Protein AF-A0A0F3RKH1-F1 (afdb_monomer_lite)

Organism: NCBI:txid1441384

Sequence (393 aa):
MYQQNEEEDDNIRLIQEVVELIEHYQYSQARTLMLTRYHGEFTESVVQRAVPSMQKEKIDSLFEGFMSFCENVENCRNCSAYETFFDGYLITSEIQYCSRIALELFEQGKLFDPKTARVFLGGMDVVPLVTSIAAHHNILPHTDIMPLMDILIDYAINTNLKYQHRNNSTDEFEAAKMALCTQFLSIIGITANVGMDHGVEKRIVCILENSGNSKALLNFNKSEMNTLMFNLIHQDCTKSARLLFDRGLDINYTQPGCVATLLDVAIERNNICVAKLLLQHGVEMVDRHQSLFPEMKALCNTYQFFKNTGYFKDHKLIPDQVLEDSLEISSFITQDKSLRDSCWTALKSSVDSNALISQMAYEFRCDPSLLSYFIELTQSQLELLGNTGNTYD

Structure (mmCIF, N/CA/C/O backbone):
data_AF-A0A0F3RKH1-F1
#
_entry.id   AF-A0A0F3RKH1-F1
#
loop_
_atom_site.group_PDB
_atom_site.id
_atom_site.type_symbol
_atom_site.label_atom_id
_atom_site.label_alt_id
_atom_site.label_comp_id
_atom_site.label_asym_id
_atom_site.label_entity_id
_atom_site.label_seq_id
_atom_site.pdbx_PDB_ins_code
_atom_site.Cartn_x
_atom_site.Cartn_y
_atom_site.Cartn_z
_atom_site.occupancy
_atom_site.B_iso_or_equiv
_atom_site.auth_seq_id
_atom_site.auth_comp_id
_atom_site.auth_asym_id
_atom_site.auth_atom_id
_atom_site.pdbx_PDB_model_num
ATOM 1 N N . MET A 1 1 ? -36.887 17.169 46.991 1.00 55.19 1 MET A N 1
ATOM 2 C CA . MET A 1 1 ? -37.728 17.159 45.775 1.00 55.19 1 MET A CA 1
ATOM 3 C C . MET A 1 1 ? -37.009 17.778 44.580 1.00 55.19 1 MET A C 1
ATOM 5 O O . MET A 1 1 ? -36.698 17.020 43.686 1.00 55.19 1 MET A O 1
ATOM 9 N N . TYR A 1 2 ? -36.635 19.068 44.574 1.00 53.06 2 TYR A N 1
ATOM 10 C CA . TYR A 1 2 ? -35.869 19.646 43.445 1.00 53.06 2 TYR A CA 1
ATOM 11 C C . TYR A 1 2 ? -34.489 18.992 43.217 1.00 53.06 2 TYR A C 1
ATOM 13 O O . TYR A 1 2 ? -34.220 18.547 42.113 1.00 53.06 2 TYR A O 1
ATOM 21 N N . GLN A 1 3 ? -33.673 18.823 44.266 1.00 56.66 3 GLN A N 1
ATOM 22 C CA . GLN A 1 3 ? -32.354 18.166 44.158 1.00 56.66 3 GLN A CA 1
ATOM 23 C C . GLN A 1 3 ? -32.424 16.675 43.784 1.00 56.66 3 GLN A C 1
ATOM 25 O O . GLN A 1 3 ? -31.542 16.176 43.106 1.00 56.66 3 GLN A O 1
ATOM 30 N N . GLN A 1 4 ? -33.485 15.971 44.196 1.00 60.75 4 GLN A N 1
ATOM 31 C CA . GLN A 1 4 ? -33.685 14.557 43.843 1.00 60.75 4 GLN A CA 1
ATOM 32 C C . GLN A 1 4 ? -34.095 14.383 42.378 1.00 60.75 4 GLN A C 1
ATOM 34 O O . GLN A 1 4 ? -33.691 13.411 41.756 1.00 60.75 4 GLN A O 1
ATOM 39 N N . ASN A 1 5 ? -34.866 15.325 41.825 1.00 61.88 5 ASN A N 1
ATOM 40 C CA . ASN A 1 5 ? -35.253 15.285 40.416 1.00 61.88 5 ASN A CA 1
ATOM 41 C C . ASN A 1 5 ? -34.075 15.641 39.491 1.00 61.88 5 ASN A C 1
ATOM 43 O O . ASN A 1 5 ? -33.947 15.035 38.437 1.00 61.88 5 ASN A O 1
ATOM 47 N N . GLU A 1 6 ? -33.201 16.577 39.884 1.00 66.38 6 GLU A N 1
ATOM 48 C CA . GLU A 1 6 ? -31.979 16.893 39.120 1.00 66.38 6 GLU A CA 1
ATOM 49 C C . GLU A 1 6 ? -30.991 15.716 39.103 1.00 66.38 6 GLU A C 1
ATOM 51 O O . GLU A 1 6 ? -30.463 15.368 38.052 1.00 66.38 6 GLU A O 1
ATOM 56 N N . GLU A 1 7 ? -30.788 15.056 40.246 1.00 69.94 7 GLU A N 1
ATOM 57 C CA . GLU A 1 7 ? -29.910 13.884 40.354 1.00 69.94 7 GLU A CA 1
ATOM 58 C C . GLU A 1 7 ? -30.460 12.668 39.581 1.00 69.94 7 GLU A C 1
ATOM 60 O O . GLU A 1 7 ? -29.701 11.886 39.006 1.00 69.94 7 GLU A O 1
ATOM 65 N N . GLU A 1 8 ? -31.785 12.505 39.521 1.00 73.31 8 GLU A N 1
ATOM 66 C CA . GLU A 1 8 ? -32.428 11.465 38.712 1.00 73.31 8 GLU A CA 1
ATOM 67 C C . GLU A 1 8 ? -32.307 11.747 37.201 1.00 73.31 8 GLU A C 1
ATOM 69 O O . GLU A 1 8 ? -31.964 10.837 36.441 1.00 73.31 8 GLU A O 1
ATOM 74 N N . ASP A 1 9 ? -32.495 12.998 36.768 1.00 77.62 9 ASP A N 1
ATOM 75 C CA . ASP A 1 9 ? -32.333 13.409 35.365 1.00 77.62 9 ASP A CA 1
ATOM 76 C C . ASP A 1 9 ? -30.876 13.282 34.882 1.00 77.62 9 ASP A C 1
ATOM 78 O O . ASP A 1 9 ? -30.628 12.831 33.757 1.00 77.62 9 ASP A O 1
ATOM 82 N N . ASP A 1 10 ? -29.899 13.621 35.728 1.00 81.81 10 ASP A N 1
ATOM 83 C CA . ASP A 1 10 ? -28.475 13.466 35.409 1.00 81.81 10 ASP A CA 1
ATOM 84 C C . ASP A 1 10 ? -28.067 11.987 35.297 1.00 81.81 10 ASP A C 1
ATOM 86 O O . ASP A 1 10 ? -27.331 11.613 34.377 1.00 81.81 10 ASP A O 1
ATOM 90 N N . ASN A 1 11 ? -28.601 11.118 36.161 1.00 83.88 11 ASN A N 1
ATOM 91 C CA . ASN A 1 11 ? -28.394 9.671 36.058 1.00 83.88 11 ASN A CA 1
ATOM 92 C C . ASN A 1 11 ? -29.007 9.088 34.776 1.00 83.88 11 ASN A C 1
ATOM 94 O O . ASN A 1 11 ? -28.399 8.222 34.143 1.00 83.88 11 ASN A O 1
ATOM 98 N N . ILE A 1 12 ? -30.184 9.566 34.360 1.00 86.19 12 ILE A N 1
ATOM 99 C CA . ILE A 1 12 ? -30.814 9.141 33.103 1.00 86.19 12 ILE A CA 1
ATOM 100 C C . ILE A 1 12 ? -29.941 9.523 31.903 1.00 86.19 12 ILE A C 1
ATOM 102 O O . ILE A 1 12 ? -29.705 8.681 31.034 1.00 86.19 12 ILE A O 1
ATOM 106 N N . ARG A 1 13 ? -29.416 10.753 31.867 1.00 88.62 13 ARG A N 1
ATOM 107 C CA . ARG A 1 13 ? -28.511 11.204 30.795 1.00 88.62 13 ARG A CA 1
ATOM 108 C C . ARG A 1 13 ? -27.224 10.390 30.741 1.00 88.62 13 ARG A C 1
ATOM 110 O O . ARG A 1 13 ? -26.796 10.012 29.655 1.00 88.62 13 ARG A O 1
ATOM 117 N N . LEU A 1 14 ? -26.637 10.076 31.895 1.00 90.69 14 LEU A N 1
ATOM 118 C CA . LEU A 1 14 ? -25.437 9.242 31.955 1.00 90.69 14 LEU A CA 1
ATOM 119 C C . LEU A 1 14 ? -25.702 7.834 31.403 1.00 90.69 14 LEU A C 1
ATOM 121 O O . LEU A 1 14 ? -24.878 7.287 30.679 1.00 90.69 14 LEU A O 1
ATOM 125 N N . ILE A 1 15 ? -26.867 7.253 31.697 1.00 90.50 15 ILE A N 1
ATOM 126 C CA . ILE A 1 15 ? -27.240 5.936 31.168 1.00 90.50 15 ILE A CA 1
ATOM 127 C C . ILE A 1 15 ? -27.487 5.995 29.659 1.00 90.50 15 ILE A C 1
ATOM 129 O O . ILE A 1 15 ? -27.098 5.066 28.958 1.00 90.50 15 ILE A O 1
ATOM 133 N N . GLN A 1 16 ? -28.074 7.078 29.142 1.00 91.88 16 GLN A N 1
ATOM 134 C CA . GLN A 1 16 ? -28.191 7.289 27.693 1.00 91.88 16 GLN A CA 1
ATOM 135 C C . GLN A 1 16 ? -26.813 7.315 27.021 1.00 91.88 16 GLN A C 1
ATOM 137 O O . GLN A 1 16 ? -26.619 6.628 26.021 1.00 91.88 16 GLN A O 1
ATOM 142 N N . GLU A 1 17 ? -25.850 8.032 27.606 1.00 93.62 17 GLU A N 1
ATOM 143 C CA . GLU A 1 17 ? -24.464 8.088 27.123 1.00 93.62 17 GLU A CA 1
ATOM 144 C C . GLU A 1 17 ? -23.787 6.705 27.170 1.00 93.62 17 GLU A C 1
ATOM 146 O O . GLU A 1 17 ? -23.166 6.278 26.198 1.00 93.62 17 GLU A O 1
ATOM 151 N N . VAL A 1 18 ? -23.958 5.956 28.264 1.00 93.62 18 VAL A N 1
ATOM 152 C CA . VAL A 1 18 ? -23.436 4.584 28.396 1.00 93.62 18 VAL A CA 1
ATOM 153 C C . VAL A 1 18 ? -24.038 3.653 27.342 1.00 93.62 18 VAL A C 1
ATOM 155 O O . VAL A 1 18 ? -23.307 2.878 26.727 1.00 93.62 18 VAL A O 1
ATOM 158 N N . VAL A 1 19 ? -25.349 3.730 27.100 1.00 93.00 19 VAL A N 1
ATOM 159 C CA . VAL A 1 19 ? -26.016 2.913 26.077 1.00 93.00 19 VAL A CA 1
ATOM 160 C C . VAL A 1 19 ? -25.523 3.279 24.675 1.00 93.00 19 VAL A C 1
ATOM 162 O O . VAL A 1 19 ? -25.210 2.366 23.914 1.00 93.00 19 VAL A O 1
ATOM 165 N N . GLU A 1 20 ? -25.373 4.568 24.347 1.00 93.38 20 GLU A N 1
ATOM 166 C CA . GLU A 1 20 ? -24.799 5.011 23.062 1.00 93.38 20 GLU A CA 1
ATOM 167 C C . GLU A 1 20 ? -23.386 4.437 22.868 1.00 93.38 20 GLU A C 1
ATOM 169 O O . GLU A 1 20 ? -23.074 3.854 21.828 1.00 93.38 20 GLU A O 1
ATOM 174 N N . LEU A 1 21 ? -22.531 4.527 23.889 1.00 95.88 21 LEU A N 1
ATOM 175 C CA . LEU A 1 21 ? -21.180 3.968 23.832 1.00 95.88 21 LEU A CA 1
ATOM 176 C C . LEU A 1 21 ? -21.198 2.457 23.584 1.00 95.88 21 LEU A C 1
ATOM 178 O O . LEU A 1 21 ? -20.438 1.965 22.749 1.00 95.88 21 LEU A O 1
ATOM 182 N N . ILE A 1 22 ? -22.078 1.717 24.261 1.00 95.06 22 ILE A N 1
ATOM 183 C CA . ILE A 1 22 ? -22.223 0.266 24.083 1.00 95.06 22 ILE A CA 1
ATOM 184 C C . ILE A 1 22 ? -22.726 -0.072 22.671 1.00 95.06 22 ILE A C 1
ATOM 186 O O . ILE A 1 22 ? -22.186 -0.988 22.047 1.00 95.06 22 ILE A O 1
ATOM 190 N N . GLU A 1 23 ? -23.689 0.680 22.128 1.00 92.94 23 GLU A N 1
ATOM 191 C CA . GLU A 1 23 ? -24.168 0.514 20.744 1.00 92.94 23 GLU A CA 1
ATOM 192 C C . GLU A 1 23 ? -23.048 0.671 19.709 1.00 92.94 23 GLU A C 1
ATOM 194 O O . GLU A 1 23 ? -23.053 0.003 18.671 1.00 92.94 23 GLU A O 1
ATOM 199 N N . HIS A 1 24 ? -22.060 1.510 20.014 1.00 94.19 24 HIS A N 1
ATOM 200 C CA . HIS A 1 24 ? -20.890 1.755 19.176 1.00 94.19 24 HIS A CA 1
ATOM 201 C C . HIS A 1 24 ? -19.636 0.969 19.607 1.00 94.19 24 HIS A C 1
ATOM 203 O O . HIS A 1 24 ? -18.530 1.281 19.156 1.00 94.19 24 HIS A O 1
ATOM 209 N N . TYR A 1 25 ? -19.791 -0.065 20.442 1.00 95.56 25 TYR A N 1
ATOM 210 C CA . TYR A 1 25 ? -18.717 -0.943 20.932 1.00 95.56 25 TYR A CA 1
ATOM 211 C C . TYR A 1 25 ? -17.607 -0.231 21.728 1.00 95.56 25 TYR A C 1
ATOM 213 O O . TYR A 1 25 ? -16.496 -0.742 21.844 1.00 95.56 25 TYR A O 1
ATOM 221 N N . GLN A 1 26 ? -17.891 0.937 22.304 1.00 96.94 26 GLN A N 1
ATOM 222 C CA . GLN A 1 26 ? -16.971 1.729 23.128 1.00 96.94 26 GLN A CA 1
ATOM 223 C C . GLN A 1 26 ? -17.021 1.296 24.604 1.00 96.94 26 GLN A C 1
ATOM 225 O O . GLN A 1 26 ? -17.250 2.097 25.513 1.00 96.94 26 GLN A O 1
ATOM 230 N N . TYR A 1 27 ? -16.841 -0.003 24.853 1.00 96.19 27 TYR A N 1
ATOM 231 C CA . TYR A 1 27 ? -17.029 -0.618 26.171 1.00 96.19 27 TYR A CA 1
ATOM 232 C C . TYR A 1 27 ? -16.063 -0.107 27.249 1.00 96.19 27 TYR A C 1
ATOM 234 O O . TYR A 1 27 ? -16.479 0.062 28.393 1.00 96.19 27 TYR A O 1
ATOM 242 N N . SER A 1 28 ? -14.806 0.195 26.913 1.00 95.69 28 SER A N 1
ATOM 243 C CA . SER A 1 28 ? -13.831 0.763 27.856 1.00 95.69 28 SER A CA 1
ATOM 244 C C . SER A 1 28 ? -14.287 2.130 28.376 1.00 95.69 28 SER A C 1
ATOM 246 O O . SER A 1 28 ? -14.284 2.386 29.585 1.00 95.69 28 SER A O 1
ATOM 248 N N . GLN A 1 29 ? -14.787 2.981 27.473 1.00 95.12 29 GLN A N 1
ATOM 249 C CA . GLN A 1 29 ? -15.335 4.296 27.817 1.00 95.12 29 GLN A CA 1
ATOM 250 C C . GLN A 1 29 ? -16.614 4.156 28.651 1.00 95.12 29 GLN A C 1
ATOM 252 O O . GLN A 1 29 ? -16.726 4.779 29.706 1.00 95.12 29 GLN A O 1
ATOM 257 N N . ALA A 1 30 ? -17.537 3.277 28.239 1.00 95.31 30 ALA A N 1
ATOM 258 C CA . ALA A 1 30 ? -18.768 2.996 28.979 1.00 95.31 30 ALA A CA 1
ATOM 259 C C . ALA A 1 30 ? -18.479 2.503 30.409 1.00 95.31 30 ALA A C 1
ATOM 261 O O . ALA A 1 30 ? -19.043 3.013 31.378 1.00 95.31 30 ALA A O 1
ATOM 262 N N . ARG A 1 31 ? -17.540 1.560 30.561 1.00 94.31 31 ARG A N 1
ATOM 263 C CA . ARG A 1 31 ? -17.099 1.038 31.862 1.00 94.31 31 ARG A CA 1
ATOM 264 C C . ARG A 1 31 ? -16.473 2.135 32.721 1.00 94.31 31 ARG A C 1
ATOM 266 O O . ARG A 1 31 ? -16.762 2.215 33.912 1.00 94.31 31 ARG A O 1
ATOM 273 N N . THR A 1 32 ? -15.642 2.989 32.130 1.00 93.69 32 THR A N 1
ATOM 274 C CA . THR A 1 32 ? -15.006 4.104 32.843 1.00 93.69 32 THR A CA 1
ATOM 275 C C . THR A 1 32 ? -16.042 5.102 33.354 1.00 93.69 32 THR A C 1
ATOM 277 O O . THR A 1 32 ? -15.990 5.479 34.525 1.00 93.69 32 THR A O 1
ATOM 280 N N . LEU A 1 33 ? -17.025 5.482 32.531 1.00 92.94 33 LEU A N 1
ATOM 281 C CA . LEU A 1 33 ? -18.126 6.353 32.957 1.00 92.94 33 LEU A CA 1
ATOM 282 C C . LEU A 1 33 ? -18.934 5.732 34.100 1.00 92.94 33 LEU A C 1
ATOM 284 O O . LEU A 1 33 ? -19.185 6.399 35.103 1.00 92.94 33 LEU A O 1
ATOM 288 N N . MET A 1 34 ? -19.269 4.445 33.985 1.00 90.69 34 MET A N 1
ATOM 289 C CA . MET A 1 34 ? -19.989 3.709 35.025 1.00 90.69 34 MET A CA 1
ATOM 290 C C . MET A 1 34 ? -19.231 3.695 36.358 1.00 90.69 34 MET A C 1
ATOM 292 O O . MET A 1 34 ? -19.823 3.955 37.398 1.00 90.69 34 MET A O 1
ATOM 296 N N . LEU A 1 35 ? -17.919 3.447 36.346 1.00 90.19 35 LEU A N 1
ATOM 297 C CA . LEU A 1 35 ? -17.116 3.375 37.573 1.00 90.19 35 LEU A CA 1
ATOM 298 C C . LEU A 1 35 ? -16.844 4.738 38.220 1.00 90.19 35 LEU A C 1
ATOM 300 O O . LEU A 1 35 ? -16.619 4.805 39.427 1.00 90.19 35 LEU A O 1
ATOM 304 N N . THR A 1 36 ? -16.806 5.811 37.429 1.00 88.88 36 THR A N 1
ATOM 305 C CA . THR A 1 36 ? -16.360 7.131 37.905 1.00 88.88 36 THR A CA 1
ATOM 306 C C . THR A 1 36 ? -17.500 8.098 38.191 1.00 88.88 36 THR A C 1
ATOM 308 O O . THR A 1 36 ? -17.328 8.993 39.017 1.00 88.88 36 THR A O 1
ATOM 311 N N . ARG A 1 37 ? -18.646 7.950 37.515 1.00 85.31 37 ARG A N 1
ATOM 312 C CA . ARG A 1 37 ? -19.741 8.932 37.558 1.00 85.31 37 ARG A CA 1
ATOM 313 C C . ARG A 1 37 ? -21.088 8.349 37.960 1.00 85.31 37 ARG A C 1
ATOM 315 O O . ARG A 1 37 ? -21.950 9.115 38.379 1.00 85.31 37 ARG A O 1
ATOM 322 N N . TYR A 1 38 ? -21.289 7.038 37.834 1.00 81.81 38 TYR A N 1
ATOM 323 C CA . TYR A 1 38 ? -22.552 6.413 38.209 1.00 81.81 38 TYR A CA 1
ATOM 324 C C . TYR A 1 38 ? -22.486 5.868 39.638 1.00 81.81 38 TYR A C 1
ATOM 326 O O . TYR A 1 38 ? -21.631 5.051 39.971 1.00 81.81 38 TYR A O 1
ATOM 334 N N . HIS A 1 39 ? -23.404 6.322 40.490 1.00 73.88 39 HIS A N 1
ATOM 335 C CA . HIS A 1 39 ? -23.472 5.926 41.904 1.00 73.88 39 HIS A CA 1
ATOM 336 C C . HIS A 1 39 ? -24.743 5.128 42.251 1.00 73.88 39 HIS A C 1
ATOM 338 O O . HIS A 1 39 ? -24.965 4.809 43.418 1.00 73.88 39 HIS A O 1
ATOM 344 N N . GLY A 1 40 ? -25.577 4.812 41.253 1.00 74.06 40 GLY A N 1
ATOM 345 C CA . GLY A 1 40 ? -26.831 4.073 41.416 1.00 74.06 40 GLY A CA 1
ATOM 346 C C . GLY A 1 40 ? -26.726 2.576 41.107 1.00 74.06 40 GLY A C 1
ATOM 347 O O . GLY A 1 40 ? -25.682 2.067 40.704 1.00 74.06 40 GLY A O 1
ATOM 348 N N . GLU A 1 41 ? -27.843 1.862 41.264 1.00 72.62 41 GLU A N 1
ATOM 349 C CA . GLU A 1 41 ? -27.976 0.486 40.777 1.00 72.62 41 GLU A CA 1
ATOM 350 C C . GLU A 1 41 ? -28.384 0.474 39.303 1.00 72.62 41 GLU A C 1
ATO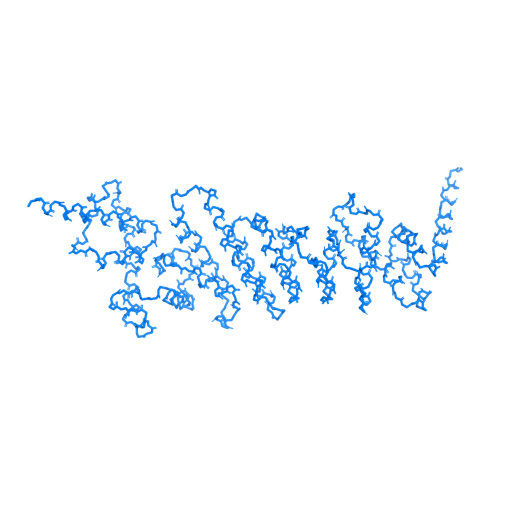M 352 O O . GLU A 1 41 ? -29.458 0.951 38.921 1.00 72.62 41 GLU A O 1
ATOM 357 N N . PHE A 1 42 ? -27.540 -0.133 38.474 1.00 73.56 42 PHE A N 1
ATOM 358 C CA . PHE A 1 42 ? -27.799 -0.277 37.050 1.00 73.56 42 PHE A CA 1
ATOM 359 C C . PHE A 1 42 ? -28.814 -1.401 36.817 1.00 73.56 42 PHE A C 1
ATOM 361 O O . PHE A 1 42 ? -28.453 -2.573 36.712 1.00 73.56 42 PHE A O 1
ATOM 368 N N . THR A 1 43 ? -30.102 -1.053 36.790 1.00 77.62 43 THR A N 1
ATOM 369 C CA . THR A 1 43 ? -31.197 -2.016 36.592 1.00 77.62 43 THR A CA 1
ATOM 370 C C . THR A 1 43 ? -31.856 -1.856 35.227 1.00 77.62 43 THR A C 1
ATOM 372 O O . THR A 1 43 ? -31.926 -0.755 34.678 1.00 77.62 43 THR A O 1
ATOM 375 N N . GLU A 1 44 ? -32.435 -2.946 34.719 1.00 75.88 44 GLU A N 1
ATOM 376 C CA . GLU A 1 44 ? -33.205 -2.969 33.466 1.00 75.88 44 GLU A CA 1
ATOM 377 C C . GLU A 1 44 ? -34.275 -1.861 33.424 1.00 75.88 44 GLU A C 1
ATOM 379 O O . GLU A 1 44 ? -34.449 -1.176 32.419 1.00 75.88 44 GLU A O 1
ATOM 384 N N . SER A 1 45 ? -34.939 -1.613 34.560 1.00 80.06 45 SER A N 1
ATOM 385 C CA . SER A 1 45 ? -35.972 -0.579 34.680 1.00 80.06 45 SER A CA 1
ATOM 386 C C . SER A 1 45 ? -35.444 0.840 34.448 1.00 80.06 45 SER A C 1
ATOM 388 O O . SER A 1 45 ? -36.158 1.689 33.916 1.00 80.06 45 SER A O 1
ATOM 390 N N . VAL A 1 46 ? -34.198 1.118 34.837 1.00 82.88 46 VAL A N 1
ATOM 391 C CA . VAL A 1 46 ? -33.579 2.434 34.653 1.00 82.88 46 VAL A CA 1
ATOM 392 C C . VAL A 1 46 ? -33.125 2.588 33.201 1.00 82.88 46 VAL A C 1
ATOM 394 O O . VAL A 1 46 ? -33.373 3.631 32.601 1.00 82.88 46 VAL A O 1
ATOM 397 N N . VAL A 1 47 ? -32.569 1.531 32.599 1.00 83.94 47 VAL A N 1
ATOM 398 C CA . VAL A 1 47 ? -32.198 1.517 31.173 1.00 83.94 47 VAL A CA 1
ATOM 399 C C . VAL A 1 47 ? -33.427 1.729 30.287 1.00 83.94 47 VAL A C 1
ATOM 401 O O . VAL A 1 47 ? -33.403 2.593 29.415 1.00 83.94 47 VAL A O 1
ATOM 404 N N . GLN A 1 48 ? -34.544 1.044 30.555 1.00 84.62 48 GLN A N 1
ATOM 405 C CA . GLN A 1 48 ? -35.775 1.218 29.775 1.00 84.62 48 GLN A CA 1
ATOM 406 C C . GLN A 1 48 ? -36.365 2.631 29.907 1.00 84.62 48 GLN A C 1
ATOM 408 O O . GLN A 1 48 ? -36.963 3.141 28.961 1.00 84.62 48 GLN A O 1
ATOM 413 N N . ARG A 1 49 ? -36.193 3.290 31.062 1.00 85.50 49 ARG A N 1
ATOM 414 C CA . ARG A 1 49 ? -36.571 4.704 31.231 1.00 85.50 49 ARG A CA 1
ATOM 415 C C . ARG A 1 49 ? -35.658 5.641 30.443 1.00 85.50 49 ARG A C 1
ATOM 417 O O . ARG A 1 49 ? -36.145 6.627 29.899 1.00 85.50 49 ARG A O 1
ATOM 424 N N . ALA A 1 50 ? -34.366 5.330 30.370 1.00 86.31 50 ALA A N 1
ATOM 425 C CA . ALA A 1 50 ? -33.378 6.122 29.649 1.00 86.31 50 ALA A CA 1
ATOM 426 C C . ALA A 1 50 ? -33.518 6.005 28.121 1.00 86.31 50 ALA A C 1
ATOM 428 O O . ALA A 1 50 ? -33.421 7.011 27.418 1.00 86.31 50 ALA A O 1
ATOM 429 N N . VAL A 1 51 ? -33.806 4.807 27.604 1.00 88.06 51 VAL A N 1
ATOM 430 C CA . VAL A 1 51 ? -33.971 4.520 26.167 1.00 88.06 51 VAL A CA 1
ATOM 431 C C . VAL A 1 51 ? -35.310 3.822 25.873 1.00 88.06 51 VAL A C 1
ATOM 433 O O . VAL A 1 51 ? -35.343 2.666 25.449 1.00 88.06 51 VAL A O 1
ATOM 436 N N . PRO A 1 52 ? -36.453 4.517 26.041 1.00 85.38 52 PRO A N 1
ATOM 437 C CA . PRO A 1 52 ? -37.783 3.906 25.956 1.00 85.38 52 PRO A CA 1
ATOM 438 C C . PRO A 1 52 ? -38.158 3.409 24.554 1.00 85.38 52 PRO A C 1
ATOM 440 O O . PRO A 1 52 ? -39.059 2.585 24.417 1.00 85.38 52 PRO A O 1
ATOM 443 N N . SER A 1 53 ? -37.486 3.903 23.511 1.00 88.12 53 SER A N 1
ATOM 444 C CA . SER A 1 53 ? -37.683 3.487 22.119 1.00 88.12 53 SER A CA 1
ATOM 445 C C . SER A 1 53 ? -36.987 2.169 21.765 1.00 88.12 53 SER A C 1
ATOM 447 O O . SER A 1 53 ? -37.257 1.610 20.700 1.00 88.12 53 SER A O 1
ATOM 449 N N . MET A 1 54 ? -36.088 1.671 22.620 1.00 87.25 54 MET A N 1
ATOM 450 C CA . MET A 1 54 ? -35.325 0.456 22.362 1.00 87.25 54 MET A CA 1
ATOM 451 C C . MET A 1 54 ? -36.080 -0.785 22.854 1.00 87.25 54 MET A C 1
ATOM 453 O O . MET A 1 54 ? -36.629 -0.801 23.956 1.00 87.25 54 MET A O 1
ATOM 457 N N . GLN A 1 55 ? -36.113 -1.830 22.021 1.00 88.00 55 GLN A N 1
ATOM 458 C CA . GLN A 1 55 ? -36.696 -3.124 22.386 1.00 88.00 55 GLN A CA 1
ATOM 459 C C . GLN A 1 55 ? -35.808 -3.847 23.401 1.00 88.00 55 GLN A C 1
ATOM 461 O O . GLN A 1 55 ? -34.580 -3.790 23.297 1.00 88.00 55 GLN A O 1
ATOM 466 N N . LYS A 1 56 ? -36.430 -4.572 24.334 1.00 85.19 56 LYS A N 1
ATOM 467 C CA . LYS A 1 56 ? -35.732 -5.304 25.395 1.00 85.19 56 LYS A CA 1
ATOM 468 C C . LYS A 1 56 ? -34.707 -6.292 24.840 1.00 85.19 56 LYS A C 1
ATOM 470 O O . LYS A 1 56 ? -33.571 -6.305 25.290 1.00 85.19 56 LYS A O 1
ATOM 475 N N . GLU A 1 57 ? -35.062 -7.048 23.806 1.00 87.06 57 GLU A N 1
ATOM 476 C CA . GLU A 1 57 ? -34.172 -8.041 23.195 1.00 87.06 57 GLU A CA 1
ATOM 477 C C . GLU A 1 57 ? -32.899 -7.397 22.624 1.00 87.06 57 GLU A C 1
ATOM 479 O O . GLU A 1 57 ? -31.817 -7.986 22.657 1.00 87.06 57 GLU A O 1
ATOM 484 N N . LYS A 1 58 ? -33.016 -6.159 22.121 1.00 87.25 58 LYS A N 1
ATOM 485 C CA . LYS A 1 58 ? -31.871 -5.379 21.645 1.00 87.25 58 LYS A CA 1
ATOM 486 C C . LYS A 1 58 ? -31.002 -4.909 22.815 1.00 87.25 58 LYS A C 1
ATOM 488 O O . LYS A 1 58 ? -29.783 -4.983 22.706 1.00 87.25 58 LYS A O 1
ATOM 493 N N . ILE A 1 59 ? -31.613 -4.462 23.914 1.00 85.69 59 ILE A N 1
ATOM 494 C CA . ILE A 1 59 ? -30.900 -4.091 25.146 1.00 85.69 59 ILE A CA 1
ATOM 495 C C . ILE A 1 59 ? -30.115 -5.303 25.664 1.00 85.69 59 ILE A C 1
ATOM 497 O O . ILE A 1 59 ? -28.898 -5.217 25.802 1.00 85.69 59 ILE A O 1
ATOM 501 N N . ASP A 1 60 ? -30.768 -6.449 25.854 1.00 87.56 60 ASP A N 1
ATOM 502 C CA . ASP A 1 60 ? -30.133 -7.664 26.379 1.00 87.56 60 ASP A CA 1
ATOM 503 C C . ASP A 1 60 ? -28.915 -8.079 25.532 1.00 87.56 60 ASP A C 1
ATOM 505 O O . ASP A 1 60 ? -27.830 -8.324 26.064 1.00 87.56 60 ASP A O 1
ATOM 509 N N . SER A 1 61 ? -29.054 -8.061 24.201 1.00 87.56 61 SER A N 1
ATOM 510 C CA . SER A 1 61 ? -27.954 -8.381 23.282 1.00 87.56 61 SER A CA 1
ATOM 511 C C . SER A 1 61 ? -26.797 -7.375 23.333 1.00 87.56 61 SER A C 1
ATOM 513 O O . SER A 1 61 ? -25.643 -7.775 23.172 1.00 87.56 61 SER A O 1
ATOM 515 N N . LEU A 1 62 ? -27.077 -6.082 23.528 1.00 86.50 62 LEU A N 1
ATOM 516 C CA . LEU A 1 62 ? -26.044 -5.050 23.663 1.00 86.50 62 LEU A CA 1
ATOM 517 C C . LEU A 1 62 ? -25.240 -5.237 24.953 1.00 86.50 62 LEU A C 1
ATOM 519 O O . LEU A 1 62 ? -24.009 -5.144 24.944 1.00 86.50 62 LEU A O 1
ATOM 523 N N . PHE A 1 63 ? -25.934 -5.533 26.053 1.00 89.00 63 PHE A N 1
ATOM 524 C CA . PHE A 1 63 ? -25.306 -5.704 27.358 1.00 89.00 63 PHE A CA 1
ATOM 525 C C . PHE A 1 63 ? -24.521 -7.007 27.476 1.00 89.00 63 PHE A C 1
ATOM 527 O O . PHE A 1 63 ? -23.512 -7.011 28.173 1.00 89.00 63 PHE A O 1
ATOM 534 N N . GLU A 1 64 ? -24.892 -8.077 26.770 1.00 92.00 64 GLU A N 1
ATOM 535 C CA . GLU A 1 64 ? -24.129 -9.334 26.777 1.00 92.00 64 GLU A CA 1
ATOM 536 C C . GLU A 1 64 ? -22.646 -9.111 26.416 1.00 92.00 64 GLU A C 1
ATOM 538 O O . GLU A 1 64 ? -21.747 -9.514 27.160 1.00 92.00 64 GLU A O 1
ATOM 543 N N . GLY A 1 65 ? -22.379 -8.396 25.316 1.00 91.44 65 GLY A N 1
ATOM 544 C CA . GLY A 1 65 ? -21.013 -8.086 24.879 1.00 91.44 65 GLY A CA 1
ATOM 545 C C . GLY A 1 65 ? -20.263 -7.178 25.857 1.00 91.44 65 GLY A C 1
ATOM 546 O O . GLY A 1 65 ? -19.101 -7.433 26.176 1.00 91.44 65 GLY A O 1
ATOM 547 N N . PHE A 1 66 ? -20.941 -6.154 26.382 1.00 94.69 66 PHE A N 1
ATOM 548 C CA . PHE A 1 66 ? -20.372 -5.236 27.371 1.00 94.69 66 PHE A CA 1
ATOM 549 C C . PHE A 1 66 ? -20.033 -5.932 28.698 1.00 94.69 66 PHE A C 1
ATOM 551 O O . PHE A 1 66 ? -18.972 -5.689 29.276 1.00 94.69 66 PHE A O 1
ATOM 558 N N . MET A 1 67 ? -20.901 -6.824 29.175 1.00 94.31 67 MET A N 1
ATOM 559 C CA . MET A 1 67 ? -20.673 -7.582 30.403 1.00 94.31 67 MET A CA 1
ATOM 560 C C . MET A 1 67 ? -19.524 -8.573 30.236 1.00 94.31 67 MET A C 1
ATOM 562 O O . MET A 1 67 ? -18.670 -8.651 31.118 1.00 94.31 67 MET A O 1
ATOM 566 N N . SER A 1 68 ? -19.438 -9.247 29.085 1.00 94.62 68 SER A N 1
ATOM 567 C CA . SER A 1 68 ? -18.294 -10.106 28.766 1.00 94.62 68 SER A CA 1
ATOM 568 C C . SER A 1 68 ? -16.981 -9.314 28.740 1.00 94.62 68 SER A C 1
ATOM 570 O O . SER A 1 68 ? -15.994 -9.745 29.335 1.00 94.62 68 SER A O 1
ATOM 572 N N . PHE A 1 69 ? -16.968 -8.117 28.141 1.00 95.62 69 PHE A N 1
ATOM 573 C CA . PHE A 1 69 ? -15.816 -7.211 28.219 1.00 95.62 69 PHE A CA 1
ATOM 574 C C . PHE A 1 69 ? -15.446 -6.880 29.672 1.00 95.62 69 PHE A C 1
ATOM 576 O O . PHE A 1 69 ? -14.287 -7.017 30.060 1.00 95.62 69 PHE A O 1
ATOM 583 N N . CYS A 1 70 ? -16.421 -6.482 30.497 1.00 94.88 70 CYS A N 1
ATOM 584 C CA . CYS A 1 70 ? -16.178 -6.124 31.895 1.00 94.88 70 CYS A CA 1
ATOM 585 C C . CYS A 1 70 ? -15.604 -7.291 32.709 1.00 94.88 70 CYS A C 1
ATOM 587 O O . CYS A 1 70 ? -14.668 -7.087 33.483 1.00 94.88 70 CYS A O 1
ATOM 589 N N . GLU A 1 71 ? -16.128 -8.502 32.510 1.00 95.19 71 GLU A N 1
ATOM 590 C CA . GLU A 1 71 ? -15.624 -9.724 33.140 1.00 95.19 71 GLU A CA 1
ATOM 591 C C . GLU A 1 71 ? -14.184 -10.024 32.703 1.00 95.19 71 GLU A C 1
ATOM 593 O O . GLU A 1 71 ? -13.322 -10.287 33.541 1.00 95.19 71 GLU A O 1
ATOM 598 N N . ASN A 1 72 ? -13.884 -9.908 31.406 1.00 94.00 72 ASN A N 1
ATOM 599 C CA . ASN A 1 72 ? -12.532 -10.104 30.881 1.00 94.00 72 ASN A CA 1
ATOM 600 C C . ASN A 1 72 ? -11.531 -9.098 31.463 1.00 94.00 72 ASN A C 1
ATOM 602 O O . ASN A 1 72 ? -10.427 -9.486 31.852 1.00 94.00 72 ASN A O 1
ATOM 606 N N . VAL A 1 73 ? -11.916 -7.824 31.567 1.00 95.12 73 VAL A N 1
ATOM 607 C CA . VAL A 1 73 ? -11.082 -6.783 32.184 1.00 95.12 73 VAL A CA 1
ATOM 608 C C . VAL A 1 73 ? -10.832 -7.089 33.661 1.00 95.12 73 VAL A C 1
ATOM 610 O O . VAL A 1 73 ? -9.695 -6.972 34.112 1.00 95.12 73 VAL A O 1
ATOM 613 N N . GLU A 1 74 ? -11.845 -7.533 34.410 1.00 94.38 74 GLU A N 1
ATOM 614 C CA . GLU A 1 74 ? -11.681 -7.892 35.826 1.00 94.38 74 GLU A CA 1
ATOM 615 C C . GLU A 1 74 ? -10.811 -9.147 36.006 1.00 94.38 74 GLU A C 1
ATOM 617 O O . GLU A 1 74 ? -9.959 -9.194 36.894 1.00 94.38 74 GLU A O 1
ATOM 622 N N . ASN A 1 75 ? -10.942 -10.137 35.122 1.00 93.44 75 ASN A N 1
ATOM 623 C CA . ASN A 1 75 ? -10.061 -11.305 35.096 1.00 93.44 75 ASN A CA 1
ATOM 624 C C . ASN A 1 75 ? -8.602 -10.906 34.825 1.00 93.44 75 ASN A C 1
ATOM 626 O O . ASN A 1 75 ? -7.697 -11.400 35.499 1.00 93.44 75 ASN A O 1
ATOM 630 N N . CYS A 1 76 ? -8.368 -9.978 33.889 1.00 93.88 76 CYS A N 1
ATOM 631 C CA . CYS A 1 76 ? -7.032 -9.436 33.637 1.00 93.88 76 CYS A CA 1
ATOM 632 C C . CYS A 1 76 ? -6.507 -8.676 34.857 1.00 93.88 76 CYS A C 1
ATOM 634 O O . CYS A 1 76 ? -5.377 -8.903 35.270 1.00 93.88 76 CYS A O 1
ATOM 636 N N . ARG A 1 77 ? -7.324 -7.823 35.479 1.00 93.81 77 ARG A N 1
ATOM 637 C CA . ARG A 1 77 ? -6.944 -7.046 36.668 1.00 93.81 77 ARG A CA 1
ATOM 638 C C . ARG A 1 77 ? -6.470 -7.927 37.825 1.00 93.81 77 ARG A C 1
ATOM 640 O O . ARG A 1 77 ? -5.527 -7.570 38.520 1.00 93.81 77 ARG A O 1
ATOM 647 N N . ASN A 1 78 ? -7.096 -9.089 38.001 1.00 92.44 78 ASN A N 1
ATOM 648 C CA . ASN A 1 78 ? -6.729 -10.069 39.026 1.00 92.44 78 ASN A CA 1
ATOM 649 C C . ASN A 1 78 ? -5.554 -10.982 38.616 1.00 92.44 78 ASN A C 1
ATOM 651 O O . ASN A 1 78 ? -5.145 -11.854 39.385 1.00 92.44 78 ASN A O 1
ATOM 655 N N . CYS A 1 79 ? -4.994 -10.795 37.419 1.00 93.12 79 CYS A N 1
ATOM 656 C CA . CYS A 1 79 ? -3.824 -11.507 36.929 1.00 93.12 79 CYS A CA 1
ATOM 657 C C . CYS A 1 79 ? -2.557 -10.664 37.124 1.00 93.12 79 CYS A C 1
ATOM 659 O O . CYS A 1 79 ? -2.448 -9.547 36.619 1.00 93.12 79 CYS A O 1
ATOM 661 N N . SER A 1 80 ? -1.532 -11.240 37.760 1.00 91.88 80 SER A N 1
ATOM 662 C CA . SER A 1 80 ? -0.249 -10.559 37.992 1.00 91.88 80 SER A CA 1
ATOM 663 C C . SER A 1 80 ? 0.450 -10.104 36.703 1.00 91.88 80 SER A C 1
ATOM 665 O O . SER A 1 80 ? 1.275 -9.199 36.736 1.00 91.88 80 SER A O 1
ATOM 667 N N . ALA A 1 81 ? 0.137 -10.716 35.555 1.00 91.44 81 ALA A N 1
ATOM 668 C CA . ALA A 1 81 ? 0.699 -10.324 34.262 1.00 91.44 81 ALA A CA 1
ATOM 669 C C . ALA A 1 81 ? 0.186 -8.963 33.753 1.00 91.44 81 ALA A C 1
ATOM 671 O O . ALA A 1 81 ? 0.803 -8.386 32.859 1.00 91.44 81 ALA A O 1
ATOM 672 N N . TYR A 1 82 ? -0.923 -8.463 34.306 1.00 93.44 82 TYR A N 1
ATOM 673 C CA . TYR A 1 82 ? -1.572 -7.223 33.884 1.00 93.44 82 TYR A CA 1
ATOM 674 C C . TYR A 1 82 ? -1.649 -6.168 34.992 1.00 93.44 82 TYR A C 1
ATOM 676 O O . TYR A 1 82 ? -2.065 -5.048 34.711 1.00 93.44 82 TYR A O 1
ATOM 684 N N . GLU A 1 83 ? -1.237 -6.492 36.222 1.00 89.50 83 GLU A N 1
ATOM 685 C CA . GLU A 1 83 ? -1.356 -5.634 37.411 1.00 89.50 83 GLU A CA 1
ATOM 686 C C . GLU A 1 83 ? -0.851 -4.201 37.170 1.00 89.50 83 GLU A C 1
ATOM 688 O O . GLU A 1 83 ? -1.503 -3.236 37.556 1.00 89.50 83 GLU A O 1
ATOM 693 N N . THR A 1 84 ? 0.258 -4.040 36.440 1.00 92.25 84 THR A N 1
ATOM 694 C CA . THR A 1 84 ? 0.864 -2.729 36.148 1.00 92.25 84 THR A CA 1
ATOM 695 C C . THR A 1 84 ? 0.022 -1.827 35.243 1.00 92.25 84 THR A C 1
ATOM 697 O O . THR A 1 84 ? 0.313 -0.637 35.136 1.00 92.25 84 THR A O 1
ATOM 700 N N . PHE A 1 85 ? -0.991 -2.371 34.565 1.00 93.69 85 PHE A N 1
ATOM 701 C CA . PHE A 1 85 ? -1.887 -1.617 33.683 1.00 93.69 85 PHE A CA 1
ATOM 702 C C . PHE A 1 85 ? -3.136 -1.098 34.396 1.00 93.69 85 PHE A C 1
ATOM 704 O O . PHE A 1 85 ? -3.991 -0.507 33.736 1.00 93.69 85 PHE A O 1
ATOM 711 N N . PHE A 1 86 ? -3.259 -1.311 35.709 1.00 93.38 86 PHE A N 1
ATOM 712 C CA . PHE A 1 86 ? -4.424 -0.901 36.484 1.00 93.38 86 PHE A CA 1
ATOM 713 C C . PHE A 1 86 ? -4.054 0.011 37.657 1.00 93.38 86 PHE A C 1
ATOM 715 O O . PHE A 1 86 ? -3.031 -0.168 38.312 1.00 93.38 86 PHE A O 1
ATOM 722 N N . ASP A 1 87 ? -4.933 0.971 37.940 1.00 91.12 87 ASP A N 1
ATOM 723 C CA . ASP A 1 87 ? -4.971 1.734 39.189 1.00 91.12 87 ASP A CA 1
ATOM 724 C C . ASP A 1 87 ? -6.374 1.590 39.775 1.00 91.12 87 ASP A C 1
ATOM 726 O O . ASP A 1 87 ? -7.374 2.054 39.213 1.00 91.12 87 ASP A O 1
ATOM 730 N N . GLY A 1 88 ? -6.471 0.828 40.864 1.00 89.69 88 GLY A N 1
ATOM 731 C CA . GLY A 1 88 ? -7.754 0.346 41.354 1.00 89.69 88 GLY A CA 1
ATOM 732 C C . GLY A 1 88 ? -8.487 -0.411 40.246 1.00 89.69 88 GLY A C 1
ATOM 733 O O . GLY A 1 88 ? -8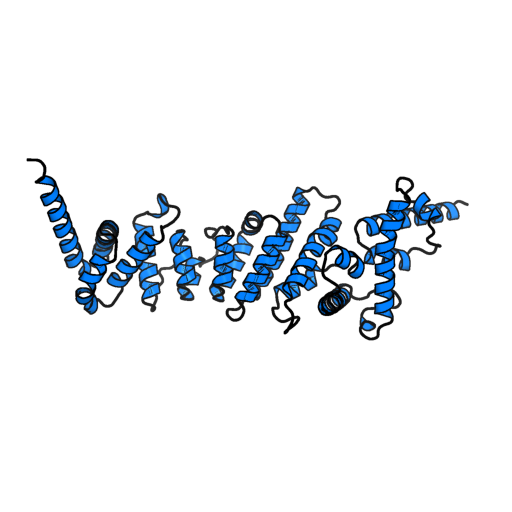.006 -1.439 39.777 1.00 89.69 88 GLY A O 1
ATOM 734 N N . TYR A 1 89 ? -9.664 0.069 39.848 1.00 88.12 89 TYR A N 1
ATOM 735 C CA . TYR A 1 89 ? -10.506 -0.560 38.820 1.00 88.12 89 TYR A CA 1
ATOM 736 C C . TYR A 1 89 ? -10.292 0.008 37.410 1.00 88.12 89 TYR A C 1
ATOM 738 O O . TYR A 1 89 ? -10.910 -0.491 36.465 1.00 88.12 89 TYR A O 1
ATOM 746 N N . LEU A 1 90 ? -9.470 1.048 37.255 1.00 91.50 90 LEU A N 1
ATOM 747 C CA . LEU A 1 90 ? -9.279 1.767 35.996 1.00 91.50 90 LEU A CA 1
ATOM 748 C C . LEU A 1 90 ? -8.039 1.265 35.258 1.00 91.50 90 LEU A C 1
ATOM 750 O O . LEU A 1 90 ? -7.037 0.933 35.884 1.00 91.50 90 LEU A O 1
ATOM 754 N N . ILE A 1 91 ? -8.110 1.238 33.927 1.00 92.62 91 ILE A N 1
ATOM 755 C CA . ILE A 1 91 ? -6.965 0.938 33.063 1.00 92.62 91 ILE A CA 1
ATOM 756 C C . ILE A 1 91 ? -6.119 2.213 32.952 1.00 92.62 91 ILE A C 1
ATOM 758 O O . ILE A 1 91 ? -6.619 3.255 32.536 1.00 92.62 91 ILE A O 1
ATOM 762 N N . THR A 1 92 ? -4.842 2.147 33.323 1.00 89.00 92 THR A N 1
ATOM 763 C CA . THR A 1 92 ? -3.925 3.302 33.327 1.00 89.00 92 THR A CA 1
ATOM 764 C C . THR A 1 92 ? -3.251 3.525 31.979 1.00 89.00 92 THR A C 1
ATOM 766 O O . THR A 1 92 ? -2.896 4.653 31.641 1.00 89.00 92 THR A O 1
ATOM 769 N N . SER A 1 93 ? -3.076 2.460 31.192 1.00 88.25 93 SER A N 1
ATOM 770 C CA . SER A 1 93 ? -2.504 2.522 29.848 1.00 88.25 93 SER A CA 1
ATOM 771 C C . SER A 1 93 ? -3.274 1.620 28.889 1.00 88.25 93 SER A C 1
ATOM 773 O O . SER A 1 93 ? -2.932 0.450 28.713 1.00 88.25 93 SER A O 1
ATOM 775 N N . GLU A 1 94 ? -4.302 2.172 28.237 1.00 89.25 94 GLU A N 1
ATOM 776 C CA . GLU A 1 94 ? -5.092 1.427 27.245 1.00 89.25 94 GLU A CA 1
ATOM 777 C C . GLU A 1 94 ? -4.220 0.904 26.099 1.00 89.25 94 GLU A C 1
ATOM 779 O O . GLU A 1 94 ? -4.394 -0.230 25.675 1.00 89.25 94 GLU A O 1
ATOM 784 N N . ILE A 1 95 ? -3.217 1.671 25.657 1.00 89.25 95 ILE A N 1
ATOM 785 C CA . ILE A 1 95 ? -2.315 1.264 24.569 1.00 89.25 95 ILE A CA 1
ATOM 786 C C . ILE A 1 95 ? -1.536 -0.006 24.937 1.00 89.25 95 ILE A C 1
ATOM 788 O O . ILE A 1 95 ? -1.484 -0.957 24.152 1.00 89.25 95 ILE A O 1
ATOM 792 N N . GLN A 1 96 ? -0.911 -0.032 26.119 1.00 90.81 96 GLN A N 1
ATOM 793 C CA . GLN A 1 96 ? -0.101 -1.176 26.546 1.00 90.81 96 GLN A CA 1
ATOM 794 C C . GLN A 1 96 ? -0.978 -2.382 26.885 1.00 90.81 96 GLN A C 1
ATOM 796 O O . GLN A 1 96 ? -0.666 -3.496 26.460 1.00 90.81 96 GLN A O 1
ATOM 801 N N . TYR A 1 97 ? -2.097 -2.150 27.578 1.00 94.19 97 TYR A N 1
ATOM 802 C CA . TYR A 1 97 ? -3.082 -3.181 27.890 1.00 94.19 97 TYR A CA 1
ATOM 803 C C . TYR A 1 97 ? -3.633 -3.829 26.613 1.00 94.19 97 TYR A C 1
ATOM 805 O O . TYR A 1 97 ? -3.545 -5.046 26.453 1.00 94.19 97 TYR A O 1
ATOM 813 N N . CYS A 1 98 ? -4.109 -3.014 25.667 1.00 93.62 98 CYS A N 1
ATOM 814 C CA . CYS A 1 98 ? -4.651 -3.454 24.385 1.00 93.62 98 CYS A CA 1
ATOM 815 C C . CYS A 1 98 ? -3.613 -4.228 23.563 1.00 93.62 98 CYS A C 1
ATOM 817 O O . CYS A 1 98 ? -3.918 -5.282 23.007 1.00 93.62 98 CYS A O 1
ATOM 819 N N . SER A 1 99 ? -2.369 -3.741 23.518 1.00 92.62 99 SER A N 1
ATOM 820 C CA . SER A 1 99 ? -1.275 -4.433 22.825 1.00 92.62 99 SER A CA 1
ATOM 821 C C . SER A 1 99 ? -1.016 -5.816 23.413 1.00 92.62 99 SER A C 1
ATOM 823 O O . SER A 1 99 ? -0.890 -6.794 22.677 1.00 92.62 99 SER A O 1
ATOM 825 N N . ARG A 1 100 ? -0.967 -5.907 24.746 1.00 93.50 100 ARG A N 1
ATOM 826 C CA . ARG A 1 100 ? -0.706 -7.159 25.454 1.00 93.50 100 ARG A CA 1
ATOM 827 C C . ARG A 1 100 ? -1.830 -8.171 25.242 1.00 93.50 100 ARG A C 1
ATOM 829 O O . ARG A 1 100 ? -1.545 -9.298 24.844 1.00 93.50 100 ARG A O 1
ATOM 836 N N . ILE A 1 101 ? -3.078 -7.763 25.475 1.00 94.81 101 ILE A N 1
ATOM 837 C CA . ILE A 1 101 ? -4.228 -8.670 25.411 1.00 94.81 101 ILE A CA 1
ATOM 838 C C . ILE A 1 101 ? -4.498 -9.143 23.978 1.00 94.81 101 ILE A C 1
ATOM 840 O O . ILE A 1 101 ? -4.788 -10.318 23.776 1.00 94.81 101 ILE A O 1
ATOM 844 N N . ALA A 1 102 ? -4.339 -8.277 22.969 1.00 95.38 102 ALA A N 1
ATOM 845 C CA . ALA A 1 102 ? -4.542 -8.655 21.572 1.00 95.38 102 ALA A CA 1
ATOM 846 C C . ALA A 1 102 ? -3.540 -9.727 21.117 1.00 95.38 102 ALA A C 1
ATOM 848 O O . ALA A 1 102 ? -3.940 -10.727 20.521 1.00 95.38 102 ALA A O 1
ATOM 849 N N . LEU A 1 103 ? -2.252 -9.546 21.435 1.00 93.62 103 LEU A N 1
ATOM 850 C CA . LEU A 1 103 ? -1.209 -10.523 21.110 1.00 93.62 103 LEU A CA 1
ATOM 851 C C . LEU A 1 103 ? -1.438 -11.848 21.842 1.00 93.62 103 LEU A C 1
ATOM 853 O O . LEU A 1 103 ? -1.407 -12.902 21.213 1.00 93.62 103 LEU A O 1
ATOM 857 N N . GLU A 1 104 ? -1.732 -11.799 23.142 1.00 93.44 104 GLU A N 1
ATOM 858 C CA . GLU A 1 104 ? -1.962 -13.003 23.943 1.00 93.44 104 GLU A CA 1
ATOM 859 C C . GLU A 1 104 ? -3.184 -13.798 23.450 1.00 93.44 104 GLU A C 1
ATOM 861 O O . GLU A 1 104 ? -3.110 -15.016 23.279 1.00 93.44 104 GLU A O 1
ATOM 866 N N . LEU A 1 105 ? -4.308 -13.130 23.177 1.00 93.75 105 LEU A N 1
ATOM 867 C CA . LEU A 1 105 ? -5.507 -13.796 22.663 1.00 93.75 105 LEU A CA 1
ATOM 868 C C . LEU A 1 105 ? -5.291 -14.367 21.261 1.00 93.75 105 LEU A C 1
ATOM 870 O O . LEU A 1 105 ? -5.838 -15.426 20.947 1.00 93.75 105 LEU A O 1
ATOM 874 N N . PHE A 1 106 ? -4.503 -13.693 20.424 1.00 94.44 106 PHE A N 1
ATOM 875 C CA . PHE A 1 106 ? -4.145 -14.199 19.105 1.00 94.44 106 PHE A CA 1
ATOM 876 C C . PHE A 1 106 ? -3.286 -15.464 19.196 1.00 94.44 106 PHE A C 1
ATOM 878 O O . PHE A 1 106 ? -3.616 -16.467 18.567 1.00 94.44 106 PHE A O 1
ATOM 885 N N . GLU A 1 107 ? -2.250 -15.468 20.041 1.00 92.44 107 GLU A N 1
ATOM 886 C CA . GLU A 1 107 ? -1.417 -16.656 20.283 1.00 92.44 107 GLU A CA 1
ATOM 887 C C . GLU A 1 107 ? -2.219 -17.832 20.857 1.00 92.44 107 GLU A C 1
ATOM 889 O O . GLU A 1 107 ? -1.948 -18.990 20.540 1.00 92.44 107 GLU A O 1
ATOM 894 N N . GLN A 1 108 ? -3.246 -17.547 21.661 1.00 92.44 108 GLN A N 1
ATOM 895 C CA . GLN A 1 108 ? -4.172 -18.554 22.187 1.00 92.44 108 GLN A CA 1
ATOM 896 C C . GLN A 1 108 ? -5.220 -19.025 21.163 1.00 92.44 108 GLN A C 1
ATOM 898 O O . GLN A 1 108 ? -6.038 -19.886 21.494 1.00 92.44 108 GLN A O 1
ATOM 903 N N . GLY A 1 109 ? -5.248 -18.458 19.952 1.00 91.19 109 GLY A N 1
ATOM 904 C CA . GLY A 1 109 ? -6.257 -18.759 18.933 1.00 91.19 109 GLY A CA 1
ATOM 905 C C . GLY A 1 109 ? -7.668 -18.287 19.302 1.00 91.19 109 GLY A C 1
ATOM 906 O O . GLY A 1 109 ? -8.647 -18.811 18.779 1.00 91.19 109 GLY A O 1
ATOM 907 N N . LYS A 1 110 ? -7.786 -17.323 20.223 1.00 91.06 110 LYS A N 1
ATOM 908 C CA . LYS A 1 110 ? -9.059 -16.752 20.687 1.00 91.06 110 LYS A CA 1
ATOM 909 C C . LYS A 1 110 ? -9.446 -15.476 19.947 1.00 91.06 110 LYS A C 1
ATOM 911 O O . LYS A 1 110 ? -10.611 -15.113 19.977 1.00 91.06 110 LYS A O 1
ATOM 916 N N . LEU A 1 111 ? -8.502 -14.804 19.288 1.00 91.88 111 LEU A N 1
ATOM 917 C CA . LEU A 1 111 ? -8.757 -13.601 18.494 1.00 91.88 111 LEU A CA 1
ATOM 918 C C . LEU A 1 111 ? -8.671 -13.932 16.999 1.00 91.88 111 LEU A C 1
ATOM 920 O O . LEU A 1 111 ? -7.603 -13.840 16.405 1.00 91.88 111 LEU A O 1
ATOM 924 N N . PHE A 1 112 ? -9.785 -14.361 16.406 1.00 85.88 112 PHE A N 1
ATOM 925 C CA . PHE A 1 112 ? -9.831 -14.834 15.013 1.00 85.88 112 PHE A CA 1
ATOM 926 C C . PHE A 1 112 ? -10.861 -14.106 14.141 1.00 85.88 112 PHE A C 1
ATOM 928 O O . PHE A 1 112 ? -10.923 -14.361 12.940 1.00 85.88 112 PHE A O 1
ATOM 935 N N . ASP A 1 113 ? -11.665 -13.208 14.717 1.00 89.25 113 ASP A N 1
ATOM 936 C CA . ASP A 1 113 ? -12.677 -12.458 13.980 1.00 89.25 113 ASP A CA 1
ATOM 937 C C . ASP A 1 113 ? -12.970 -11.070 14.600 1.00 89.25 113 ASP A C 1
ATOM 939 O O . ASP A 1 113 ? -12.719 -10.848 15.794 1.00 89.25 113 ASP A O 1
ATOM 943 N N . PRO A 1 114 ? -13.546 -10.134 13.819 1.00 87.88 114 PRO A N 1
ATOM 944 C CA . PRO A 1 114 ? -13.871 -8.785 14.288 1.00 87.88 114 PRO A CA 1
ATOM 945 C C . PRO A 1 114 ? -14.874 -8.703 15.446 1.00 87.88 114 PRO A C 1
ATOM 947 O O . PRO A 1 114 ? -14.801 -7.779 16.259 1.00 87.88 114 PRO A O 1
ATOM 950 N N . LYS A 1 115 ? -15.835 -9.632 15.547 1.00 89.06 115 LYS A N 1
ATOM 951 C CA . LYS A 1 115 ? -16.825 -9.638 16.636 1.00 89.06 115 LYS A CA 1
ATOM 952 C C . LYS A 1 115 ? -16.132 -9.958 17.954 1.00 89.06 115 LYS A C 1
ATOM 954 O O . LYS A 1 115 ? -16.360 -9.263 18.942 1.00 89.06 115 LYS A O 1
ATOM 959 N N . THR A 1 116 ? -15.253 -10.954 17.951 1.00 92.00 116 THR A N 1
ATOM 960 C CA . THR A 1 116 ? -14.456 -11.308 19.127 1.00 92.00 116 THR A CA 1
ATOM 961 C C . THR A 1 116 ? -13.520 -10.163 19.526 1.00 92.00 116 THR A C 1
ATOM 963 O O . THR A 1 116 ? -13.440 -9.819 20.706 1.00 92.00 116 THR A O 1
ATOM 966 N N . ALA A 1 117 ? -12.908 -9.476 18.554 1.00 94.44 117 ALA A N 1
ATOM 967 C CA . ALA A 1 117 ? -12.100 -8.285 18.822 1.00 94.44 117 ALA A CA 1
ATOM 968 C C . ALA A 1 117 ? -12.889 -7.172 19.539 1.00 94.44 117 ALA A C 1
ATOM 970 O O . ALA A 1 117 ? -12.396 -6.617 20.517 1.00 94.44 117 ALA A O 1
ATOM 971 N N . ARG A 1 118 ? -14.136 -6.885 19.134 1.00 93.31 118 ARG A N 1
ATOM 972 C CA . ARG A 1 118 ? -15.021 -5.904 19.812 1.00 93.31 118 ARG A CA 1
ATOM 973 C C . ARG A 1 118 ? -15.277 -6.238 21.274 1.00 93.31 118 ARG A C 1
ATOM 975 O O . ARG A 1 118 ? -15.245 -5.337 22.107 1.00 93.31 118 ARG A O 1
ATOM 982 N N . VAL A 1 119 ? -15.474 -7.515 21.591 1.00 92.81 119 VAL A N 1
ATOM 983 C CA . VAL A 1 119 ? -15.726 -7.955 22.969 1.00 92.81 119 VAL A CA 1
ATOM 984 C C . VAL A 1 119 ? -14.485 -7.825 23.849 1.00 92.81 119 VAL A C 1
ATOM 986 O O . VAL A 1 119 ? -14.615 -7.426 24.997 1.00 92.81 119 VAL A O 1
ATOM 989 N N . PHE A 1 120 ? -13.286 -8.131 23.350 1.00 93.75 120 PHE A N 1
ATOM 990 C CA . PHE A 1 120 ? -12.071 -8.074 24.177 1.00 93.75 120 PHE A CA 1
ATOM 991 C C . PHE A 1 120 ? -11.409 -6.695 24.217 1.00 93.75 120 PHE A C 1
ATOM 993 O O . PHE A 1 120 ? -10.861 -6.308 25.246 1.00 93.75 120 PHE A O 1
ATOM 1000 N N . LEU A 1 121 ? -11.447 -5.953 23.110 1.00 95.81 121 LEU A N 1
ATOM 1001 C CA . LEU A 1 121 ? -10.760 -4.667 22.985 1.00 95.81 121 LEU A CA 1
ATOM 1002 C C . LEU A 1 121 ? -11.666 -3.479 23.335 1.00 95.81 121 LEU A C 1
ATOM 1004 O O . LEU A 1 121 ? -11.163 -2.400 23.628 1.00 95.81 121 LEU A O 1
ATOM 1008 N N . GLY A 1 122 ? -12.992 -3.655 23.339 1.00 95.12 122 GLY A N 1
ATOM 1009 C CA . GLY A 1 122 ? -13.935 -2.720 23.961 1.00 95.12 122 GLY A CA 1
ATOM 1010 C C . GLY A 1 122 ? -13.823 -1.259 23.516 1.00 95.12 122 GLY A C 1
ATOM 1011 O O . GLY A 1 122 ? -13.926 -0.351 24.335 1.00 95.12 122 GLY A O 1
ATOM 1012 N N . GLY A 1 123 ? -13.561 -1.012 22.241 1.00 95.69 123 GLY A N 1
ATOM 1013 C CA . GLY A 1 123 ? -13.399 0.322 21.660 1.00 95.69 123 GLY A CA 1
ATOM 1014 C C . GLY A 1 123 ? -12.076 1.025 21.973 1.00 95.69 123 GLY A C 1
ATOM 1015 O O . GLY A 1 123 ? -11.905 2.162 21.541 1.00 95.69 123 GLY A O 1
ATOM 1016 N N . MET A 1 124 ? -11.129 0.376 22.662 1.00 96.06 124 MET A N 1
ATOM 1017 C CA . MET A 1 124 ? -9.777 0.921 22.852 1.00 96.06 124 MET A CA 1
ATOM 1018 C C . MET A 1 124 ? -9.081 1.142 21.506 1.00 96.06 124 MET A C 1
ATOM 1020 O O . MET A 1 124 ? -9.352 0.429 20.536 1.00 96.06 124 MET A O 1
ATOM 1024 N N . ASP A 1 125 ? -8.199 2.138 21.444 1.00 95.12 125 ASP A N 1
ATOM 1025 C CA . ASP A 1 125 ? -7.470 2.492 20.225 1.00 95.12 125 ASP A CA 1
ATOM 1026 C C . ASP A 1 125 ? -6.379 1.461 19.891 1.00 95.12 125 ASP A C 1
ATOM 1028 O O . ASP A 1 125 ? -5.401 1.298 20.627 1.00 95.12 125 ASP A O 1
ATOM 1032 N N . VAL A 1 126 ? -6.535 0.782 18.750 1.00 96.69 126 VAL A N 1
ATOM 1033 C CA . VAL A 1 126 ? -5.581 -0.226 18.260 1.00 96.69 126 VAL A CA 1
ATOM 1034 C C . VAL A 1 126 ? -4.574 0.328 17.249 1.00 96.69 126 VAL A C 1
ATOM 1036 O O . VAL A 1 126 ? -3.637 -0.383 16.877 1.00 96.69 126 VAL A O 1
ATOM 1039 N N . VAL A 1 127 ? -4.720 1.580 16.796 1.00 97.00 127 VAL A N 1
ATOM 1040 C CA . VAL A 1 127 ? -3.845 2.189 15.775 1.00 97.00 127 VAL A CA 1
ATOM 1041 C C . VAL A 1 127 ? -2.357 2.126 16.158 1.00 97.00 127 VAL A C 1
ATOM 1043 O O . VAL A 1 127 ? -1.542 1.799 15.283 1.00 97.00 127 VAL A O 1
ATOM 1046 N N . PRO A 1 128 ? -1.951 2.343 17.428 1.00 95.50 128 PRO A N 1
ATOM 1047 C CA . PRO A 1 128 ? -0.556 2.173 17.836 1.00 95.50 128 PRO A CA 1
ATOM 1048 C C . PRO A 1 128 ? -0.034 0.737 17.666 1.00 95.50 128 PRO A C 1
ATOM 1050 O O . PRO A 1 128 ? 1.114 0.543 17.261 1.00 95.50 128 PRO A O 1
ATOM 1053 N N . LEU A 1 129 ? -0.868 -0.277 17.924 1.00 94.88 129 LEU A N 1
ATOM 1054 C CA . LEU A 1 129 ? -0.494 -1.682 17.746 1.00 94.88 129 LEU A CA 1
ATOM 1055 C C . LEU A 1 129 ? -0.369 -2.036 16.260 1.00 94.88 129 LEU A C 1
ATOM 1057 O O . LEU A 1 129 ? 0.623 -2.648 15.866 1.00 94.88 129 LEU A O 1
ATOM 1061 N N . VAL A 1 130 ? -1.318 -1.595 15.427 1.00 96.56 130 VAL A N 1
ATOM 1062 C CA . VAL A 1 130 ? -1.239 -1.764 13.965 1.00 96.56 130 VAL A CA 1
ATOM 1063 C C . VAL A 1 130 ? 0.022 -1.100 13.418 1.00 96.56 130 VAL A C 1
ATOM 1065 O O . VAL A 1 130 ? 0.746 -1.711 12.640 1.00 96.56 130 VAL A O 1
ATOM 1068 N N . THR A 1 131 ? 0.333 0.113 13.877 1.00 95.56 131 THR A N 1
ATOM 1069 C CA . THR A 1 131 ? 1.566 0.837 13.531 1.00 95.56 131 THR A CA 1
ATOM 1070 C C . THR A 1 131 ? 2.812 0.048 13.926 1.00 95.56 131 THR A C 1
ATOM 1072 O O . THR A 1 131 ? 3.751 -0.060 13.140 1.00 95.56 131 THR A O 1
ATOM 1075 N N . SER A 1 132 ? 2.815 -0.551 15.119 1.00 93.44 132 SER A N 1
ATOM 1076 C CA . SER A 1 132 ? 3.916 -1.402 15.568 1.00 93.44 132 SER A CA 1
ATOM 1077 C C . SER A 1 132 ? 4.100 -2.616 14.653 1.00 93.44 132 SER A C 1
ATOM 1079 O O . SER A 1 132 ? 5.222 -2.879 14.221 1.00 93.44 132 SER A O 1
ATOM 1081 N N . ILE A 1 133 ? 3.014 -3.310 14.290 1.00 93.31 133 ILE A N 1
ATOM 1082 C CA . ILE A 1 133 ? 3.049 -4.460 13.367 1.00 93.31 133 ILE A CA 1
ATOM 1083 C C . ILE A 1 133 ? 3.470 -4.024 11.955 1.00 93.31 133 ILE A C 1
ATOM 1085 O O . ILE A 1 133 ? 4.265 -4.702 11.306 1.00 93.31 133 ILE A O 1
ATOM 1089 N N . ALA A 1 134 ? 3.000 -2.865 11.488 1.00 92.69 134 ALA A N 1
ATOM 1090 C CA . ALA A 1 134 ? 3.411 -2.269 10.220 1.00 92.69 134 ALA A CA 1
ATOM 1091 C C . ALA A 1 134 ? 4.927 -2.000 10.180 1.00 92.69 134 ALA A C 1
ATOM 1093 O O . ALA A 1 134 ? 5.565 -2.250 9.153 1.00 92.69 134 ALA A O 1
ATOM 1094 N N . ALA A 1 135 ? 5.499 -1.558 11.304 1.00 91.50 135 ALA A N 1
ATOM 1095 C CA . ALA A 1 135 ? 6.917 -1.249 11.458 1.00 91.50 135 ALA A CA 1
ATOM 1096 C C . ALA A 1 135 ? 7.820 -2.480 11.671 1.00 91.50 135 ALA A C 1
ATOM 1098 O O . ALA A 1 135 ? 8.990 -2.450 11.290 1.00 91.50 135 ALA A O 1
ATOM 1099 N N . HIS A 1 136 ? 7.316 -3.562 12.276 1.00 84.81 136 HIS A N 1
ATOM 1100 C CA . HIS A 1 136 ? 8.150 -4.678 12.736 1.00 84.81 136 HIS A CA 1
ATOM 1101 C C . HIS A 1 136 ? 7.653 -6.032 12.226 1.00 84.81 136 HIS A C 1
ATOM 1103 O O . HIS A 1 136 ? 6.563 -6.488 12.556 1.00 84.81 136 HIS A O 1
ATOM 1109 N N . HIS A 1 137 ? 8.515 -6.752 11.508 1.00 69.00 137 HIS A N 1
ATOM 1110 C CA . HIS A 1 137 ? 8.207 -8.099 11.013 1.00 69.00 137 HIS A CA 1
ATOM 1111 C C . HIS A 1 137 ? 8.208 -9.195 12.089 1.00 69.00 137 HIS A C 1
ATOM 1113 O O . HIS A 1 137 ? 7.620 -10.245 11.860 1.00 69.00 137 HIS A O 1
ATOM 1119 N N . ASN A 1 138 ? 8.864 -8.977 13.234 1.00 69.19 138 ASN A N 1
ATOM 1120 C CA . ASN A 1 138 ? 9.195 -10.042 14.194 1.00 69.19 138 ASN A CA 1
ATOM 1121 C C . ASN A 1 138 ? 8.529 -9.876 15.567 1.00 69.19 138 ASN A C 1
ATOM 1123 O O . ASN A 1 138 ? 9.072 -10.357 16.559 1.00 69.19 138 ASN A O 1
ATOM 1127 N N . ILE A 1 139 ? 7.381 -9.195 15.656 1.00 80.69 139 ILE A N 1
ATOM 1128 C CA . ILE A 1 139 ? 6.686 -9.035 16.947 1.00 80.69 139 ILE A CA 1
ATOM 1129 C C . ILE A 1 139 ? 6.396 -10.403 17.580 1.00 80.69 139 ILE A C 1
ATOM 1131 O O . ILE A 1 139 ? 6.615 -10.566 18.776 1.00 80.69 139 ILE A O 1
ATOM 1135 N N . LEU A 1 140 ? 6.008 -11.394 16.767 1.00 81.31 140 LEU A N 1
ATOM 1136 C CA . LEU A 1 140 ? 5.904 -12.803 17.150 1.00 81.31 140 LEU A CA 1
ATOM 1137 C C . LEU A 1 140 ? 6.788 -13.657 16.213 1.00 81.31 140 LEU A C 1
ATOM 1139 O O . LEU A 1 140 ? 6.347 -13.997 15.116 1.00 81.31 140 LEU A O 1
ATOM 1143 N N . PRO A 1 141 ? 8.031 -14.015 16.599 1.00 75.19 141 PRO A N 1
ATOM 1144 C CA . PRO A 1 141 ? 9.041 -14.591 15.695 1.00 75.19 141 PRO A CA 1
ATOM 1145 C C . PRO A 1 141 ? 8.683 -15.941 15.043 1.00 75.19 141 PRO A C 1
ATOM 1147 O O . PRO A 1 141 ? 9.403 -16.407 14.160 1.00 75.19 141 PRO A O 1
ATOM 1150 N N . HIS A 1 142 ? 7.599 -16.588 15.476 1.00 80.94 142 HIS A N 1
ATOM 1151 C CA . HIS A 1 142 ? 7.196 -17.928 15.038 1.00 80.94 142 HIS A CA 1
ATOM 1152 C C . HIS A 1 142 ? 5.711 -18.034 14.662 1.00 80.94 142 HIS A C 1
ATOM 1154 O O . HIS A 1 142 ? 5.217 -19.138 14.441 1.00 80.94 142 HIS A O 1
ATOM 1160 N N . THR A 1 143 ? 5.014 -16.902 14.553 1.00 85.31 143 THR A N 1
ATOM 1161 C CA . THR A 1 143 ? 3.573 -16.849 14.279 1.00 85.31 143 THR A CA 1
ATOM 1162 C C . THR A 1 143 ? 3.328 -15.943 13.077 1.00 85.31 143 THR A C 1
ATOM 1164 O O . THR A 1 143 ? 3.872 -14.841 13.019 1.00 85.31 143 THR A O 1
ATOM 1167 N N . ASP A 1 144 ? 2.509 -16.376 12.109 1.00 88.12 144 ASP A N 1
ATOM 1168 C CA . ASP A 1 144 ? 2.078 -15.470 11.036 1.00 88.12 144 ASP A CA 1
ATOM 1169 C C . ASP A 1 144 ? 1.161 -14.401 11.641 1.00 88.12 144 ASP A C 1
ATOM 1171 O O . ASP A 1 144 ? 0.040 -14.695 12.049 1.00 88.12 144 ASP A O 1
ATOM 1175 N N . ILE A 1 145 ? 1.668 -13.171 11.749 1.00 90.44 145 ILE A N 1
ATOM 1176 C CA . ILE A 1 145 ? 0.977 -12.045 12.389 1.00 90.44 145 ILE A CA 1
ATOM 1177 C C . ILE A 1 145 ? -0.001 -11.337 11.440 1.00 90.44 145 ILE A C 1
ATOM 1179 O O . ILE A 1 145 ? -0.718 -10.432 11.860 1.00 90.44 145 ILE A O 1
ATOM 1183 N N . MET A 1 146 ? -0.056 -11.725 10.159 1.00 93.00 146 MET A N 1
ATOM 1184 C CA . MET A 1 146 ? -0.931 -11.072 9.177 1.00 93.00 146 MET A CA 1
ATOM 1185 C C . MET A 1 146 ? -2.426 -11.202 9.488 1.00 93.00 146 MET A C 1
ATOM 1187 O O . MET A 1 146 ? -3.109 -10.189 9.361 1.00 93.00 146 MET A O 1
ATOM 1191 N N . PRO A 1 147 ? -2.953 -12.355 9.953 1.00 94.69 147 PRO A N 1
ATOM 1192 C CA . PRO A 1 147 ? -4.351 -12.439 10.368 1.00 94.69 147 PRO A CA 1
ATOM 1193 C C . PRO A 1 147 ? -4.670 -11.507 11.542 1.00 94.69 147 PRO A C 1
ATOM 1195 O O . PRO A 1 147 ? -5.737 -10.906 11.574 1.00 94.69 147 PRO A O 1
ATOM 1198 N N . LEU A 1 148 ? -3.732 -11.325 12.483 1.00 94.94 148 LEU A N 1
ATOM 1199 C CA . LEU A 1 148 ? -3.908 -10.343 13.552 1.00 94.94 148 LEU A CA 1
ATOM 1200 C C . LEU A 1 148 ? -3.930 -8.919 12.994 1.00 94.94 148 LEU A C 1
ATOM 1202 O O . LEU A 1 148 ? -4.795 -8.133 13.365 1.00 94.94 148 LEU A O 1
ATOM 1206 N N . MET A 1 149 ? -2.988 -8.582 12.111 1.00 95.81 149 MET A N 1
ATOM 1207 C CA . MET A 1 149 ? -2.941 -7.264 11.478 1.00 95.81 149 MET A CA 1
ATOM 1208 C C . MET A 1 149 ? -4.242 -6.952 10.732 1.00 95.81 149 MET A C 1
ATOM 1210 O O . MET A 1 149 ? -4.758 -5.851 10.879 1.00 95.81 149 MET A O 1
ATOM 1214 N N . ASP A 1 150 ? -4.784 -7.925 9.998 1.00 96.94 150 ASP A N 1
ATOM 1215 C CA . ASP A 1 150 ? -6.053 -7.810 9.275 1.00 96.94 150 ASP A CA 1
ATOM 1216 C C . ASP A 1 150 ? -7.219 -7.508 10.229 1.00 96.94 150 ASP A C 1
ATOM 1218 O O . ASP A 1 150 ? -7.891 -6.487 10.087 1.00 96.94 150 ASP A O 1
ATOM 1222 N N . ILE A 1 151 ? -7.371 -8.312 11.289 1.00 97.25 151 ILE A N 1
ATOM 1223 C CA . ILE A 1 151 ? -8.393 -8.100 12.328 1.00 97.25 151 ILE A CA 1
ATOM 1224 C C . ILE A 1 151 ? -8.258 -6.712 12.967 1.00 97.25 151 ILE A C 1
ATOM 1226 O O . ILE A 1 151 ? -9.260 -6.040 13.208 1.00 97.25 151 ILE A O 1
ATOM 1230 N N . LEU A 1 152 ? -7.034 -6.274 13.267 1.00 97.44 152 LEU A N 1
ATOM 1231 C CA . LEU A 1 152 ? -6.799 -4.992 13.928 1.00 97.44 152 LEU A CA 1
ATOM 1232 C C . LEU A 1 152 ? -7.019 -3.797 12.996 1.00 97.44 152 LEU A C 1
ATOM 1234 O O . LEU A 1 152 ? -7.480 -2.761 13.470 1.00 97.44 152 LEU A O 1
ATOM 1238 N N . ILE A 1 153 ? -6.723 -3.908 11.698 1.00 98.19 153 ILE A N 1
ATOM 1239 C CA . ILE A 1 153 ? -7.038 -2.844 10.736 1.00 98.19 153 ILE A CA 1
ATOM 1240 C C . ILE A 1 153 ? -8.554 -2.746 10.549 1.00 98.19 153 ILE A C 1
ATOM 1242 O O . ILE A 1 153 ? -9.088 -1.637 10.637 1.00 98.19 153 ILE A O 1
ATOM 1246 N N . ASP A 1 154 ? -9.253 -3.873 10.365 1.00 97.62 154 ASP A N 1
ATOM 1247 C CA . ASP A 1 154 ? -10.720 -3.886 10.307 1.00 97.62 154 ASP A CA 1
ATOM 1248 C C . ASP A 1 154 ? -11.304 -3.233 11.560 1.00 97.62 154 ASP A C 1
ATOM 1250 O O . ASP A 1 154 ? -12.143 -2.336 11.472 1.00 97.62 154 ASP A O 1
ATOM 1254 N N . TYR A 1 155 ? -10.800 -3.616 12.732 1.00 97.75 155 TYR A N 1
ATOM 1255 C CA . TYR A 1 155 ? -11.227 -3.048 13.999 1.00 97.75 155 TYR A CA 1
ATOM 1256 C C . TYR A 1 155 ? -10.962 -1.538 14.082 1.00 97.75 155 TYR A C 1
ATOM 1258 O O . TYR A 1 155 ? -11.857 -0.779 14.467 1.00 97.75 155 TYR A O 1
ATOM 1266 N N . ALA A 1 156 ? -9.764 -1.084 13.700 1.00 98.06 156 ALA A N 1
ATOM 1267 C CA . ALA A 1 156 ? -9.408 0.332 13.698 1.00 98.06 156 ALA A CA 1
ATOM 1268 C C . ALA A 1 156 ? -10.369 1.142 12.819 1.00 98.06 156 ALA A C 1
ATOM 1270 O O . ALA A 1 156 ? -10.850 2.194 13.237 1.00 98.06 156 ALA A O 1
ATOM 1271 N N . ILE A 1 157 ? -10.705 0.634 11.631 1.00 98.06 157 ILE A N 1
ATOM 1272 C CA . ILE A 1 157 ? -11.590 1.307 10.674 1.00 98.06 157 ILE A CA 1
ATOM 1273 C C . ILE A 1 157 ? -13.051 1.248 11.139 1.00 98.06 157 ILE A C 1
ATOM 1275 O O . ILE A 1 157 ? -13.732 2.272 11.225 1.00 98.06 157 ILE A O 1
ATOM 1279 N N . ASN A 1 158 ? -13.551 0.052 11.442 1.00 96.19 158 ASN A N 1
ATOM 1280 C CA . ASN A 1 158 ? -14.976 -0.207 11.640 1.00 96.19 158 ASN A CA 1
ATOM 1281 C C . ASN A 1 158 ? -15.459 0.001 13.079 1.00 96.19 158 ASN A C 1
ATOM 1283 O O . ASN A 1 158 ? -16.672 0.094 13.287 1.00 96.19 158 ASN A O 1
ATOM 1287 N N . THR A 1 159 ? -14.545 0.110 14.047 1.00 96.19 159 THR A N 1
ATOM 1288 C CA . THR A 1 159 ? -14.863 0.372 15.457 1.00 96.19 159 THR A CA 1
ATOM 1289 C C . THR A 1 159 ? -14.332 1.733 15.904 1.00 96.19 159 THR A C 1
ATOM 1291 O O . THR A 1 159 ? -15.131 2.596 16.265 1.00 96.19 159 THR A O 1
ATOM 1294 N N . ASN A 1 160 ? -13.013 1.967 15.860 1.00 97.00 160 ASN A N 1
ATOM 1295 C CA . ASN A 1 160 ? -12.441 3.218 16.380 1.00 97.00 160 ASN A CA 1
ATOM 1296 C C . ASN A 1 160 ? -12.775 4.416 15.476 1.00 97.00 160 ASN A C 1
ATOM 1298 O O . ASN A 1 160 ? -13.436 5.362 15.909 1.00 97.00 160 ASN A O 1
ATOM 1302 N N . LEU A 1 161 ? -12.373 4.358 14.205 1.00 97.88 161 LEU A N 1
ATOM 1303 C CA . LEU A 1 161 ? -12.534 5.457 13.255 1.00 97.88 161 LEU A CA 1
ATOM 1304 C C . LEU A 1 161 ? -14.012 5.730 12.954 1.00 97.88 161 LEU A C 1
ATOM 1306 O O . LEU A 1 161 ? -14.449 6.879 12.925 1.00 97.88 161 LEU A O 1
ATOM 1310 N N . LYS A 1 162 ? -14.816 4.673 12.797 1.00 96.75 162 LYS A N 1
ATOM 1311 C CA . LYS A 1 162 ? -16.261 4.802 12.574 1.00 96.75 162 LYS A CA 1
ATOM 1312 C C . LYS A 1 162 ? -16.977 5.504 13.728 1.00 96.75 162 LYS A C 1
ATOM 1314 O O . LYS A 1 162 ? -17.903 6.269 13.480 1.00 96.75 162 LYS A O 1
ATOM 1319 N N . TYR A 1 163 ? -16.555 5.280 14.974 1.00 96.56 163 TYR A N 1
ATOM 1320 C CA . TYR A 1 163 ? -17.106 5.999 16.124 1.00 96.56 163 TYR A CA 1
ATOM 1321 C C . TYR A 1 163 ? -16.654 7.468 16.164 1.00 96.56 163 TYR A C 1
ATOM 1323 O O . TYR A 1 163 ? -17.475 8.360 16.410 1.00 96.56 163 TYR A O 1
ATOM 1331 N N . GLN A 1 164 ? -15.378 7.735 15.862 1.00 96.62 164 GLN A N 1
ATOM 1332 C CA . GLN A 1 164 ? -14.843 9.099 15.752 1.00 96.62 164 GLN A CA 1
ATOM 1333 C C . GLN A 1 164 ? -15.608 9.928 14.708 1.00 96.62 164 GLN A C 1
ATOM 1335 O O . GLN A 1 164 ? -15.902 11.094 14.953 1.00 96.62 164 GLN A O 1
ATOM 1340 N N . HIS A 1 165 ? -16.009 9.297 13.601 1.00 97.12 165 HIS A N 1
ATOM 1341 C CA . HIS A 1 165 ? -16.745 9.915 12.496 1.00 97.12 165 HIS A CA 1
ATOM 1342 C C . HIS A 1 165 ? -18.250 9.586 12.478 1.00 97.12 165 HIS A C 1
ATOM 1344 O O . HIS A 1 165 ? -18.902 9.722 11.445 1.00 97.12 165 HIS A O 1
ATOM 1350 N N . ARG A 1 166 ? -18.849 9.163 13.600 1.00 94.62 166 ARG A N 1
ATOM 1351 C CA . ARG A 1 166 ? -20.257 8.697 13.634 1.00 94.62 166 ARG A CA 1
ATOM 1352 C C . ARG A 1 166 ? -21.294 9.746 13.214 1.00 94.62 166 ARG A C 1
ATOM 1354 O O . ARG A 1 166 ? -22.371 9.385 12.756 1.00 94.62 166 ARG A O 1
ATOM 1361 N N . ASN A 1 167 ? -20.954 11.025 13.370 1.00 95.12 167 ASN A N 1
ATOM 1362 C CA . ASN A 1 167 ? -21.803 12.168 13.021 1.00 95.12 167 ASN A CA 1
ATOM 1363 C C . ASN A 1 167 ? -21.372 12.854 11.713 1.00 95.12 167 ASN A C 1
ATOM 1365 O O . ASN A 1 167 ? -21.940 13.879 11.340 1.00 95.12 167 ASN A O 1
ATOM 1369 N N . ASN A 1 168 ? -20.344 12.326 11.048 1.00 96.12 168 ASN A N 1
ATOM 1370 C CA . ASN A 1 168 ? -19.804 12.860 9.808 1.00 96.12 168 ASN A CA 1
ATOM 1371 C C . ASN A 1 168 ? -20.502 12.256 8.589 1.00 96.12 168 ASN A C 1
ATOM 1373 O O . ASN A 1 168 ? -21.182 11.229 8.665 1.00 96.12 168 ASN A O 1
ATOM 1377 N N . SER A 1 169 ? -20.315 12.899 7.439 1.00 96.12 169 SER A N 1
ATOM 1378 C CA . SER A 1 169 ? -20.761 12.338 6.165 1.00 96.12 169 SER A CA 1
ATOM 1379 C C . SER A 1 169 ? -19.967 11.078 5.798 1.00 96.12 169 SER A C 1
ATOM 1381 O O . SER A 1 169 ? -18.839 10.869 6.251 1.00 96.12 169 SER A O 1
ATOM 1383 N N . THR A 1 170 ? -20.536 10.243 4.926 1.00 95.31 170 THR A N 1
ATOM 1384 C CA . THR A 1 170 ? -19.831 9.068 4.390 1.00 95.31 170 THR A CA 1
ATOM 1385 C C . THR A 1 170 ? -18.523 9.457 3.699 1.00 95.31 170 THR A C 1
ATOM 1387 O O . THR A 1 170 ? -17.525 8.769 3.886 1.00 95.31 170 THR A O 1
ATOM 1390 N N . ASP A 1 171 ? -18.493 10.579 2.978 1.00 95.69 171 ASP A N 1
ATOM 1391 C CA . ASP A 1 171 ? -17.293 11.049 2.277 1.00 95.69 171 ASP A CA 1
ATOM 1392 C C . ASP A 1 171 ? -16.174 11.454 3.249 1.00 95.69 171 ASP A C 1
ATOM 1394 O O . ASP A 1 171 ? -15.005 11.147 3.017 1.00 95.69 171 ASP A O 1
ATOM 1398 N N . GLU A 1 172 ? -16.520 12.097 4.368 1.00 97.06 172 GLU A N 1
ATOM 1399 C CA . GLU A 1 172 ? -15.557 12.440 5.422 1.00 97.06 172 GLU A CA 1
ATOM 1400 C C . GLU A 1 172 ? -14.982 11.187 6.095 1.00 97.06 172 GLU A C 1
ATOM 1402 O O . GLU A 1 172 ? -13.774 11.120 6.329 1.00 97.06 172 GLU A O 1
ATOM 1407 N N . PHE A 1 173 ? -15.816 10.176 6.365 1.00 97.25 173 PHE A N 1
ATOM 1408 C CA . PHE A 1 173 ? -15.350 8.890 6.892 1.00 97.25 173 PHE A CA 1
ATOM 1409 C C . PHE A 1 173 ? -14.430 8.167 5.900 1.00 97.25 173 PHE A C 1
ATOM 1411 O O . PHE A 1 173 ? -13.369 7.675 6.284 1.00 97.25 173 PHE A O 1
ATOM 1418 N N . GLU A 1 174 ? -14.796 8.131 4.618 1.00 97.25 174 GLU A N 1
ATOM 1419 C CA . GLU A 1 174 ? -13.976 7.511 3.577 1.00 97.25 174 GLU A CA 1
ATOM 1420 C C . GLU A 1 174 ? -12.628 8.225 3.415 1.00 97.25 174 GLU A C 1
ATOM 1422 O O . GLU A 1 174 ? -11.593 7.562 3.344 1.00 97.25 174 GLU A O 1
ATOM 1427 N N . ALA A 1 175 ? -12.599 9.561 3.448 1.00 97.44 175 ALA A N 1
ATOM 1428 C CA . ALA A 1 175 ? -11.352 10.325 3.426 1.00 97.44 175 ALA A CA 1
ATOM 1429 C C . ALA A 1 175 ? -10.467 10.026 4.649 1.00 97.44 175 ALA A C 1
ATOM 1431 O O . ALA A 1 175 ? -9.258 9.831 4.503 1.00 97.44 175 ALA A O 1
ATOM 1432 N N . ALA A 1 176 ? -11.059 9.930 5.843 1.00 98.12 176 ALA A N 1
ATOM 1433 C CA . ALA A 1 176 ? -10.335 9.580 7.063 1.00 98.12 176 ALA A CA 1
ATOM 1434 C C . ALA A 1 176 ? -9.784 8.144 7.019 1.00 98.12 176 ALA A C 1
ATOM 1436 O O . ALA A 1 176 ? -8.644 7.903 7.420 1.00 98.12 176 ALA A O 1
ATOM 1437 N N . LYS A 1 177 ? -10.547 7.198 6.457 1.00 98.31 177 LYS A N 1
ATOM 1438 C CA . LYS A 1 177 ? -10.103 5.814 6.240 1.00 98.31 177 LYS A CA 1
ATOM 1439 C C . LYS A 1 177 ? -8.909 5.761 5.288 1.00 98.31 177 LYS A C 1
ATOM 1441 O O . LYS A 1 177 ? -7.919 5.098 5.589 1.00 98.31 177 LYS A O 1
ATOM 1446 N N . MET A 1 178 ? -8.965 6.493 4.171 1.00 98.00 178 MET A N 1
ATOM 1447 C CA . MET A 1 178 ? -7.844 6.569 3.228 1.00 98.00 178 MET A CA 1
ATOM 1448 C C . MET A 1 178 ? -6.600 7.182 3.878 1.00 98.00 178 MET A C 1
ATOM 1450 O O . MET A 1 178 ? -5.501 6.660 3.692 1.00 98.00 178 MET A O 1
ATOM 1454 N N . ALA A 1 179 ? -6.761 8.233 4.687 1.00 98.19 179 ALA A N 1
ATOM 1455 C CA . ALA A 1 179 ? -5.659 8.831 5.436 1.00 98.19 179 ALA A CA 1
ATOM 1456 C C . ALA A 1 179 ? -5.024 7.838 6.428 1.00 98.19 179 ALA A C 1
ATOM 1458 O O . ALA A 1 179 ? -3.802 7.696 6.443 1.00 98.19 179 ALA A O 1
ATOM 1459 N N . LEU A 1 180 ? -5.834 7.087 7.184 1.00 98.50 180 LEU A N 1
ATOM 1460 C CA . LEU A 1 180 ? -5.349 6.069 8.122 1.00 98.50 180 LEU A CA 1
ATOM 1461 C C . LEU A 1 180 ? -4.579 4.943 7.408 1.00 98.50 180 LEU A C 1
ATOM 1463 O O . LEU A 1 180 ? -3.475 4.580 7.814 1.00 98.50 180 LEU A O 1
ATOM 1467 N N . CYS A 1 181 ? -5.113 4.417 6.303 1.00 98.62 181 CYS A N 1
ATOM 1468 C CA . CYS A 1 181 ? -4.410 3.404 5.514 1.00 98.62 181 CYS A CA 1
ATOM 1469 C C . CYS A 1 181 ? -3.109 3.951 4.898 1.00 98.62 181 CYS A C 1
ATOM 1471 O O . CYS A 1 181 ? -2.106 3.238 4.850 1.00 98.62 181 CYS A O 1
ATOM 1473 N N . THR A 1 182 ? -3.098 5.217 4.464 1.00 98.25 182 THR A N 1
ATOM 1474 C CA . THR A 1 182 ? -1.898 5.878 3.922 1.00 98.25 182 THR A CA 1
ATOM 1475 C C . THR A 1 182 ? -0.823 6.018 5.006 1.00 98.25 182 THR A C 1
ATOM 1477 O O . THR A 1 182 ? 0.342 5.711 4.751 1.00 98.25 182 THR A O 1
ATOM 1480 N N . GLN A 1 183 ? -1.210 6.357 6.241 1.00 98.06 183 GLN A N 1
ATOM 1481 C CA . GLN A 1 183 ? -0.305 6.385 7.392 1.00 98.06 183 GLN A CA 1
ATOM 1482 C C . GLN A 1 183 ? 0.365 5.019 7.619 1.00 98.06 183 GLN A C 1
ATOM 1484 O O . GLN A 1 183 ? 1.588 4.954 7.767 1.00 98.06 183 GLN A O 1
ATOM 1489 N N . PHE A 1 184 ? -0.398 3.921 7.602 1.00 98.31 184 PHE A N 1
ATOM 1490 C CA . PHE A 1 184 ? 0.173 2.577 7.757 1.00 98.31 184 PHE A CA 1
ATOM 1491 C C . PHE A 1 184 ? 1.145 2.216 6.629 1.00 98.31 184 PHE A C 1
ATOM 1493 O O . PHE A 1 184 ? 2.221 1.677 6.892 1.00 98.31 184 PHE A O 1
ATOM 1500 N N . LEU A 1 185 ? 0.806 2.556 5.382 1.00 98.12 185 LEU A N 1
ATOM 1501 C CA . LEU A 1 185 ? 1.696 2.364 4.237 1.00 98.12 185 LEU A CA 1
ATOM 1502 C C . LEU A 1 185 ? 2.988 3.191 4.370 1.00 98.12 185 LEU A C 1
ATOM 1504 O O . LEU A 1 185 ? 4.073 2.679 4.099 1.00 98.12 185 LEU A O 1
ATOM 1508 N N . SER A 1 186 ? 2.897 4.434 4.846 1.00 97.06 186 SER A N 1
ATOM 1509 C CA . SER A 1 186 ? 4.054 5.305 5.091 1.00 97.06 186 SER A CA 1
ATOM 1510 C C . SER A 1 186 ? 5.027 4.697 6.112 1.00 97.06 186 SER A C 1
ATOM 1512 O O . SER A 1 186 ? 6.234 4.629 5.865 1.00 97.06 186 SER A O 1
ATOM 1514 N N . ILE A 1 187 ? 4.504 4.143 7.213 1.00 96.56 187 ILE A N 1
ATOM 1515 C CA . ILE A 1 187 ? 5.302 3.440 8.233 1.00 96.56 187 ILE A CA 1
ATOM 1516 C C . ILE A 1 187 ? 6.047 2.239 7.635 1.00 96.56 187 ILE A C 1
ATOM 1518 O O . ILE A 1 187 ? 7.231 2.037 7.925 1.00 96.56 187 ILE A O 1
ATOM 1522 N N . ILE A 1 188 ? 5.382 1.459 6.777 1.00 95.56 188 ILE A N 1
ATOM 1523 C CA . ILE A 1 188 ? 6.021 0.341 6.071 1.00 95.56 188 ILE A CA 1
ATOM 1524 C C . ILE A 1 188 ? 7.175 0.846 5.205 1.00 95.56 188 ILE A C 1
ATOM 1526 O O . ILE A 1 188 ? 8.251 0.258 5.235 1.00 95.56 188 ILE A O 1
ATOM 1530 N N . GLY A 1 189 ? 6.988 1.949 4.477 1.00 94.81 189 GLY A N 1
ATOM 1531 C CA . GLY A 1 189 ? 8.045 2.540 3.658 1.00 94.81 189 GLY A CA 1
ATOM 1532 C C . GLY A 1 189 ? 9.270 2.948 4.475 1.00 94.81 189 GLY A C 1
ATOM 1533 O O . GLY A 1 189 ? 10.390 2.640 4.085 1.00 94.81 189 GLY A O 1
ATOM 1534 N N . ILE A 1 190 ? 9.069 3.595 5.626 1.00 94.06 190 ILE A N 1
ATOM 1535 C CA . ILE A 1 190 ? 10.159 4.034 6.519 1.00 94.06 190 ILE A CA 1
ATOM 1536 C C . ILE A 1 190 ? 10.962 2.845 7.071 1.00 94.06 190 ILE A C 1
ATOM 1538 O O . ILE A 1 190 ? 12.167 2.955 7.290 1.00 94.06 190 ILE A O 1
ATOM 1542 N N . THR A 1 191 ? 10.298 1.713 7.303 1.00 92.88 191 THR A N 1
ATOM 1543 C CA . THR A 1 191 ? 10.880 0.523 7.947 1.00 92.88 191 THR A CA 1
ATOM 1544 C C . THR A 1 191 ? 11.244 -0.595 6.969 1.00 92.88 191 THR A C 1
ATOM 1546 O O . THR A 1 191 ? 11.731 -1.649 7.386 1.00 92.88 191 THR A O 1
ATOM 1549 N N . ALA A 1 192 ? 11.029 -0.379 5.669 1.00 92.00 192 ALA A N 1
ATOM 1550 C CA . ALA A 1 192 ? 11.339 -1.344 4.627 1.00 92.00 192 ALA A CA 1
ATOM 1551 C C . ALA A 1 192 ? 12.837 -1.681 4.605 1.00 92.00 192 ALA A C 1
ATOM 1553 O O . ALA A 1 192 ? 13.701 -0.832 4.823 1.00 92.00 192 ALA A O 1
ATOM 1554 N N . ASN A 1 193 ? 13.143 -2.948 4.333 1.00 87.50 193 ASN A N 1
ATOM 1555 C CA . ASN A 1 193 ? 14.506 -3.459 4.255 1.00 87.50 193 ASN A CA 1
ATOM 1556 C C . ASN A 1 193 ? 14.549 -4.659 3.301 1.00 87.50 193 ASN A C 1
ATOM 1558 O O . ASN A 1 193 ? 13.675 -5.531 3.372 1.00 87.50 193 ASN A O 1
ATOM 1562 N N . VAL A 1 194 ? 15.596 -4.741 2.474 1.00 80.06 194 VAL A N 1
ATOM 1563 C CA . VAL A 1 194 ? 15.794 -5.780 1.448 1.00 80.06 194 VAL A CA 1
ATOM 1564 C C . VAL A 1 194 ? 15.614 -7.201 1.991 1.00 80.06 194 VAL A C 1
ATOM 1566 O O . VAL A 1 194 ? 14.973 -8.038 1.360 1.00 80.06 194 VAL A O 1
ATOM 1569 N N . GLY A 1 195 ? 16.106 -7.475 3.205 1.00 83.25 195 GLY A N 1
ATOM 1570 C CA . GLY A 1 195 ? 16.057 -8.811 3.808 1.00 83.25 195 GLY A CA 1
ATOM 1571 C C . GLY A 1 195 ? 14.647 -9.311 4.136 1.00 83.25 195 GLY A C 1
ATOM 1572 O O . GLY A 1 195 ? 14.481 -10.487 4.449 1.00 83.25 195 GLY A O 1
ATOM 1573 N N . MET A 1 196 ? 13.639 -8.436 4.074 1.00 85.56 196 MET A N 1
ATOM 1574 C CA . MET A 1 196 ? 12.290 -8.708 4.565 1.00 85.56 196 MET A CA 1
ATOM 1575 C C . MET A 1 196 ? 11.184 -8.332 3.563 1.00 85.56 196 MET A C 1
ATOM 1577 O O . MET A 1 196 ? 10.023 -8.202 3.965 1.00 85.56 196 MET A O 1
ATOM 1581 N N . ASP A 1 197 ? 11.511 -8.184 2.274 1.00 92.00 197 ASP A N 1
ATOM 1582 C CA . ASP A 1 197 ? 10.579 -7.737 1.221 1.00 92.00 197 ASP A CA 1
ATOM 1583 C C . ASP A 1 197 ? 9.278 -8.558 1.193 1.00 92.00 197 ASP A C 1
ATOM 1585 O O . ASP A 1 197 ? 8.194 -7.997 1.187 1.00 92.00 197 ASP A O 1
ATOM 1589 N N . HIS A 1 198 ? 9.352 -9.886 1.342 1.00 91.19 198 HIS A N 1
ATOM 1590 C CA . HIS A 1 198 ? 8.153 -10.743 1.401 1.00 91.19 198 HIS A CA 1
ATOM 1591 C C . HIS A 1 198 ? 7.178 -10.362 2.530 1.00 91.19 198 HIS A C 1
ATOM 1593 O O . HIS A 1 198 ? 5.961 -10.428 2.375 1.00 91.19 198 HIS A O 1
ATOM 1599 N N . GLY A 1 199 ? 7.698 -9.964 3.693 1.00 91.75 199 GLY A N 1
ATOM 1600 C CA . GLY A 1 199 ? 6.849 -9.509 4.792 1.00 91.75 199 GLY A CA 1
ATOM 1601 C C . GLY A 1 199 ? 6.374 -8.065 4.625 1.00 91.75 199 GLY A C 1
ATOM 1602 O O . GLY A 1 199 ? 5.298 -7.738 5.116 1.00 91.75 199 GLY A O 1
ATOM 1603 N N . VAL A 1 200 ? 7.142 -7.216 3.928 1.00 94.31 200 VAL A N 1
ATOM 1604 C CA . VAL A 1 200 ? 6.711 -5.863 3.529 1.00 94.31 200 VAL A CA 1
ATOM 1605 C C . VAL A 1 200 ? 5.524 -5.992 2.573 1.00 94.31 200 VAL A C 1
ATOM 1607 O O . VAL A 1 200 ? 4.469 -5.412 2.822 1.00 94.31 200 VAL A O 1
ATOM 1610 N N . GLU A 1 201 ? 5.663 -6.844 1.558 1.00 95.44 201 GLU A N 1
ATOM 1611 C CA . GLU A 1 201 ? 4.649 -7.160 0.556 1.00 95.44 201 GLU A CA 1
ATOM 1612 C C . GLU A 1 201 ? 3.346 -7.627 1.216 1.00 95.44 201 GLU A C 1
ATOM 1614 O O . GLU A 1 201 ? 2.295 -7.029 0.990 1.00 95.44 201 GLU A O 1
ATOM 1619 N N . LYS A 1 202 ? 3.413 -8.625 2.112 1.00 94.62 202 LYS A N 1
ATOM 1620 C CA . LYS A 1 202 ? 2.241 -9.119 2.857 1.00 94.62 202 LYS A CA 1
ATOM 1621 C C . LYS A 1 202 ? 1.508 -8.013 3.630 1.00 94.62 202 LYS A C 1
ATOM 1623 O O . LYS A 1 202 ? 0.279 -7.969 3.615 1.00 94.62 202 LYS A O 1
ATOM 1628 N N . ARG A 1 203 ? 2.241 -7.109 4.288 1.00 95.44 203 ARG A N 1
ATOM 1629 C CA . ARG A 1 203 ? 1.629 -6.006 5.049 1.00 95.44 203 ARG A CA 1
ATOM 1630 C C . ARG A 1 203 ? 0.997 -4.952 4.151 1.00 95.44 203 ARG A C 1
ATOM 1632 O O . ARG A 1 203 ? -0.084 -4.465 4.471 1.00 95.44 203 ARG A O 1
ATOM 1639 N N . ILE A 1 204 ? 1.634 -4.633 3.023 1.00 97.56 204 ILE A N 1
ATOM 1640 C CA . ILE A 1 204 ? 1.043 -3.758 2.006 1.00 97.56 204 ILE A CA 1
ATOM 1641 C C . ILE A 1 204 ? -0.266 -4.376 1.510 1.00 97.56 204 ILE A C 1
ATOM 1643 O O . ILE A 1 204 ? -1.283 -3.691 1.520 1.00 97.56 204 ILE A O 1
ATOM 1647 N N . VAL A 1 205 ? -0.271 -5.663 1.140 1.00 97.62 205 VAL A N 1
ATOM 1648 C CA . VAL A 1 205 ? -1.488 -6.367 0.694 1.00 97.62 205 VAL A CA 1
ATOM 1649 C C . VAL A 1 205 ? -2.609 -6.242 1.726 1.00 97.62 205 VAL A C 1
ATOM 1651 O O . VAL A 1 205 ? -3.693 -5.790 1.366 1.00 97.62 205 VAL A O 1
ATOM 1654 N N . CYS A 1 206 ? -2.320 -6.539 2.995 1.00 97.25 206 CYS A N 1
ATOM 1655 C CA . CYS A 1 206 ? -3.286 -6.454 4.090 1.00 97.25 206 CYS A CA 1
ATOM 1656 C C . CYS A 1 206 ? -3.930 -5.054 4.202 1.00 97.25 206 CYS A C 1
ATOM 1658 O O . CYS A 1 206 ? -5.155 -4.925 4.262 1.00 97.25 206 CYS A O 1
ATOM 1660 N N . ILE A 1 207 ? -3.132 -3.979 4.135 1.00 98.31 207 ILE A N 1
ATOM 1661 C CA . ILE A 1 207 ? -3.657 -2.600 4.176 1.00 98.31 207 ILE A CA 1
ATOM 1662 C C . ILE A 1 207 ? -4.475 -2.273 2.920 1.00 98.31 207 ILE A C 1
ATOM 1664 O O . ILE A 1 207 ? -5.538 -1.655 3.009 1.00 98.31 207 ILE A O 1
ATOM 1668 N N . LEU A 1 208 ? -3.994 -2.679 1.741 1.00 98.00 208 LEU A N 1
ATOM 1669 C CA . LEU A 1 208 ? -4.683 -2.428 0.477 1.00 98.00 208 LEU A CA 1
ATOM 1670 C C . LEU A 1 208 ? -6.054 -3.110 0.423 1.00 98.00 208 LEU A C 1
ATOM 1672 O O . LEU A 1 208 ? -6.981 -2.519 -0.135 1.00 98.00 208 LEU A O 1
ATOM 1676 N N . GLU A 1 209 ? -6.184 -4.309 0.988 1.00 97.19 209 GLU A N 1
ATOM 1677 C CA . GLU A 1 209 ? -7.443 -5.058 1.083 1.00 97.19 209 GLU A CA 1
ATOM 1678 C C . GLU A 1 209 ? -8.419 -4.377 2.049 1.00 97.19 209 GLU A C 1
ATOM 1680 O O . GLU A 1 209 ? -9.555 -4.084 1.670 1.00 97.19 209 GLU A O 1
ATOM 1685 N N . ASN A 1 210 ? -7.948 -3.994 3.237 1.00 97.38 210 ASN A N 1
ATOM 1686 C CA . ASN A 1 210 ? -8.764 -3.303 4.239 1.00 97.38 210 ASN A CA 1
ATOM 1687 C C . ASN A 1 210 ? -9.231 -1.901 3.814 1.00 97.38 210 ASN A C 1
ATOM 1689 O O . ASN A 1 210 ? -10.257 -1.409 4.282 1.00 97.38 210 ASN A O 1
ATOM 1693 N N . SER A 1 211 ? -8.517 -1.247 2.894 1.00 96.69 211 SER A N 1
ATOM 1694 C CA . SER A 1 211 ? -8.925 0.063 2.374 1.00 96.69 211 SER A CA 1
ATOM 1695 C C . SER A 1 211 ? -10.247 0.029 1.590 1.00 96.69 211 SER A C 1
ATOM 1697 O O . SER A 1 211 ? -10.896 1.063 1.412 1.00 96.69 211 SER A O 1
ATOM 1699 N N . GLY A 1 212 ? -10.646 -1.142 1.078 1.00 94.56 212 GLY A N 1
ATOM 1700 C CA . GLY A 1 212 ? -11.809 -1.337 0.205 1.00 94.56 212 GLY A CA 1
ATOM 1701 C C . GLY A 1 212 ? -11.639 -0.807 -1.227 1.00 94.56 212 GLY A C 1
ATOM 1702 O O . GLY A 1 212 ? -12.346 -1.253 -2.128 1.00 94.56 212 GLY A O 1
ATOM 1703 N N . ASN A 1 213 ? -10.694 0.107 -1.476 1.00 94.88 213 ASN A N 1
ATOM 1704 C CA . ASN A 1 213 ? -10.363 0.601 -2.812 1.00 94.88 213 ASN A CA 1
ATOM 1705 C C . ASN A 1 213 ? -8.870 0.937 -2.918 1.00 94.88 213 ASN A C 1
ATOM 1707 O O . ASN A 1 213 ? -8.455 2.088 -2.763 1.00 94.88 213 ASN A O 1
ATOM 1711 N N . SER A 1 214 ? -8.064 -0.078 -3.243 1.00 96.25 214 SER A N 1
ATOM 1712 C CA . SER A 1 214 ? -6.605 0.051 -3.311 1.00 96.25 214 SER A CA 1
ATOM 1713 C C . SER A 1 214 ? -6.153 1.117 -4.314 1.00 96.25 214 SER A C 1
ATOM 1715 O O . SER A 1 214 ? -5.227 1.871 -4.036 1.00 96.25 214 SER A O 1
ATOM 1717 N N . LYS A 1 215 ? -6.823 1.232 -5.469 1.00 95.62 215 LYS A N 1
ATOM 1718 C CA . LYS A 1 215 ? -6.452 2.215 -6.496 1.00 95.62 215 LYS A CA 1
ATOM 1719 C C . LYS A 1 215 ? -6.719 3.649 -6.036 1.00 95.62 215 LYS A C 1
ATOM 1721 O O . LYS A 1 215 ? -5.908 4.531 -6.315 1.00 95.62 215 LYS A O 1
ATOM 1726 N N . ALA A 1 216 ? -7.841 3.891 -5.357 1.00 96.19 216 ALA A N 1
ATOM 1727 C CA . ALA A 1 216 ? -8.131 5.200 -4.779 1.00 96.19 216 ALA A CA 1
ATOM 1728 C C . ALA A 1 216 ? -7.126 5.543 -3.674 1.00 96.19 216 ALA A C 1
ATOM 1730 O O . ALA A 1 216 ? -6.571 6.637 -3.697 1.00 96.19 216 ALA A O 1
ATOM 1731 N N . LEU A 1 217 ? -6.823 4.591 -2.783 1.00 97.75 217 LEU A N 1
ATOM 1732 C CA . LEU A 1 217 ? -5.843 4.764 -1.709 1.00 97.75 217 LEU A CA 1
ATOM 1733 C C . LEU A 1 217 ? -4.462 5.172 -2.243 1.00 97.75 217 LEU A C 1
ATOM 1735 O O . LEU A 1 217 ? -3.918 6.192 -1.829 1.00 97.75 217 LEU A O 1
ATOM 1739 N N . LEU A 1 218 ? -3.926 4.426 -3.215 1.00 97.06 218 LEU A N 1
ATOM 1740 C CA . LEU A 1 218 ? -2.594 4.675 -3.787 1.00 97.06 218 LEU A CA 1
ATOM 1741 C C . LEU A 1 218 ? -2.466 6.033 -4.491 1.00 97.06 218 LEU A C 1
ATOM 1743 O O . LEU A 1 218 ? -1.361 6.472 -4.793 1.00 97.06 218 LEU A O 1
ATOM 1747 N N . ASN A 1 219 ? -3.583 6.708 -4.756 1.00 94.88 219 ASN A N 1
ATOM 1748 C CA . ASN A 1 219 ? -3.612 8.007 -5.416 1.00 94.88 219 ASN A CA 1
ATOM 1749 C C . ASN A 1 219 ? -4.252 9.105 -4.552 1.00 94.88 219 ASN A C 1
ATOM 1751 O O . ASN A 1 219 ? -4.384 10.236 -5.020 1.00 94.88 219 ASN A O 1
ATOM 1755 N N . PHE A 1 220 ? -4.617 8.787 -3.305 1.00 95.88 220 PHE A N 1
ATOM 1756 C CA . PHE A 1 220 ? -5.224 9.711 -2.348 1.00 95.88 220 PHE A CA 1
ATOM 1757 C C . PHE A 1 220 ? -4.223 10.783 -1.906 1.00 95.88 220 PHE A C 1
ATOM 1759 O O . PHE A 1 220 ? -4.504 11.976 -2.004 1.00 95.88 220 PHE A O 1
ATOM 1766 N N . ASN A 1 221 ? -3.019 10.360 -1.501 1.00 95.44 221 ASN A N 1
ATOM 1767 C CA . ASN A 1 221 ? -1.897 11.242 -1.188 1.00 95.44 221 ASN A CA 1
ATOM 1768 C C . ASN A 1 221 ? -0.667 10.844 -2.013 1.00 95.44 221 ASN A C 1
ATOM 1770 O O . ASN A 1 221 ? 0.152 10.017 -1.609 1.00 95.44 221 ASN A O 1
ATOM 1774 N N . LYS A 1 222 ? -0.531 11.458 -3.191 1.00 94.12 222 LYS A N 1
ATOM 1775 C CA . LYS A 1 222 ? 0.549 11.141 -4.136 1.00 94.12 222 LYS A CA 1
ATOM 1776 C C . LYS A 1 222 ? 1.946 11.394 -3.566 1.00 94.12 222 LYS A C 1
ATOM 1778 O O . LYS A 1 222 ? 2.870 10.660 -3.894 1.00 94.12 222 LYS A O 1
ATOM 1783 N N . SER A 1 223 ? 2.099 12.395 -2.697 1.00 92.75 223 SER A N 1
ATOM 1784 C CA . SER A 1 223 ? 3.390 12.726 -2.086 1.00 92.75 223 SER A CA 1
ATOM 1785 C C . SER A 1 223 ? 3.870 11.619 -1.149 1.00 92.75 223 SER A C 1
ATOM 1787 O O . SER A 1 223 ? 5.024 11.197 -1.231 1.00 92.75 223 SER A O 1
ATOM 1789 N N . GLU A 1 224 ? 2.988 11.122 -0.281 1.00 94.12 224 GLU A N 1
ATOM 1790 C CA . GLU A 1 224 ? 3.321 10.026 0.636 1.00 94.12 224 GLU A CA 1
ATOM 1791 C C . GLU A 1 224 ? 3.554 8.716 -0.114 1.00 94.12 224 GLU A C 1
ATOM 1793 O O . GLU A 1 224 ? 4.503 7.995 0.186 1.00 94.12 224 GLU A O 1
ATOM 1798 N N . MET A 1 225 ? 2.749 8.429 -1.139 1.00 95.56 225 MET A N 1
ATOM 1799 C CA . MET A 1 225 ? 2.922 7.212 -1.935 1.00 95.56 225 MET A CA 1
ATOM 1800 C C . MET A 1 225 ? 4.189 7.246 -2.798 1.00 95.56 225 MET A C 1
ATOM 1802 O O . MET A 1 225 ? 4.850 6.220 -2.954 1.00 95.56 225 MET A O 1
ATOM 1806 N N . ASN A 1 226 ? 4.591 8.418 -3.294 1.00 93.12 226 ASN A N 1
ATOM 1807 C CA . ASN A 1 226 ? 5.881 8.589 -3.958 1.00 93.12 226 ASN A CA 1
ATOM 1808 C C . ASN A 1 226 ? 7.050 8.378 -2.987 1.00 93.12 226 ASN A C 1
ATOM 1810 O O . ASN A 1 226 ? 7.988 7.661 -3.322 1.00 93.12 226 ASN A O 1
ATOM 1814 N N . THR A 1 227 ? 6.952 8.906 -1.762 1.00 93.69 227 THR A N 1
ATOM 1815 C CA . THR A 1 227 ? 7.953 8.681 -0.703 1.00 93.69 227 THR A CA 1
ATOM 1816 C C . THR A 1 227 ? 8.056 7.198 -0.326 1.00 93.69 227 THR A C 1
ATOM 1818 O O . THR A 1 227 ? 9.157 6.662 -0.210 1.00 93.69 227 THR A O 1
ATOM 1821 N N . LEU A 1 228 ? 6.922 6.504 -0.181 1.00 95.81 228 LEU A N 1
ATOM 1822 C CA . LEU A 1 228 ? 6.883 5.055 0.026 1.00 95.81 228 LEU A CA 1
ATOM 1823 C C . LEU A 1 228 ? 7.613 4.319 -1.101 1.00 95.81 228 LEU A C 1
ATOM 1825 O O . LEU A 1 228 ? 8.502 3.514 -0.832 1.00 95.81 228 LEU A O 1
ATOM 1829 N N . MET A 1 229 ? 7.263 4.613 -2.354 1.00 95.19 229 MET A N 1
ATOM 1830 C CA . MET A 1 229 ? 7.874 3.974 -3.519 1.00 95.19 229 MET A CA 1
ATOM 1831 C C . MET A 1 229 ? 9.381 4.248 -3.589 1.00 95.19 229 MET A C 1
ATOM 1833 O O . MET A 1 229 ? 10.159 3.323 -3.810 1.00 95.19 229 MET A O 1
ATOM 1837 N N . PHE A 1 230 ? 9.810 5.482 -3.311 1.00 93.06 230 PHE A N 1
ATOM 1838 C CA . PHE A 1 230 ? 11.222 5.850 -3.212 1.00 93.06 230 PHE A CA 1
ATOM 1839 C C . PHE A 1 230 ? 11.957 4.973 -2.193 1.00 93.06 230 PHE A C 1
ATOM 1841 O O . PHE A 1 230 ? 12.989 4.383 -2.514 1.00 93.06 230 PHE A O 1
ATOM 1848 N N . ASN A 1 231 ? 11.406 4.834 -0.983 1.00 94.00 231 ASN A N 1
ATOM 1849 C CA . ASN A 1 231 ? 12.018 4.029 0.071 1.00 94.00 231 ASN A CA 1
ATOM 1850 C C . ASN A 1 231 ? 12.099 2.545 -0.310 1.00 94.00 231 ASN A C 1
ATOM 1852 O O . ASN A 1 231 ? 13.131 1.919 -0.080 1.00 94.00 231 ASN A O 1
ATOM 1856 N N . LEU A 1 232 ? 11.060 1.987 -0.940 1.00 95.31 232 LEU A N 1
ATOM 1857 C CA . LEU A 1 232 ? 11.071 0.592 -1.389 1.00 95.31 232 LEU A CA 1
ATOM 1858 C C . LEU A 1 232 ? 12.155 0.335 -2.441 1.00 95.31 232 LEU A C 1
ATOM 1860 O O . LEU A 1 232 ? 12.887 -0.643 -2.325 1.00 95.31 232 LEU A O 1
ATOM 1864 N N . ILE A 1 233 ? 12.301 1.221 -3.431 1.00 94.31 233 ILE A N 1
ATOM 1865 C CA . ILE A 1 233 ? 13.340 1.099 -4.468 1.00 94.31 233 ILE A CA 1
ATOM 1866 C C . ILE A 1 233 ? 14.731 1.261 -3.853 1.00 94.31 233 ILE A C 1
ATOM 1868 O O . ILE A 1 233 ? 15.635 0.472 -4.124 1.00 94.31 233 ILE A O 1
ATOM 1872 N N . HIS A 1 234 ? 14.901 2.257 -2.984 1.00 91.12 234 HIS A N 1
ATOM 1873 C CA . HIS A 1 234 ? 16.159 2.517 -2.291 1.00 91.12 234 HIS A CA 1
ATOM 1874 C C . HIS A 1 234 ? 16.621 1.324 -1.440 1.00 91.12 234 HIS A C 1
ATOM 1876 O O . HIS A 1 234 ? 17.821 1.068 -1.331 1.00 91.12 234 HIS A O 1
ATOM 1882 N N . GLN A 1 235 ? 15.673 0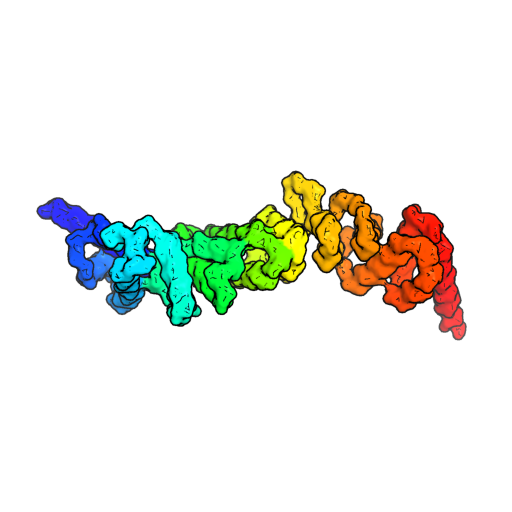.603 -0.840 1.00 91.81 235 GLN A N 1
ATOM 1883 C CA . GLN A 1 235 ? 15.906 -0.593 -0.027 1.00 91.81 235 GLN A CA 1
ATOM 1884 C C . GLN A 1 235 ? 15.834 -1.895 -0.835 1.00 91.81 235 GLN A C 1
ATOM 1886 O O . GLN A 1 235 ? 15.784 -2.964 -0.238 1.00 91.81 235 GLN A O 1
ATOM 1891 N N . ASP A 1 236 ? 15.810 -1.824 -2.168 1.00 91.06 236 ASP A N 1
ATOM 1892 C CA . ASP A 1 236 ? 15.746 -2.978 -3.073 1.00 91.06 236 ASP A CA 1
ATOM 1893 C C . ASP A 1 236 ? 14.566 -3.943 -2.801 1.00 91.06 236 ASP A C 1
ATOM 1895 O O . ASP A 1 236 ? 14.599 -5.131 -3.131 1.00 91.06 236 ASP A O 1
ATOM 1899 N N . CYS A 1 237 ? 13.472 -3.429 -2.226 1.00 93.44 237 CYS A N 1
ATOM 1900 C CA . CYS A 1 237 ? 12.217 -4.149 -1.993 1.00 93.44 237 CYS A CA 1
ATOM 1901 C C . CYS A 1 237 ? 11.411 -4.265 -3.298 1.00 93.44 237 CYS A C 1
ATOM 1903 O O . CYS A 1 237 ? 10.330 -3.689 -3.460 1.00 93.44 237 CYS A O 1
ATOM 1905 N N . THR A 1 238 ? 11.983 -4.982 -4.264 1.00 92.31 238 THR A N 1
ATOM 1906 C CA . THR A 1 238 ? 11.503 -5.064 -5.647 1.00 92.31 238 THR A CA 1
ATOM 1907 C C . THR A 1 238 ? 10.096 -5.652 -5.760 1.00 92.31 238 THR A C 1
ATOM 1909 O O . THR A 1 238 ? 9.315 -5.185 -6.592 1.00 92.31 238 THR A O 1
ATOM 1912 N N . LYS A 1 239 ? 9.738 -6.654 -4.944 1.00 93.69 239 LYS A N 1
ATOM 1913 C CA . LYS A 1 239 ? 8.395 -7.257 -4.987 1.00 93.69 239 LYS A CA 1
ATOM 1914 C C . LYS A 1 239 ? 7.349 -6.283 -4.476 1.00 93.69 239 LYS A C 1
ATOM 1916 O O . LYS A 1 239 ? 6.337 -6.080 -5.138 1.00 93.69 239 LYS A O 1
ATOM 1921 N N . SER A 1 240 ? 7.631 -5.622 -3.356 1.00 95.50 240 SER A N 1
ATOM 1922 C CA . SER A 1 240 ? 6.751 -4.598 -2.793 1.00 95.50 240 SER A CA 1
ATOM 1923 C C . SER A 1 240 ? 6.576 -3.403 -3.736 1.00 95.50 240 SER A C 1
ATOM 1925 O O . SER A 1 240 ? 5.455 -2.941 -3.938 1.00 95.50 240 SER A O 1
ATOM 1927 N N . ALA A 1 241 ? 7.656 -2.929 -4.369 1.00 95.06 241 ALA A N 1
ATOM 1928 C CA . ALA A 1 241 ? 7.581 -1.855 -5.362 1.00 95.06 241 ALA A CA 1
ATOM 1929 C C . ALA A 1 241 ? 6.722 -2.263 -6.573 1.00 95.06 241 ALA A C 1
ATOM 1931 O O . ALA A 1 241 ? 5.826 -1.521 -6.986 1.00 95.06 241 ALA A O 1
ATOM 1932 N N . ARG A 1 242 ? 6.940 -3.473 -7.108 1.00 93.06 242 ARG A N 1
ATOM 1933 C CA . ARG A 1 242 ? 6.138 -4.025 -8.209 1.00 93.06 242 ARG 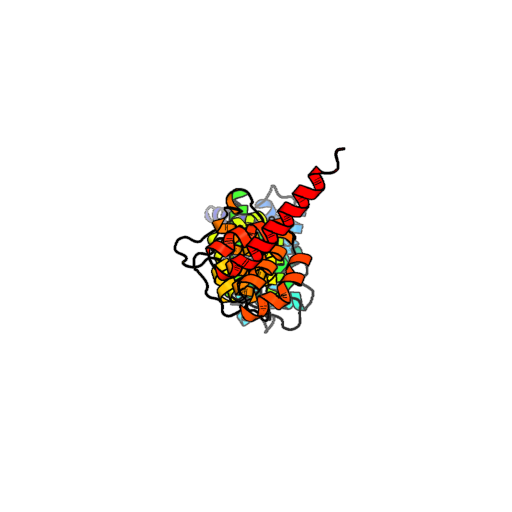A CA 1
ATOM 1934 C C . ARG A 1 242 ? 4.667 -4.174 -7.826 1.00 93.06 242 ARG A C 1
ATOM 1936 O O . ARG A 1 242 ? 3.811 -3.781 -8.608 1.00 93.06 242 ARG A O 1
ATOM 1943 N N . LEU A 1 243 ? 4.374 -4.653 -6.617 1.00 96.12 243 LEU A N 1
ATOM 1944 C CA . LEU A 1 243 ? 3.008 -4.763 -6.107 1.00 96.12 243 LEU A CA 1
ATOM 1945 C C . LEU A 1 243 ? 2.282 -3.411 -6.147 1.00 96.12 243 LEU A C 1
ATOM 1947 O O . LEU A 1 243 ? 1.158 -3.345 -6.634 1.00 96.12 243 LEU A O 1
ATOM 1951 N N . LEU A 1 244 ? 2.897 -2.330 -5.654 1.00 95.81 244 LEU A N 1
ATOM 1952 C CA . LEU A 1 244 ? 2.260 -1.006 -5.674 1.00 95.81 244 LEU A CA 1
ATOM 1953 C C . LEU A 1 244 ? 1.988 -0.525 -7.103 1.00 95.81 244 LEU A C 1
ATOM 1955 O O . LEU A 1 244 ? 0.918 0.023 -7.380 1.00 95.81 244 LEU A O 1
ATOM 1959 N N . PHE A 1 245 ? 2.933 -0.768 -8.010 1.00 90.31 245 PHE A N 1
ATOM 1960 C CA . PHE A 1 245 ? 2.770 -0.477 -9.428 1.00 90.31 245 PHE A CA 1
ATOM 1961 C C . PHE A 1 245 ? 1.585 -1.257 -10.034 1.00 90.31 245 PHE A C 1
ATOM 1963 O O . PHE A 1 245 ? 0.663 -0.644 -10.575 1.00 90.31 245 PHE A O 1
ATOM 1970 N N . ASP A 1 246 ? 1.544 -2.581 -9.853 1.00 91.31 246 ASP A N 1
ATOM 1971 C CA . ASP A 1 246 ? 0.494 -3.459 -10.394 1.00 91.31 246 ASP A CA 1
ATOM 1972 C C . ASP A 1 246 ? -0.899 -3.106 -9.839 1.00 91.31 246 ASP A C 1
ATOM 1974 O O . ASP A 1 246 ? -1.926 -3.320 -10.488 1.00 91.31 246 ASP A O 1
ATOM 1978 N N . ARG A 1 247 ? -0.953 -2.519 -8.636 1.00 94.38 247 ARG A N 1
ATOM 1979 C CA . ARG A 1 247 ? -2.186 -2.052 -7.981 1.00 94.38 247 ARG A CA 1
ATOM 1980 C C . ARG A 1 247 ? -2.622 -0.644 -8.417 1.00 94.38 247 ARG A C 1
ATOM 1982 O O . ARG A 1 247 ? -3.661 -0.164 -7.957 1.00 94.38 247 ARG A O 1
ATOM 1989 N N . GLY A 1 248 ? -1.903 -0.011 -9.345 1.00 91.38 248 GLY A N 1
ATOM 1990 C CA . GLY A 1 248 ? -2.307 1.235 -9.998 1.00 91.38 248 GLY A CA 1
ATOM 1991 C C . GLY A 1 248 ? -1.802 2.513 -9.328 1.00 91.38 248 GLY A C 1
ATOM 1992 O O . GLY A 1 248 ? -2.488 3.539 -9.403 1.00 91.38 248 GLY A O 1
ATOM 1993 N N . LEU A 1 249 ? -0.640 2.462 -8.671 1.00 94.25 249 LEU A N 1
ATOM 1994 C CA . LEU A 1 249 ? 0.072 3.655 -8.208 1.00 94.25 249 LEU A CA 1
ATOM 1995 C C . LEU A 1 249 ? 0.425 4.585 -9.388 1.00 94.25 249 LEU A C 1
ATOM 1997 O O . LEU A 1 249 ? 0.951 4.132 -10.404 1.00 94.25 249 LEU A O 1
ATOM 2001 N N . ASP A 1 250 ? 0.183 5.892 -9.245 1.00 90.56 250 ASP A N 1
ATOM 2002 C CA . ASP A 1 250 ? 0.634 6.909 -10.206 1.00 90.56 250 ASP A CA 1
ATOM 2003 C C . ASP A 1 250 ? 2.152 7.141 -10.109 1.00 90.56 250 ASP A C 1
ATOM 2005 O O . ASP A 1 250 ? 2.639 7.982 -9.354 1.00 90.56 250 ASP A O 1
ATOM 2009 N N . ILE A 1 251 ? 2.906 6.378 -10.900 1.00 88.81 251 ILE A N 1
ATOM 2010 C CA . ILE A 1 251 ? 4.375 6.434 -10.977 1.00 88.81 251 ILE A CA 1
ATOM 2011 C C . ILE A 1 251 ? 4.930 7.684 -11.669 1.00 88.81 251 ILE A C 1
ATOM 2013 O O . ILE A 1 251 ? 6.128 7.940 -11.576 1.00 88.81 251 ILE A O 1
ATOM 2017 N N . ASN A 1 252 ? 4.083 8.462 -12.350 1.00 86.06 252 ASN A N 1
ATOM 2018 C CA . ASN A 1 252 ? 4.490 9.687 -13.043 1.00 86.06 252 ASN A CA 1
ATOM 2019 C C . ASN A 1 252 ? 4.353 10.932 -12.159 1.00 86.06 252 ASN A C 1
ATOM 2021 O O . ASN A 1 252 ? 4.638 12.046 -12.600 1.00 86.06 252 ASN A O 1
ATOM 2025 N N . TYR A 1 253 ? 3.907 10.770 -10.912 1.00 88.81 253 TYR A N 1
ATOM 2026 C CA . TYR A 1 253 ? 3.927 11.860 -9.954 1.00 88.81 253 TYR A CA 1
ATOM 2027 C C . TYR A 1 253 ? 5.368 12.201 -9.564 1.00 88.81 253 TYR A C 1
ATOM 2029 O O . TYR A 1 253 ? 6.088 11.380 -8.996 1.00 88.81 253 TYR A O 1
ATOM 2037 N N . THR A 1 254 ? 5.748 13.454 -9.798 1.00 81.50 254 THR A N 1
ATOM 2038 C CA . THR A 1 254 ? 7.023 14.016 -9.351 1.00 81.50 254 THR A CA 1
ATOM 2039 C C . THR A 1 254 ? 6.775 14.941 -8.172 1.00 81.50 254 THR A C 1
ATOM 2041 O O . THR A 1 254 ? 6.013 15.907 -8.275 1.00 81.50 254 THR A O 1
ATOM 2044 N N . GLN A 1 255 ? 7.428 14.662 -7.044 1.00 82.88 255 GLN A N 1
ATOM 2045 C CA . GLN A 1 255 ? 7.302 15.506 -5.866 1.00 82.88 255 GLN A CA 1
ATOM 2046 C C . GLN A 1 255 ? 7.949 16.881 -6.117 1.00 82.88 255 GLN A C 1
ATOM 2048 O O . GLN A 1 255 ? 9.113 16.943 -6.529 1.00 82.88 255 GLN A O 1
ATOM 2053 N N . PRO A 1 256 ? 7.235 17.998 -5.866 1.00 83.75 256 PRO A N 1
ATOM 2054 C CA . PRO A 1 256 ? 7.797 19.331 -6.047 1.00 83.75 256 PRO A CA 1
ATOM 2055 C C . PRO A 1 256 ? 9.080 19.521 -5.231 1.00 83.75 256 PRO A C 1
ATOM 2057 O O . PRO A 1 256 ? 9.093 19.291 -4.024 1.00 83.75 256 PRO A O 1
ATOM 2060 N N . GLY A 1 257 ? 10.153 19.957 -5.891 1.00 80.56 257 GLY A N 1
ATOM 2061 C CA . GLY A 1 257 ? 11.452 20.196 -5.254 1.00 80.56 257 GLY A CA 1
ATOM 2062 C C . GLY A 1 257 ? 12.323 18.951 -5.052 1.00 80.56 257 GLY A C 1
ATOM 2063 O O . GLY A 1 257 ? 13.444 19.094 -4.569 1.00 80.56 257 GLY A O 1
ATOM 2064 N N . CYS A 1 258 ? 11.862 17.755 -5.437 1.00 78.69 258 CYS A N 1
ATOM 2065 C CA . CYS A 1 258 ? 12.723 16.575 -5.470 1.00 78.69 258 CYS A CA 1
ATOM 2066 C C . CYS A 1 258 ? 13.715 16.668 -6.639 1.00 78.69 258 CYS A C 1
ATOM 2068 O O . CYS A 1 258 ? 13.346 17.058 -7.747 1.00 78.69 258 CYS A O 1
ATOM 2070 N N . VAL A 1 259 ? 14.974 16.306 -6.387 1.00 81.50 259 VAL A N 1
ATOM 2071 C CA . VAL A 1 259 ? 16.056 16.334 -7.388 1.00 81.50 259 VAL A CA 1
ATOM 2072 C C . VAL A 1 259 ? 16.211 15.017 -8.152 1.00 81.50 259 VAL A C 1
ATOM 2074 O O . VAL A 1 259 ? 16.910 14.993 -9.158 1.00 81.50 259 VAL A O 1
ATOM 2077 N N . ALA A 1 260 ? 15.558 13.946 -7.691 1.00 85.44 260 ALA A N 1
ATOM 2078 C CA . ALA A 1 260 ? 15.623 12.612 -8.279 1.00 85.44 260 ALA A CA 1
ATOM 2079 C C . ALA A 1 260 ? 14.216 12.047 -8.521 1.00 85.44 260 ALA A C 1
ATOM 2081 O O . ALA A 1 260 ? 13.301 12.232 -7.714 1.00 85.44 260 ALA A O 1
ATOM 2082 N N . THR A 1 261 ? 14.050 11.342 -9.634 1.00 89.62 261 THR A N 1
ATOM 2083 C CA . THR A 1 261 ? 12.839 10.578 -9.963 1.00 89.62 261 THR A CA 1
ATOM 2084 C C . THR A 1 261 ? 12.936 9.143 -9.447 1.00 89.62 261 THR A C 1
ATOM 2086 O O . THR A 1 261 ? 14.005 8.682 -9.046 1.00 89.62 261 THR A O 1
ATOM 2089 N N . LEU A 1 262 ? 11.831 8.390 -9.503 1.00 92.69 262 LEU A N 1
ATOM 2090 C CA . LEU A 1 262 ? 11.857 6.955 -9.190 1.00 92.69 262 LEU A CA 1
ATOM 2091 C C . LEU A 1 262 ? 12.835 6.190 -10.098 1.00 92.69 262 LEU A C 1
ATOM 2093 O O . LEU A 1 262 ? 13.484 5.249 -9.640 1.00 92.69 262 LEU A O 1
ATOM 2097 N N . LEU A 1 263 ? 12.959 6.603 -11.367 1.00 92.88 263 LEU A N 1
ATOM 2098 C CA . LEU A 1 263 ? 13.879 5.981 -12.316 1.00 92.88 263 LEU A CA 1
ATOM 2099 C C . LEU A 1 263 ? 15.336 6.318 -11.976 1.00 92.88 263 LEU A C 1
ATOM 2101 O O . LEU A 1 263 ? 16.167 5.415 -11.994 1.00 92.88 263 LEU A O 1
ATOM 2105 N N . ASP A 1 264 ? 15.636 7.562 -11.587 1.00 91.38 264 ASP A N 1
ATOM 2106 C CA . ASP A 1 264 ? 16.986 7.945 -11.147 1.00 91.38 264 ASP A CA 1
ATOM 2107 C C . ASP A 1 264 ? 17.456 7.073 -9.970 1.00 91.38 264 ASP A C 1
ATOM 2109 O O . ASP A 1 264 ? 18.546 6.505 -10.008 1.00 91.38 264 ASP A O 1
ATOM 2113 N N . VAL A 1 265 ? 16.598 6.870 -8.966 1.00 91.25 265 VAL A N 1
ATOM 2114 C CA . VAL A 1 265 ? 16.921 6.049 -7.783 1.00 91.25 265 VAL A CA 1
ATOM 2115 C C . VAL A 1 265 ? 17.104 4.578 -8.149 1.00 91.25 265 VAL A C 1
ATOM 2117 O O . VAL A 1 265 ? 18.020 3.925 -7.647 1.00 91.25 265 VAL A O 1
ATOM 2120 N N . ALA A 1 266 ? 16.255 4.037 -9.030 1.00 93.31 266 ALA A N 1
ATOM 2121 C CA . ALA A 1 266 ? 16.398 2.662 -9.505 1.00 93.31 266 ALA A CA 1
ATOM 2122 C C . ALA A 1 266 ? 17.728 2.464 -10.255 1.00 93.31 266 ALA A C 1
ATOM 2124 O O . ALA A 1 266 ? 18.368 1.419 -10.101 1.00 93.31 266 ALA A O 1
ATOM 2125 N N . ILE A 1 267 ? 18.170 3.476 -11.012 1.00 92.69 267 ILE A N 1
ATOM 2126 C CA . ILE A 1 267 ? 19.456 3.467 -11.714 1.00 92.69 267 ILE A CA 1
ATOM 2127 C C . ILE A 1 267 ? 20.627 3.515 -10.727 1.00 92.69 267 ILE A C 1
ATOM 2129 O O . ILE A 1 267 ? 21.512 2.659 -10.800 1.00 92.69 267 ILE A O 1
ATOM 2133 N N . GLU A 1 268 ? 20.613 4.449 -9.773 1.00 90.31 268 GLU A N 1
ATOM 2134 C CA . GLU A 1 268 ? 21.647 4.580 -8.733 1.00 90.31 268 GLU A CA 1
ATOM 2135 C C . GLU A 1 268 ? 21.814 3.300 -7.907 1.00 90.31 268 GLU A C 1
ATOM 2137 O O . GLU A 1 268 ? 22.927 2.918 -7.537 1.00 90.31 268 GLU A O 1
ATOM 2142 N N . ARG A 1 269 ? 20.702 2.610 -7.637 1.00 89.69 269 ARG A N 1
ATOM 2143 C CA . ARG A 1 269 ? 20.670 1.348 -6.887 1.00 89.69 269 ARG A CA 1
ATOM 2144 C C . ARG A 1 269 ? 20.982 0.120 -7.735 1.00 89.69 269 ARG A C 1
ATOM 2146 O O . ARG A 1 269 ? 21.040 -0.979 -7.193 1.00 89.69 269 ARG A O 1
ATOM 2153 N N . ASN A 1 270 ? 21.193 0.290 -9.041 1.00 91.25 270 ASN A N 1
ATOM 2154 C CA . ASN A 1 270 ? 21.347 -0.797 -10.004 1.00 91.25 270 ASN A CA 1
ATOM 2155 C C . ASN A 1 270 ? 20.191 -1.822 -9.950 1.00 91.25 270 ASN A C 1
ATOM 2157 O O . ASN A 1 270 ? 20.383 -3.012 -10.204 1.00 91.25 270 ASN A O 1
ATOM 2161 N N . ASN A 1 271 ? 18.976 -1.370 -9.623 1.00 91.31 271 ASN A N 1
ATOM 2162 C CA . ASN A 1 271 ? 17.789 -2.217 -9.602 1.00 91.31 271 ASN A CA 1
ATOM 2163 C C . ASN A 1 271 ? 17.205 -2.309 -11.020 1.00 91.31 271 ASN A C 1
ATOM 2165 O O . ASN A 1 271 ? 16.263 -1.602 -11.384 1.00 91.31 271 ASN A O 1
ATOM 2169 N N . ILE A 1 272 ? 17.796 -3.188 -11.835 1.00 92.19 272 ILE A N 1
ATOM 2170 C CA . ILE A 1 272 ? 17.436 -3.395 -13.248 1.00 92.19 272 ILE A CA 1
ATOM 2171 C C . ILE A 1 272 ? 15.952 -3.742 -13.407 1.00 92.19 272 ILE A C 1
ATOM 2173 O O . ILE A 1 272 ? 15.288 -3.230 -14.306 1.00 92.19 272 ILE A O 1
ATOM 2177 N N . CYS A 1 273 ? 15.413 -4.580 -12.519 1.00 90.94 273 CYS A N 1
ATOM 2178 C CA . CYS A 1 273 ? 14.028 -5.040 -12.579 1.00 90.94 273 CYS A CA 1
ATOM 2179 C C . CYS A 1 273 ? 13.021 -3.888 -12.459 1.00 90.94 273 CYS A C 1
ATOM 2181 O O . CYS A 1 273 ? 12.067 -3.825 -13.237 1.00 90.94 273 CYS A O 1
ATOM 2183 N N . VAL A 1 274 ? 13.221 -2.987 -11.493 1.00 93.12 274 VAL A N 1
ATOM 2184 C CA . VAL A 1 274 ? 12.370 -1.803 -11.308 1.00 93.12 274 VAL A CA 1
ATOM 2185 C C . VAL A 1 274 ? 12.666 -0.758 -12.385 1.00 93.12 274 VAL A C 1
ATOM 2187 O O . VAL A 1 274 ? 11.732 -0.184 -12.940 1.00 93.12 274 VAL A O 1
ATOM 2190 N N . ALA A 1 275 ? 13.937 -0.537 -12.736 1.00 94.19 275 ALA A N 1
ATOM 2191 C CA . 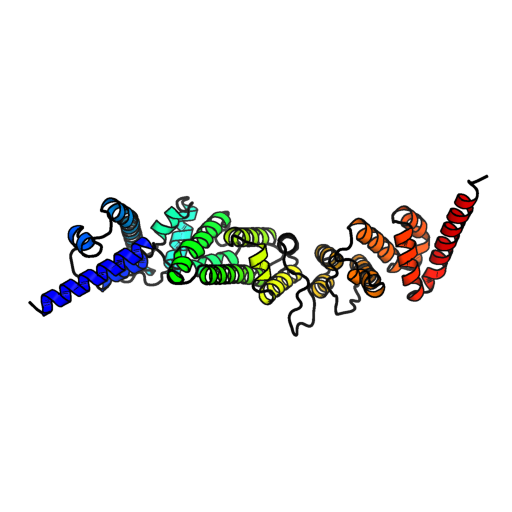ALA A 1 275 ? 14.319 0.430 -13.765 1.00 94.19 275 ALA A CA 1
ATOM 2192 C C . ALA A 1 275 ? 13.691 0.101 -15.130 1.00 94.19 275 ALA A C 1
ATOM 2194 O O . ALA A 1 275 ? 13.152 0.998 -15.777 1.00 94.19 275 ALA A O 1
ATOM 2195 N N . LYS A 1 276 ? 13.683 -1.181 -15.537 1.00 93.88 276 LYS A N 1
ATOM 2196 C CA . LYS A 1 276 ? 12.992 -1.637 -16.756 1.00 93.88 276 LYS A CA 1
ATOM 2197 C C . LYS A 1 276 ? 11.509 -1.271 -16.699 1.00 93.88 276 LYS A C 1
ATOM 2199 O O . LYS A 1 276 ? 11.007 -0.637 -17.620 1.00 93.88 276 LYS A O 1
ATOM 2204 N N . LEU A 1 277 ? 10.835 -1.601 -15.596 1.00 91.50 277 LEU A N 1
ATOM 2205 C CA . LEU A 1 277 ? 9.402 -1.353 -15.415 1.00 91.50 277 LEU A CA 1
ATOM 2206 C C . LEU A 1 277 ? 9.041 0.142 -15.489 1.00 91.50 277 LEU A C 1
ATOM 2208 O O . LEU A 1 277 ? 8.056 0.516 -16.129 1.00 91.50 277 LEU A O 1
ATOM 2212 N N . LEU A 1 278 ? 9.846 1.000 -14.857 1.00 93.19 278 LEU A N 1
ATOM 2213 C CA . LEU A 1 278 ? 9.664 2.454 -14.883 1.00 93.19 278 LEU A CA 1
ATOM 2214 C C . LEU A 1 278 ? 9.921 3.031 -16.283 1.00 93.19 278 LEU A C 1
ATOM 2216 O O . LEU A 1 278 ? 9.135 3.849 -16.763 1.00 93.19 278 LEU A O 1
ATOM 2220 N N . LEU A 1 279 ? 10.971 2.560 -16.968 1.00 94.06 279 LEU A N 1
ATOM 2221 C CA . LEU A 1 279 ? 11.278 2.942 -18.348 1.00 94.06 279 LEU A CA 1
ATOM 2222 C C . LEU A 1 279 ? 10.119 2.588 -19.286 1.00 94.06 279 LEU A C 1
ATOM 2224 O O . LEU A 1 279 ? 9.721 3.437 -20.082 1.00 94.06 279 LEU A O 1
ATOM 2228 N N . GLN A 1 280 ? 9.535 1.387 -19.163 1.00 92.81 280 GLN A N 1
ATOM 2229 C CA . GLN A 1 280 ? 8.392 0.969 -19.992 1.00 92.81 280 GLN A CA 1
ATOM 2230 C C . GLN A 1 280 ? 7.248 1.980 -19.956 1.00 92.81 280 GLN A C 1
ATOM 2232 O O . GLN A 1 280 ? 6.605 2.207 -20.977 1.00 92.81 280 GLN A O 1
ATOM 2237 N N . HIS A 1 281 ? 7.021 2.608 -18.804 1.00 90.81 281 HIS A N 1
ATOM 2238 C CA . HIS A 1 281 ? 5.947 3.576 -18.590 1.00 90.81 281 HIS A CA 1
ATOM 2239 C C . HIS A 1 281 ? 6.335 5.023 -18.902 1.00 90.81 281 HIS A C 1
ATOM 2241 O O . HIS A 1 281 ? 5.540 5.934 -18.670 1.00 90.81 281 HIS A O 1
ATOM 2247 N N . GLY A 1 282 ? 7.546 5.245 -19.414 1.00 90.38 282 GLY A N 1
ATOM 2248 C CA . GLY A 1 282 ? 8.032 6.575 -19.754 1.00 90.38 282 GLY A CA 1
ATOM 2249 C C . GLY A 1 282 ? 8.245 7.477 -18.547 1.00 90.38 282 GLY A C 1
ATOM 2250 O O . GLY A 1 282 ? 8.177 8.695 -18.700 1.00 90.38 282 GLY A O 1
ATOM 2251 N N . VAL A 1 283 ? 8.501 6.902 -17.364 1.00 90.94 283 VAL A N 1
ATOM 2252 C CA . VAL A 1 283 ? 8.870 7.688 -16.182 1.00 90.94 283 VAL A CA 1
ATOM 2253 C C . VAL A 1 283 ? 10.117 8.492 -16.521 1.00 90.94 283 VAL A C 1
ATOM 2255 O O . VAL A 1 283 ? 11.100 7.953 -17.035 1.00 90.94 283 VAL A O 1
ATOM 2258 N N . GLU A 1 284 ? 10.064 9.798 -16.270 1.00 87.38 284 GLU A N 1
ATOM 2259 C CA . GLU A 1 284 ? 11.184 10.667 -16.589 1.00 87.38 284 GLU A CA 1
ATOM 2260 C C . GLU A 1 284 ? 12.415 10.298 -15.757 1.00 87.38 284 GLU A C 1
ATOM 2262 O O . GLU A 1 284 ? 12.324 9.970 -14.584 1.00 87.38 284 GLU A O 1
ATOM 2267 N N . MET A 1 285 ? 13.574 10.391 -16.394 1.00 88.12 285 MET A N 1
ATOM 2268 C CA . MET A 1 285 ? 14.908 10.415 -15.804 1.00 88.12 285 MET A CA 1
ATOM 2269 C C . MET A 1 285 ? 15.436 11.847 -15.910 1.00 88.12 285 MET A C 1
ATOM 2271 O O . MET A 1 285 ? 15.432 12.415 -17.020 1.00 88.12 285 MET A O 1
ATOM 2275 N N . VAL A 1 286 ? 15.860 12.421 -14.783 1.00 82.62 286 VAL A N 1
ATOM 2276 C CA . VAL A 1 286 ? 16.350 13.806 -14.709 1.00 82.62 286 VAL A CA 1
ATOM 2277 C C . VAL A 1 286 ? 17.858 13.863 -14.925 1.00 82.62 286 VAL A C 1
ATOM 2279 O O . VAL A 1 286 ? 18.317 14.741 -15.662 1.00 82.62 286 VAL A O 1
ATOM 2282 N N . ASP A 1 287 ? 18.623 12.925 -14.360 1.00 73.50 287 ASP A N 1
ATOM 2283 C CA . ASP A 1 287 ? 20.081 12.919 -14.502 1.00 73.50 287 ASP A CA 1
ATOM 2284 C C . ASP A 1 287 ? 20.557 11.994 -15.630 1.00 73.50 287 ASP A C 1
ATOM 2286 O O . ASP A 1 287 ? 19.966 10.959 -15.941 1.00 73.50 287 ASP A O 1
ATOM 2290 N N . ARG A 1 288 ? 21.663 12.363 -16.277 1.00 71.50 288 ARG A N 1
ATOM 2291 C CA . ARG A 1 288 ? 22.370 11.470 -17.195 1.00 71.50 288 ARG A CA 1
ATOM 2292 C C . ARG A 1 288 ? 23.297 10.567 -16.395 1.00 71.50 288 ARG A C 1
ATOM 2294 O O . ARG A 1 288 ? 24.473 10.868 -16.210 1.00 71.50 288 ARG A O 1
ATOM 2301 N N . HIS A 1 289 ? 22.770 9.413 -16.014 1.00 73.62 289 HIS A N 1
ATOM 2302 C CA . HIS A 1 289 ? 23.538 8.378 -15.335 1.00 73.62 289 HIS A CA 1
ATOM 2303 C C . HIS A 1 289 ? 24.651 7.819 -16.227 1.00 73.62 289 HIS A C 1
ATOM 2305 O O . HIS A 1 289 ? 24.410 7.300 -17.320 1.00 73.62 289 HIS A O 1
ATOM 2311 N N . GLN A 1 290 ? 25.891 7.889 -15.742 1.00 69.62 290 GLN A N 1
ATOM 2312 C CA . GLN A 1 290 ? 27.015 7.133 -16.293 1.00 69.62 290 GLN A CA 1
ATOM 2313 C C . GLN A 1 290 ? 27.163 5.840 -15.493 1.00 69.62 290 GLN A C 1
ATOM 2315 O O . GLN A 1 290 ? 27.960 5.760 -14.560 1.00 69.62 290 GLN A O 1
ATOM 2320 N N . SER A 1 291 ? 26.356 4.831 -15.826 1.00 76.12 291 SER A N 1
ATOM 2321 C CA . SER A 1 291 ? 26.444 3.546 -15.133 1.00 76.12 291 SER A CA 1
ATOM 2322 C C . SER A 1 291 ? 27.686 2.758 -15.553 1.00 76.12 291 SER A C 1
ATOM 2324 O O . SER A 1 291 ? 28.019 2.665 -16.737 1.00 76.12 291 SER A O 1
ATOM 2326 N N . LEU A 1 292 ? 28.349 2.158 -14.562 1.00 76.69 292 LEU A N 1
ATOM 2327 C CA . LEU A 1 292 ? 29.441 1.202 -14.758 1.00 76.69 292 LEU A CA 1
ATOM 2328 C C . LEU A 1 292 ? 28.926 -0.213 -15.074 1.00 76.69 292 LEU A C 1
ATOM 2330 O O . LEU A 1 292 ? 29.701 -1.051 -15.532 1.00 76.69 292 LEU A O 1
ATOM 2334 N N . PHE A 1 293 ? 27.637 -0.485 -14.845 1.00 89.62 293 PHE A N 1
ATOM 2335 C CA . PHE A 1 293 ? 27.022 -1.783 -15.114 1.00 89.62 293 PHE A CA 1
ATOM 2336 C C . PHE A 1 293 ? 26.537 -1.845 -16.571 1.00 89.62 293 PHE A C 1
ATOM 2338 O O . PHE A 1 293 ? 25.726 -1.001 -16.963 1.00 89.62 293 PHE A O 1
ATOM 2345 N N . PRO A 1 294 ? 26.989 -2.825 -17.381 1.00 91.19 294 PRO A N 1
ATOM 2346 C CA . PRO A 1 294 ? 26.642 -2.901 -18.803 1.00 91.19 294 PRO A CA 1
ATOM 2347 C C . PRO A 1 294 ? 25.134 -2.903 -19.073 1.00 91.19 294 PRO A C 1
ATOM 2349 O O . PRO A 1 294 ? 24.665 -2.146 -19.919 1.00 91.19 294 PRO A O 1
ATOM 2352 N N . GLU A 1 295 ? 24.367 -3.681 -18.307 1.00 93.88 295 GLU A N 1
ATOM 2353 C CA . GLU A 1 295 ? 22.908 -3.768 -18.455 1.00 93.88 295 GLU A CA 1
ATOM 2354 C C . GLU A 1 295 ? 22.220 -2.425 -18.182 1.00 93.88 295 GLU A C 1
ATOM 2356 O O . GLU A 1 295 ? 21.370 -1.983 -18.953 1.00 93.88 295 GLU A O 1
ATOM 2361 N N . MET A 1 296 ? 22.629 -1.724 -17.122 1.00 94.62 296 MET A N 1
ATOM 2362 C CA . MET A 1 296 ? 22.072 -0.413 -16.793 1.00 94.62 296 MET A CA 1
ATOM 2363 C C . MET A 1 296 ? 22.479 0.653 -17.818 1.00 94.62 296 MET A C 1
ATOM 2365 O O . MET A 1 296 ? 21.702 1.553 -18.133 1.00 94.62 296 MET A O 1
ATOM 2369 N N . LYS A 1 297 ? 23.689 0.548 -18.378 1.00 92.81 297 LYS A N 1
ATOM 2370 C CA . LYS A 1 297 ? 24.154 1.424 -19.457 1.00 92.81 297 LYS A CA 1
ATOM 2371 C C . LYS A 1 297 ? 23.320 1.231 -20.727 1.00 92.81 297 LYS A C 1
ATOM 2373 O O . LYS A 1 297 ? 22.935 2.227 -21.341 1.00 92.81 297 LYS A O 1
ATOM 2378 N N . ALA A 1 298 ? 23.009 -0.017 -21.081 1.00 95.19 298 ALA A N 1
ATOM 2379 C CA . ALA A 1 298 ? 22.098 -0.331 -22.175 1.00 95.19 298 ALA A CA 1
ATOM 2380 C C . ALA A 1 298 ? 20.706 0.265 -21.910 1.00 95.19 298 ALA A C 1
ATOM 2382 O O . ALA A 1 298 ? 20.205 1.011 -22.742 1.00 95.19 298 ALA A O 1
ATOM 2383 N N . LEU A 1 299 ? 20.152 0.065 -20.711 1.00 95.75 299 LEU A N 1
ATOM 2384 C CA . LEU A 1 299 ? 18.856 0.619 -20.302 1.00 95.75 299 LEU A CA 1
ATOM 2385 C C . LEU A 1 299 ? 18.801 2.152 -20.402 1.00 95.75 299 LEU A C 1
ATOM 2387 O O . LEU A 1 299 ? 17.849 2.710 -20.949 1.00 95.75 299 LEU A O 1
ATOM 2391 N N . CYS A 1 300 ? 19.840 2.848 -19.934 1.00 93.69 300 CYS A N 1
ATOM 2392 C CA . CYS A 1 300 ? 19.934 4.304 -20.054 1.00 93.69 300 CYS A CA 1
ATOM 2393 C C . CYS A 1 300 ? 19.982 4.751 -21.525 1.00 93.69 300 CYS A C 1
ATOM 2395 O O . CYS A 1 300 ? 19.348 5.745 -21.883 1.00 93.69 300 CYS A O 1
ATOM 2397 N N . ASN A 1 301 ? 20.708 4.029 -22.387 1.00 93.94 301 ASN A N 1
ATOM 2398 C CA . ASN A 1 301 ? 20.739 4.303 -23.827 1.00 93.94 301 ASN A CA 1
ATOM 2399 C C . ASN A 1 301 ? 19.360 4.073 -24.474 1.00 93.94 301 ASN A C 1
ATOM 2401 O O . ASN A 1 301 ? 18.876 4.963 -25.173 1.00 93.94 301 ASN A O 1
ATOM 2405 N N . THR A 1 302 ? 18.687 2.967 -24.149 1.00 95.62 302 THR A N 1
ATOM 2406 C CA . THR A 1 302 ? 17.316 2.660 -24.582 1.00 95.62 302 THR A CA 1
ATOM 2407 C C . THR A 1 302 ? 16.332 3.769 -24.199 1.00 95.62 302 THR A C 1
ATOM 2409 O O . THR A 1 302 ? 15.585 4.264 -25.044 1.00 95.62 302 THR A O 1
ATOM 2412 N N . TYR A 1 303 ? 16.363 4.237 -22.946 1.00 94.19 303 TYR A N 1
ATOM 2413 C CA . TYR A 1 303 ? 15.516 5.349 -22.504 1.00 94.19 303 TYR A CA 1
ATOM 2414 C C . TYR A 1 303 ? 15.779 6.628 -23.314 1.00 94.19 303 TYR A C 1
ATOM 2416 O O . TYR A 1 303 ? 14.836 7.292 -23.750 1.00 94.19 303 TYR A O 1
ATOM 2424 N N . GLN A 1 304 ? 17.051 6.976 -23.549 1.00 92.38 304 GLN A N 1
ATOM 2425 C CA . GLN A 1 304 ? 17.407 8.162 -24.336 1.00 92.38 304 GLN A CA 1
ATOM 2426 C C . GLN A 1 304 ? 16.902 8.063 -25.777 1.00 92.38 304 GLN A C 1
ATOM 2428 O O . GLN A 1 304 ? 16.396 9.055 -26.303 1.00 92.38 304 GLN A O 1
ATOM 2433 N N . PHE A 1 305 ? 16.989 6.884 -26.396 1.00 94.50 305 PHE A N 1
ATOM 2434 C CA . PHE A 1 305 ? 16.436 6.637 -27.724 1.00 94.50 305 PHE A CA 1
ATOM 2435 C C . PHE A 1 305 ? 14.923 6.901 -27.764 1.00 94.50 305 PHE A C 1
ATOM 2437 O O . PHE A 1 305 ? 14.472 7.746 -28.544 1.00 94.50 305 PHE A O 1
ATOM 2444 N N . PHE A 1 306 ? 14.137 6.269 -26.886 1.00 95.12 306 PHE A N 1
ATOM 2445 C CA . PHE A 1 306 ? 12.680 6.467 -26.855 1.00 95.12 306 PHE A CA 1
ATOM 2446 C C . PHE A 1 306 ? 12.284 7.912 -26.519 1.00 95.12 306 PHE A C 1
ATOM 2448 O O . PHE A 1 306 ? 11.390 8.481 -27.153 1.00 95.12 306 PHE A O 1
ATOM 2455 N N . LYS A 1 307 ? 12.984 8.553 -25.575 1.00 92.06 307 LYS A N 1
ATOM 2456 C CA . LYS A 1 307 ? 12.749 9.960 -25.221 1.00 92.06 307 LYS A CA 1
ATOM 2457 C C . LYS A 1 307 ? 13.017 10.895 -26.400 1.00 92.06 307 LYS A C 1
ATOM 2459 O O . LYS A 1 307 ? 12.168 11.723 -26.733 1.00 92.06 307 LYS A O 1
ATOM 2464 N N . ASN A 1 308 ? 14.177 10.770 -27.042 1.00 92.38 308 ASN A N 1
ATOM 2465 C CA . ASN A 1 308 ? 14.629 11.725 -28.057 1.00 92.38 308 ASN A CA 1
ATOM 2466 C C . ASN A 1 308 ? 13.945 11.526 -29.413 1.00 92.38 308 ASN A C 1
ATOM 2468 O O . ASN A 1 308 ? 13.823 12.480 -30.180 1.00 92.38 308 ASN A O 1
ATOM 2472 N N . THR A 1 309 ? 13.445 10.322 -29.692 1.00 93.31 309 THR A N 1
ATOM 2473 C CA . THR A 1 309 ? 12.570 10.064 -30.847 1.00 93.31 309 THR A CA 1
ATOM 2474 C C . THR A 1 309 ? 11.123 10.495 -30.608 1.00 93.31 309 THR A C 1
ATOM 2476 O O . THR A 1 309 ? 10.336 10.537 -31.549 1.00 93.31 309 THR A O 1
ATOM 2479 N N . GLY A 1 310 ? 10.770 10.880 -29.377 1.00 92.88 310 GLY A N 1
ATOM 2480 C CA . GLY A 1 310 ? 9.426 11.321 -29.024 1.00 92.88 310 GLY A CA 1
ATOM 2481 C C . GLY A 1 310 ? 8.423 10.182 -28.855 1.00 92.88 310 GLY A C 1
ATOM 2482 O O . GLY A 1 310 ? 7.229 10.459 -28.861 1.00 92.88 310 GLY A O 1
ATOM 2483 N N . TYR A 1 311 ? 8.875 8.938 -28.660 1.00 94.44 311 TYR A N 1
ATOM 2484 C CA . TYR A 1 311 ? 8.011 7.757 -28.538 1.00 94.44 311 TYR A CA 1
ATOM 2485 C C . TYR A 1 311 ? 6.897 7.942 -27.497 1.00 94.44 311 TYR A C 1
ATOM 2487 O O . TYR A 1 311 ? 5.729 7.663 -27.771 1.00 94.44 311 TYR A O 1
ATOM 2495 N N . PHE A 1 312 ? 7.245 8.498 -26.332 1.00 91.38 312 PHE A N 1
ATOM 2496 C CA . PHE A 1 312 ? 6.316 8.722 -25.221 1.00 91.38 312 PHE A CA 1
ATOM 2497 C C . PHE A 1 312 ? 5.283 9.839 -25.458 1.00 91.38 312 PHE A C 1
ATOM 2499 O O . PHE A 1 312 ? 4.382 10.025 -24.643 1.00 91.38 312 PHE A O 1
ATOM 2506 N N . LYS A 1 313 ? 5.385 10.598 -26.561 1.00 91.06 313 LYS A N 1
ATOM 2507 C CA . LYS A 1 313 ? 4.344 11.566 -26.951 1.00 91.06 313 LYS A CA 1
ATOM 2508 C C . LYS A 1 313 ? 3.102 10.858 -27.484 1.00 91.06 313 LYS A C 1
ATOM 2510 O O . LYS A 1 313 ? 1.988 11.294 -27.207 1.00 91.06 313 LYS A O 1
ATOM 2515 N N . ASP A 1 314 ? 3.320 9.766 -28.210 1.00 92.12 314 ASP A N 1
ATOM 2516 C CA . ASP A 1 314 ? 2.269 9.018 -28.900 1.00 92.12 314 ASP A CA 1
ATOM 2517 C C . ASP A 1 314 ? 1.901 7.720 -28.159 1.00 92.12 314 ASP A C 1
ATOM 2519 O O . ASP A 1 314 ? 0.807 7.184 -28.339 1.00 92.12 314 ASP A O 1
ATOM 2523 N N . HIS A 1 315 ? 2.781 7.236 -27.275 1.00 91.81 315 HIS A N 1
ATOM 2524 C CA . HIS A 1 315 ? 2.624 5.966 -26.568 1.00 91.81 315 HIS A CA 1
ATOM 2525 C C . HIS A 1 315 ? 2.772 6.141 -25.055 1.00 91.81 315 HIS A C 1
ATOM 2527 O O . HIS A 1 315 ? 3.720 6.750 -24.574 1.00 91.81 315 HIS A O 1
ATOM 2533 N N . LYS A 1 316 ? 1.857 5.542 -24.286 1.00 87.44 316 LYS A N 1
ATOM 2534 C CA . LYS A 1 316 ? 1.918 5.535 -22.810 1.00 87.44 316 LYS A CA 1
ATOM 2535 C C . LYS A 1 316 ? 2.764 4.397 -22.232 1.00 87.44 316 LYS A C 1
ATOM 2537 O O . LYS A 1 316 ? 3.069 4.417 -21.047 1.00 87.44 316 LYS A O 1
ATOM 2542 N N . LEU A 1 317 ? 3.054 3.386 -23.048 1.00 92.25 317 LEU A N 1
ATOM 2543 C CA . LEU A 1 317 ? 3.714 2.153 -22.642 1.00 92.25 317 LEU A CA 1
ATOM 2544 C C . LEU A 1 317 ? 4.576 1.630 -23.795 1.00 92.25 317 LEU A C 1
ATOM 2546 O O . LEU A 1 317 ? 4.133 1.626 -24.947 1.00 92.25 317 LEU A O 1
ATOM 2550 N N . ILE A 1 318 ? 5.783 1.166 -23.487 1.00 94.88 318 ILE A N 1
ATOM 2551 C CA . ILE A 1 318 ? 6.614 0.382 -24.403 1.00 94.88 318 ILE A CA 1
ATOM 2552 C C . ILE A 1 318 ? 6.233 -1.099 -24.250 1.00 94.88 318 ILE A C 1
ATOM 2554 O O . ILE A 1 318 ? 6.353 -1.629 -23.144 1.00 94.88 318 ILE A O 1
ATOM 2558 N N . PRO A 1 319 ? 5.781 -1.779 -25.321 1.00 95.38 319 PRO A N 1
ATOM 2559 C CA . PRO A 1 319 ? 5.529 -3.219 -25.290 1.00 95.38 319 PRO A CA 1
ATOM 2560 C C . PRO A 1 319 ? 6.782 -4.019 -24.920 1.00 95.38 319 PRO A C 1
ATOM 2562 O O . PRO A 1 319 ? 7.880 -3.650 -25.331 1.00 95.38 319 PRO A O 1
ATOM 2565 N N . ASP A 1 320 ? 6.617 -5.149 -24.226 1.00 94.44 320 ASP A N 1
ATOM 2566 C CA . ASP A 1 320 ? 7.737 -5.975 -23.744 1.00 94.44 320 ASP A CA 1
ATOM 2567 C C . ASP A 1 320 ? 8.739 -6.328 -24.851 1.00 94.44 320 ASP A C 1
ATOM 2569 O O . ASP A 1 320 ? 9.929 -6.077 -24.697 1.00 94.44 320 ASP A O 1
ATOM 2573 N N . GLN A 1 321 ? 8.264 -6.818 -26.002 1.00 95.12 321 GLN A N 1
ATOM 2574 C CA . GLN A 1 321 ? 9.144 -7.166 -27.124 1.00 95.12 321 GLN A CA 1
ATOM 2575 C C . GLN A 1 321 ? 9.918 -5.952 -27.657 1.00 95.12 321 GLN A C 1
ATOM 2577 O O . GLN A 1 321 ? 11.102 -6.053 -27.945 1.00 95.12 321 GLN A O 1
ATOM 2582 N N . VAL A 1 322 ? 9.263 -4.791 -27.752 1.00 96.44 322 VAL A N 1
ATOM 2583 C CA . VAL A 1 322 ? 9.894 -3.553 -28.238 1.00 96.44 322 VAL A CA 1
ATOM 2584 C C . VAL A 1 322 ? 10.970 -3.077 -27.261 1.00 96.44 322 VAL A C 1
ATOM 2586 O O . VAL A 1 322 ? 12.012 -2.577 -27.686 1.00 96.44 322 VAL A O 1
ATOM 2589 N N . LEU A 1 323 ? 10.734 -3.237 -25.955 1.00 96.56 323 LEU A N 1
ATOM 2590 C CA . LEU A 1 323 ? 11.744 -2.945 -24.947 1.00 96.56 323 LEU A CA 1
ATOM 2591 C C . LEU A 1 323 ? 12.926 -3.914 -25.053 1.00 96.56 323 LEU A C 1
ATOM 2593 O O . LEU A 1 323 ? 14.063 -3.453 -25.078 1.00 96.56 323 LEU A O 1
ATOM 2597 N N . GLU A 1 324 ? 12.678 -5.224 -25.089 1.00 96.62 324 GLU A N 1
ATOM 2598 C CA . GLU A 1 324 ? 13.752 -6.225 -25.113 1.00 96.62 324 GLU A CA 1
ATOM 2599 C C . GLU A 1 324 ? 14.602 -6.119 -26.389 1.00 96.62 324 GLU A C 1
ATOM 2601 O O . GLU A 1 324 ? 15.828 -6.089 -26.285 1.00 96.62 324 GLU A O 1
ATOM 2606 N N . ASP A 1 325 ? 13.985 -5.911 -27.559 1.00 97.69 325 ASP A N 1
ATOM 2607 C CA . ASP A 1 325 ? 14.710 -5.637 -28.807 1.00 97.69 325 ASP A CA 1
ATOM 2608 C C . ASP A 1 325 ? 15.607 -4.399 -28.662 1.00 97.69 325 ASP A C 1
ATOM 2610 O O . ASP A 1 325 ? 16.794 -4.419 -28.998 1.00 97.69 325 ASP A O 1
ATOM 2614 N N . SER A 1 326 ? 15.059 -3.307 -28.117 1.00 98.00 326 SER A N 1
ATOM 2615 C CA . SER A 1 326 ? 15.806 -2.059 -27.946 1.00 98.00 326 SER A CA 1
ATOM 2616 C C . SER A 1 326 ? 16.940 -2.181 -26.926 1.00 98.00 326 SER A C 1
ATOM 2618 O O . SER A 1 326 ? 18.004 -1.586 -27.117 1.00 98.00 326 SER A O 1
ATOM 2620 N N . LEU A 1 327 ? 16.755 -2.981 -25.874 1.00 97.62 327 LEU A N 1
ATOM 2621 C CA . LEU A 1 327 ? 17.797 -3.294 -24.898 1.00 97.62 327 LEU A CA 1
ATOM 2622 C C . LEU A 1 327 ? 18.925 -4.114 -25.524 1.00 97.62 327 LEU A C 1
ATOM 2624 O O . LEU A 1 327 ? 20.092 -3.843 -25.237 1.00 97.62 327 LEU A O 1
ATOM 2628 N N . GLU A 1 328 ? 18.613 -5.081 -26.387 1.00 97.69 328 GLU A N 1
ATOM 2629 C CA . GLU A 1 328 ? 19.626 -5.884 -27.075 1.00 97.69 328 GLU A CA 1
ATOM 2630 C C . GLU A 1 328 ? 20.455 -5.024 -28.043 1.00 97.69 328 GLU A C 1
ATOM 2632 O O . GLU A 1 328 ? 21.691 -5.071 -28.029 1.00 97.69 328 GLU A O 1
ATOM 2637 N N . ILE A 1 329 ? 19.790 -4.136 -28.790 1.00 98.19 329 ILE A N 1
ATOM 2638 C CA . ILE A 1 329 ? 20.446 -3.138 -29.646 1.00 98.19 329 ILE A CA 1
ATOM 2639 C C . ILE A 1 329 ? 21.325 -2.198 -28.804 1.00 98.19 329 ILE A C 1
ATOM 2641 O O . ILE A 1 329 ? 22.498 -1.980 -29.119 1.00 98.19 329 ILE A O 1
ATOM 2645 N N . SER A 1 330 ? 20.802 -1.673 -27.694 1.00 97.00 330 SER A N 1
ATOM 2646 C CA . SER A 1 330 ? 21.552 -0.804 -26.780 1.00 97.00 330 SER A CA 1
ATOM 2647 C C . SER A 1 330 ? 22.731 -1.517 -26.113 1.00 97.00 330 SER A C 1
ATOM 2649 O O . SER A 1 330 ? 23.777 -0.898 -25.896 1.00 97.00 330 SER A O 1
ATOM 2651 N N . SER A 1 331 ? 22.619 -2.813 -25.826 1.00 96.69 331 SER A N 1
ATOM 2652 C CA . SER 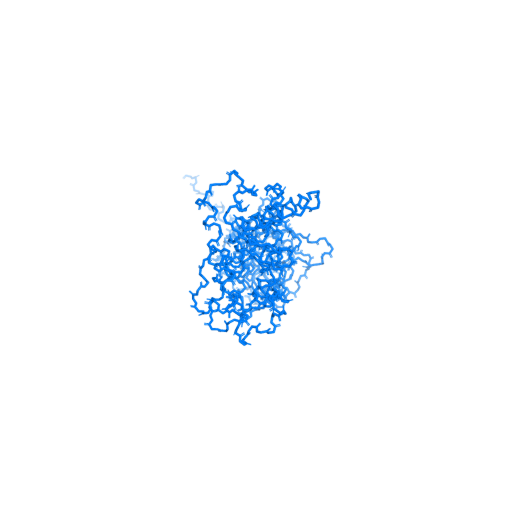A 1 331 ? 23.722 -3.637 -25.320 1.00 96.69 331 SER A CA 1
ATOM 2653 C C . SER A 1 331 ? 24.859 -3.706 -26.345 1.00 96.69 331 SER A C 1
ATOM 2655 O O . SER A 1 331 ? 26.003 -3.364 -26.032 1.00 96.69 331 SER A O 1
ATOM 2657 N N . PHE A 1 332 ? 24.533 -3.992 -27.611 1.00 97.06 332 PHE A N 1
ATOM 2658 C CA . PHE A 1 332 ? 25.488 -3.967 -28.725 1.00 97.06 332 PHE A CA 1
ATOM 2659 C C . PHE A 1 332 ? 26.150 -2.593 -28.943 1.00 97.06 332 PHE A C 1
ATOM 2661 O O . PHE A 1 332 ? 27.340 -2.500 -29.269 1.00 97.06 332 PHE A O 1
ATOM 2668 N N . ILE A 1 333 ? 25.398 -1.507 -28.771 1.00 95.75 333 ILE A N 1
ATOM 2669 C CA . ILE A 1 333 ? 25.925 -0.147 -28.940 1.00 95.75 333 ILE A CA 1
ATOM 2670 C C . ILE A 1 333 ? 26.865 0.216 -27.794 1.00 95.75 333 ILE A C 1
ATOM 2672 O O . ILE A 1 333 ? 27.935 0.788 -28.017 1.00 95.75 333 ILE A O 1
ATOM 2676 N N . THR A 1 334 ? 26.476 -0.092 -26.560 1.00 93.94 334 THR A N 1
ATOM 2677 C CA . THR A 1 334 ? 27.151 0.422 -25.363 1.00 93.94 334 THR A CA 1
ATOM 2678 C C . THR A 1 334 ? 28.308 -0.447 -24.868 1.00 93.94 334 THR A C 1
ATOM 2680 O O . THR A 1 334 ? 29.105 0.046 -24.055 1.00 93.94 334 THR A O 1
ATOM 2683 N N . GLN A 1 335 ? 28.434 -1.684 -25.360 1.00 93.69 335 GLN A N 1
ATOM 2684 C CA . GLN A 1 335 ? 29.559 -2.587 -25.087 1.00 93.69 335 GLN A CA 1
ATOM 2685 C C . GLN A 1 335 ? 30.896 -2.107 -25.687 1.00 93.69 335 GLN A C 1
ATOM 2687 O O . GLN A 1 335 ? 30.985 -1.081 -26.368 1.00 93.69 335 GLN A O 1
ATOM 2692 N N . ASP A 1 336 ? 31.955 -2.884 -25.443 1.00 92.50 336 ASP A N 1
ATOM 2693 C CA . ASP A 1 336 ? 33.267 -2.682 -26.059 1.00 92.50 336 ASP A CA 1
ATOM 2694 C C . ASP A 1 336 ? 33.178 -2.783 -27.592 1.00 92.50 336 ASP A C 1
ATOM 2696 O O . ASP A 1 336 ? 32.668 -3.756 -28.153 1.00 92.50 336 ASP A O 1
ATOM 2700 N N . LYS A 1 337 ? 33.711 -1.767 -28.279 1.00 94.31 337 LYS A N 1
ATOM 2701 C CA . LYS A 1 337 ? 33.682 -1.664 -29.742 1.00 94.31 337 LYS A CA 1
ATOM 2702 C C . LYS A 1 337 ? 34.367 -2.844 -30.428 1.00 94.31 337 LYS A C 1
ATOM 2704 O O . LYS A 1 337 ? 33.937 -3.229 -31.509 1.00 94.31 337 LYS A O 1
ATOM 2709 N N . SER A 1 338 ? 35.392 -3.425 -29.804 1.00 94.19 338 SER A N 1
ATOM 2710 C CA . SER A 1 338 ? 36.130 -4.574 -30.341 1.00 94.19 338 SER A CA 1
ATOM 2711 C C . SER A 1 338 ? 35.295 -5.855 -30.433 1.00 94.19 338 SER A C 1
ATOM 2713 O O . SER A 1 338 ? 35.641 -6.754 -31.196 1.00 94.19 338 SER A O 1
ATOM 2715 N N . LEU A 1 339 ? 34.183 -5.940 -29.696 1.00 94.12 339 LEU A N 1
ATOM 2716 C CA . LEU A 1 339 ? 33.315 -7.118 -29.675 1.00 94.12 339 LEU A CA 1
ATOM 2717 C C . LEU A 1 339 ? 32.214 -7.068 -30.740 1.00 94.12 339 LEU A C 1
ATOM 2719 O O . LEU A 1 339 ? 31.670 -8.114 -31.098 1.00 94.12 339 LEU A O 1
ATOM 2723 N N . ARG A 1 340 ? 31.900 -5.878 -31.272 1.00 94.94 340 ARG A N 1
ATOM 2724 C CA . ARG A 1 340 ? 30.730 -5.635 -32.132 1.00 94.94 340 ARG A CA 1
ATOM 2725 C C . ARG A 1 340 ? 30.701 -6.526 -33.376 1.00 94.94 340 ARG A C 1
ATOM 2727 O O . ARG A 1 340 ? 29.683 -7.159 -33.641 1.00 94.94 340 ARG A O 1
ATOM 2734 N N . ASP A 1 341 ? 31.815 -6.659 -34.091 1.00 94.88 341 ASP A N 1
ATOM 2735 C CA . ASP A 1 341 ? 31.863 -7.481 -35.311 1.00 94.88 341 ASP A CA 1
ATOM 2736 C C . ASP A 1 341 ? 31.507 -8.950 -35.045 1.00 94.88 341 ASP A C 1
ATOM 2738 O O . ASP A 1 341 ? 30.837 -9.590 -35.852 1.00 94.88 341 ASP A O 1
ATOM 2742 N N . SER A 1 342 ? 31.909 -9.478 -33.885 1.00 94.56 342 SER A N 1
ATOM 2743 C CA . SER A 1 342 ? 31.678 -10.883 -33.534 1.00 94.56 342 SER A CA 1
ATOM 2744 C C . SER A 1 342 ? 30.218 -11.200 -33.193 1.00 94.56 342 SER A C 1
ATOM 2746 O O . SER A 1 342 ? 29.771 -12.325 -33.414 1.00 94.56 342 SER A O 1
ATOM 2748 N N . CYS A 1 343 ? 29.458 -10.223 -32.690 1.00 94.94 343 CYS A N 1
ATOM 2749 C CA . CYS A 1 343 ? 28.069 -10.407 -32.262 1.00 94.94 343 CYS A CA 1
ATOM 2750 C C . CYS A 1 343 ? 27.035 -9.801 -33.224 1.00 94.94 343 CYS A C 1
ATOM 2752 O O . CYS A 1 343 ? 25.841 -10.039 -33.058 1.00 94.94 343 CYS A O 1
ATOM 2754 N N . TRP A 1 344 ? 27.463 -9.048 -34.242 1.00 96.12 344 TRP A N 1
ATOM 2755 C CA . TRP A 1 344 ? 26.572 -8.353 -35.175 1.00 96.12 344 TRP A CA 1
ATOM 2756 C C . TRP A 1 344 ? 25.565 -9.275 -35.878 1.00 96.12 344 TRP A C 1
ATOM 2758 O O . TRP A 1 344 ? 24.376 -8.971 -35.954 1.00 96.12 344 TRP A O 1
ATOM 2768 N N . THR A 1 345 ? 26.016 -10.436 -36.359 1.00 95.19 345 THR A N 1
ATOM 2769 C CA . THR A 1 345 ? 25.136 -11.413 -37.021 1.00 95.19 345 THR A CA 1
ATOM 2770 C C . THR A 1 345 ? 24.084 -11.974 -36.070 1.00 95.19 345 THR A C 1
ATOM 2772 O O . THR A 1 345 ? 22.942 -12.157 -36.483 1.00 95.19 345 THR A O 1
ATOM 2775 N N . ALA A 1 346 ? 24.457 -12.220 -34.809 1.00 96.25 346 ALA A N 1
ATOM 2776 C CA . ALA A 1 346 ? 23.529 -12.709 -33.797 1.00 96.25 346 ALA A CA 1
ATOM 2777 C C . ALA A 1 346 ? 22.447 -11.661 -33.509 1.00 96.25 346 ALA A C 1
ATOM 2779 O O . ALA A 1 346 ? 21.269 -11.990 -33.623 1.00 96.25 346 ALA A O 1
ATOM 2780 N N . LEU A 1 347 ? 22.843 -10.399 -33.286 1.00 97.00 347 LEU A N 1
ATOM 2781 C CA . LEU A 1 347 ? 21.914 -9.286 -33.058 1.00 97.00 347 LEU A CA 1
ATOM 2782 C C . LEU A 1 347 ? 20.884 -9.158 -34.188 1.00 97.00 347 LEU A C 1
ATOM 2784 O O . LEU A 1 347 ? 19.688 -9.100 -33.941 1.00 97.00 347 LEU A O 1
ATOM 2788 N N . LYS A 1 348 ? 21.326 -9.153 -35.452 1.00 95.88 348 LYS A N 1
ATOM 2789 C CA . LYS A 1 348 ? 20.405 -9.044 -36.600 1.00 95.88 348 LYS A CA 1
ATOM 2790 C C . LYS A 1 348 ? 19.346 -10.149 -36.645 1.00 95.88 348 LYS A C 1
ATOM 2792 O O . LYS A 1 348 ? 18.303 -9.950 -37.254 1.00 95.88 348 LYS A O 1
ATOM 2797 N N . SER A 1 349 ? 19.649 -11.319 -36.086 1.00 94.38 349 SER A N 1
ATOM 2798 C CA . SER A 1 349 ? 18.739 -12.467 -36.085 1.00 94.38 349 SER A CA 1
ATOM 2799 C C . SER A 1 349 ? 17.796 -12.511 -34.883 1.00 94.38 349 SER A C 1
ATOM 2801 O O . SER A 1 349 ? 16.814 -13.248 -34.938 1.00 94.38 349 SER A O 1
ATOM 2803 N N . SER A 1 350 ? 18.093 -11.766 -33.815 1.00 95.19 350 SER A N 1
ATOM 2804 C CA . SER A 1 350 ? 17.351 -11.809 -32.553 1.00 95.19 350 SER A CA 1
ATOM 2805 C C . SER A 1 350 ? 16.322 -10.691 -32.392 1.00 95.19 350 SER A C 1
ATOM 2807 O O . SER A 1 350 ? 15.332 -10.916 -31.703 1.00 95.19 350 SER A O 1
ATOM 2809 N N . VAL A 1 351 ? 16.506 -9.541 -33.048 1.00 96.50 351 VAL A N 1
ATOM 2810 C CA . VAL A 1 351 ? 15.628 -8.364 -32.887 1.00 96.50 351 VAL A CA 1
ATOM 2811 C C . VAL A 1 351 ? 14.785 -8.068 -34.130 1.00 96.50 351 VAL A C 1
ATOM 2813 O O . VAL A 1 351 ? 15.154 -8.436 -35.251 1.00 96.50 351 VAL A O 1
ATOM 2816 N N . ASP A 1 352 ? 13.677 -7.337 -33.967 1.00 95.75 352 ASP A N 1
ATOM 2817 C CA . ASP A 1 352 ? 12.899 -6.836 -35.103 1.00 95.75 352 ASP A CA 1
ATOM 2818 C C . ASP A 1 352 ? 13.736 -5.923 -36.020 1.00 95.75 352 ASP A C 1
ATOM 2820 O O . ASP A 1 352 ? 14.409 -4.980 -35.589 1.00 95.75 352 ASP A O 1
ATOM 2824 N N . SER A 1 353 ? 13.656 -6.170 -37.331 1.00 92.44 353 SER A N 1
ATOM 2825 C CA . SER A 1 353 ? 14.462 -5.445 -38.316 1.00 92.44 353 SER A CA 1
ATOM 2826 C C . SER A 1 353 ? 14.135 -3.951 -38.385 1.00 92.44 353 SER A C 1
ATOM 2828 O O . SER A 1 353 ? 15.036 -3.140 -38.609 1.00 92.44 353 SER A O 1
ATOM 2830 N N . ASN A 1 354 ? 12.870 -3.561 -38.183 1.00 92.06 354 ASN A N 1
ATOM 2831 C CA . ASN A 1 354 ? 12.483 -2.151 -38.229 1.00 92.06 354 ASN A CA 1
ATOM 2832 C C . ASN A 1 354 ? 12.953 -1.422 -36.968 1.00 92.06 354 ASN A C 1
ATOM 2834 O O . ASN A 1 354 ? 13.432 -0.288 -37.075 1.00 92.06 354 ASN A O 1
ATOM 2838 N N . ALA A 1 355 ? 12.857 -2.067 -35.801 1.00 94.06 355 ALA A N 1
ATOM 2839 C CA . ALA A 1 355 ? 13.411 -1.558 -34.550 1.00 94.06 355 ALA A CA 1
ATOM 2840 C C . ALA A 1 355 ? 14.930 -1.354 -34.668 1.00 94.06 355 ALA A C 1
ATOM 2842 O O . ALA A 1 355 ? 15.422 -0.252 -34.409 1.00 94.06 355 ALA A O 1
ATOM 2843 N N . LEU A 1 356 ? 15.649 -2.363 -35.173 1.00 96.88 356 LEU A N 1
ATOM 2844 C CA . LEU A 1 356 ? 17.095 -2.310 -35.394 1.00 96.88 356 LEU A CA 1
ATOM 2845 C C . LEU A 1 356 ? 17.503 -1.163 -36.317 1.00 96.88 356 LEU A C 1
ATOM 2847 O O . LEU A 1 356 ? 18.366 -0.362 -35.961 1.00 96.88 356 LEU A O 1
ATOM 2851 N N . ILE A 1 357 ? 16.865 -1.046 -37.483 1.00 95.00 357 ILE A N 1
ATOM 2852 C CA . ILE A 1 357 ? 17.158 0.021 -38.447 1.00 95.00 357 ILE A CA 1
ATOM 2853 C C . ILE A 1 357 ? 16.857 1.395 -37.848 1.00 95.00 357 ILE A C 1
ATOM 2855 O O . ILE A 1 357 ? 17.682 2.302 -37.965 1.00 95.00 357 ILE A O 1
ATOM 2859 N N . SER A 1 358 ? 15.713 1.553 -37.181 1.00 94.06 358 SER A N 1
ATOM 2860 C CA . SER A 1 358 ? 15.284 2.834 -36.608 1.00 94.06 358 SER A CA 1
ATOM 2861 C C . SER A 1 358 ? 16.208 3.300 -35.486 1.00 94.06 358 SER A C 1
ATOM 2863 O O . SER A 1 358 ? 16.613 4.466 -35.460 1.00 94.06 358 SER A O 1
ATOM 2865 N N . GLN A 1 359 ? 16.580 2.396 -34.579 1.00 97.19 359 GLN A N 1
ATOM 2866 C CA . GLN A 1 359 ? 17.481 2.720 -33.482 1.00 97.19 359 GLN A CA 1
ATOM 2867 C C . GLN A 1 359 ? 18.902 2.960 -33.988 1.00 97.19 359 GLN A C 1
ATOM 2869 O O . GLN A 1 359 ? 19.481 3.997 -33.675 1.00 97.19 359 GLN A O 1
ATOM 2874 N N . MET A 1 360 ? 19.436 2.112 -34.872 1.00 96.75 360 MET A N 1
ATOM 2875 C CA . MET A 1 360 ? 20.752 2.346 -35.480 1.00 96.75 360 MET A CA 1
ATOM 2876 C C . MET A 1 360 ? 20.806 3.674 -36.245 1.00 96.75 360 MET A C 1
ATOM 2878 O O . MET A 1 360 ? 21.808 4.382 -36.144 1.00 96.75 360 MET A O 1
ATOM 2882 N N . ALA A 1 361 ? 19.724 4.058 -36.940 1.00 94.69 361 ALA A N 1
ATOM 2883 C CA . ALA A 1 361 ? 19.609 5.336 -37.648 1.00 94.69 361 ALA A CA 1
ATOM 2884 C C . ALA A 1 361 ? 19.714 6.564 -36.726 1.00 94.69 361 ALA A C 1
ATOM 2886 O O . ALA A 1 361 ? 20.178 7.630 -37.148 1.00 94.69 361 ALA A O 1
ATOM 2887 N N . TYR A 1 362 ? 19.244 6.436 -35.486 1.00 94.88 362 TYR A N 1
ATOM 2888 C CA . TYR A 1 362 ? 19.405 7.452 -34.451 1.00 94.88 362 TYR A CA 1
ATOM 2889 C C . TYR A 1 362 ? 20.825 7.406 -33.865 1.00 94.88 362 TYR A C 1
ATOM 2891 O O . TYR A 1 362 ? 21.509 8.429 -33.817 1.00 94.88 362 TYR A O 1
ATOM 2899 N N . GLU A 1 363 ? 21.300 6.217 -33.500 1.00 95.38 363 GLU A N 1
ATOM 2900 C CA . GLU A 1 363 ? 22.519 6.015 -32.712 1.00 95.38 363 GLU A CA 1
ATOM 2901 C C . GLU A 1 363 ? 23.806 6.309 -33.489 1.00 95.38 363 GLU A C 1
ATOM 2903 O O . GLU A 1 363 ? 24.744 6.865 -32.916 1.00 95.38 363 GLU A O 1
ATOM 2908 N N . PHE A 1 364 ? 23.867 6.051 -34.805 1.00 94.88 364 PHE A N 1
ATOM 2909 C CA . PHE A 1 364 ? 25.070 6.382 -35.590 1.00 94.88 364 PHE A CA 1
ATOM 2910 C C . PHE A 1 364 ? 25.361 7.890 -35.614 1.00 94.88 364 PHE A C 1
ATOM 2912 O O . PHE A 1 364 ? 26.507 8.302 -35.805 1.00 94.88 364 PHE A O 1
ATOM 2919 N N . ARG A 1 365 ? 24.333 8.728 -35.415 1.00 90.69 365 ARG A N 1
ATOM 2920 C CA . ARG A 1 365 ? 24.489 10.188 -35.321 1.00 90.69 365 ARG A CA 1
ATOM 2921 C C . ARG A 1 365 ? 25.212 10.586 -34.035 1.00 90.69 365 ARG A C 1
ATOM 2923 O O . ARG A 1 365 ? 25.839 11.642 -33.997 1.00 90.69 365 ARG A O 1
ATOM 2930 N N . CYS A 1 366 ? 25.122 9.749 -33.003 1.00 87.19 366 CYS A N 1
ATOM 2931 C CA . CYS A 1 366 ? 25.777 9.924 -31.712 1.00 87.19 366 CYS A CA 1
ATOM 2932 C C . CYS A 1 366 ? 27.137 9.203 -31.643 1.00 87.19 366 CYS A C 1
ATOM 2934 O O . CYS A 1 366 ? 28.078 9.750 -31.068 1.00 87.19 366 CYS A O 1
ATOM 2936 N N . ASP A 1 367 ? 27.271 8.020 -32.253 1.00 92.12 367 ASP A N 1
ATOM 2937 C CA . ASP A 1 367 ? 28.522 7.256 -32.368 1.00 92.12 367 ASP A CA 1
ATOM 2938 C C . ASP A 1 367 ? 28.822 6.910 -33.843 1.00 92.12 367 ASP A C 1
ATOM 2940 O O . ASP A 1 367 ? 28.354 5.885 -34.348 1.00 92.12 367 ASP A O 1
ATOM 2944 N N . PRO A 1 368 ? 29.664 7.703 -34.542 1.00 93.69 368 PRO A N 1
ATOM 2945 C CA . PRO A 1 368 ? 30.002 7.470 -35.949 1.00 93.69 368 PRO A CA 1
ATOM 2946 C C . PRO A 1 368 ? 30.641 6.107 -36.243 1.00 93.69 368 PRO A C 1
ATOM 2948 O O . PRO A 1 368 ? 30.644 5.670 -37.391 1.00 93.69 368 PRO A O 1
ATOM 2951 N N . SER A 1 369 ? 31.166 5.406 -35.229 1.00 94.94 369 SER A N 1
ATOM 2952 C CA . SER A 1 369 ? 31.682 4.042 -35.417 1.00 94.94 369 SER A CA 1
ATOM 2953 C C . SER A 1 369 ? 30.593 3.011 -35.732 1.00 94.94 369 SER A C 1
ATOM 2955 O O . SER A 1 369 ? 30.918 1.891 -36.111 1.00 94.94 369 SER A O 1
ATOM 2957 N N . LEU A 1 370 ? 29.313 3.379 -35.615 1.00 96.38 370 LEU A N 1
ATOM 2958 C CA . LEU A 1 370 ? 28.182 2.535 -35.999 1.00 96.38 370 LEU A CA 1
ATOM 2959 C C . LEU A 1 370 ? 27.824 2.630 -37.495 1.00 96.38 370 LEU A C 1
ATOM 2961 O O . LEU A 1 370 ? 26.958 1.892 -37.967 1.00 96.38 370 LEU A O 1
ATOM 2965 N N . LEU A 1 371 ? 28.469 3.530 -38.249 1.00 95.50 371 LEU A N 1
ATOM 2966 C CA . LEU A 1 371 ? 28.107 3.837 -39.636 1.00 95.50 371 LEU A CA 1
ATOM 2967 C C . LEU A 1 371 ? 28.175 2.617 -40.566 1.00 95.50 371 LEU A C 1
ATOM 2969 O O . LEU A 1 371 ? 27.294 2.457 -41.406 1.00 95.50 371 LEU A O 1
ATOM 2973 N N . SER A 1 372 ? 29.186 1.755 -40.421 1.00 95.81 372 SER A N 1
ATOM 2974 C CA . SER A 1 372 ? 29.337 0.547 -41.247 1.00 95.81 372 SER A CA 1
ATOM 2975 C C . SER A 1 372 ? 28.141 -0.395 -41.102 1.00 95.81 372 SER A C 1
ATOM 2977 O O . SER A 1 372 ? 27.572 -0.821 -42.104 1.00 95.81 372 SER A O 1
ATOM 2979 N N . TYR A 1 373 ? 27.716 -0.649 -39.865 1.00 96.44 373 TYR A N 1
ATOM 2980 C CA . TYR A 1 373 ? 26.564 -1.495 -39.561 1.00 96.44 373 TYR A CA 1
ATOM 2981 C C . TYR A 1 373 ? 25.259 -0.878 -40.083 1.00 96.44 373 TYR A C 1
ATOM 2983 O O . TYR A 1 373 ? 24.427 -1.576 -40.655 1.00 96.44 373 TYR A O 1
ATOM 2991 N N . PHE A 1 374 ? 25.085 0.444 -39.946 1.00 95.81 374 PHE A N 1
ATOM 2992 C CA . PHE A 1 374 ? 23.906 1.129 -40.485 1.00 95.81 374 PHE A CA 1
ATOM 2993 C C . PHE A 1 374 ? 23.840 1.060 -42.019 1.00 95.81 374 PHE A C 1
ATOM 2995 O O . PHE A 1 374 ? 22.778 0.777 -42.573 1.00 95.81 374 PHE A O 1
ATOM 3002 N N . ILE A 1 375 ? 24.968 1.256 -42.713 1.00 95.00 375 ILE A N 1
ATOM 3003 C CA . ILE A 1 375 ? 25.038 1.114 -44.175 1.00 95.00 375 ILE A CA 1
ATOM 3004 C C . ILE A 1 375 ? 24.626 -0.302 -44.593 1.00 95.00 375 ILE A C 1
ATOM 3006 O O . ILE A 1 375 ? 23.776 -0.445 -45.472 1.00 95.00 375 ILE A O 1
ATOM 3010 N N . GLU A 1 376 ? 25.157 -1.333 -43.934 1.00 95.50 376 GLU A N 1
ATOM 3011 C CA . GLU A 1 376 ? 24.820 -2.731 -44.226 1.00 95.50 376 GLU A CA 1
ATOM 3012 C C . GLU A 1 376 ? 23.312 -3.012 -44.086 1.00 95.50 376 GLU A C 1
ATOM 3014 O O . GLU A 1 376 ? 22.710 -3.648 -44.959 1.00 95.50 376 GLU A O 1
ATOM 3019 N N . LEU A 1 377 ? 22.676 -2.492 -43.029 1.00 94.88 377 LEU A N 1
ATOM 3020 C CA . LEU A 1 377 ? 21.229 -2.618 -42.836 1.00 94.88 377 LEU A CA 1
ATOM 3021 C C . LEU A 1 377 ? 20.439 -1.955 -43.972 1.00 94.88 377 LEU A C 1
ATOM 3023 O O . LEU A 1 377 ? 19.511 -2.556 -44.514 1.00 94.88 377 LEU A O 1
ATOM 3027 N N . THR A 1 378 ? 20.816 -0.732 -44.359 1.00 92.00 378 THR A N 1
ATOM 3028 C CA . THR A 1 378 ? 20.118 -0.009 -45.435 1.00 92.00 378 THR A CA 1
ATOM 3029 C C . THR A 1 378 ? 20.261 -0.702 -46.789 1.00 92.00 378 THR A C 1
ATOM 3031 O O . THR A 1 378 ? 19.293 -0.763 -47.544 1.00 92.00 378 THR A O 1
ATOM 3034 N N . GLN A 1 379 ? 21.430 -1.279 -47.085 1.00 92.19 379 GLN A N 1
ATOM 3035 C CA . GLN A 1 379 ? 21.656 -2.054 -48.307 1.00 92.19 379 GLN A CA 1
ATOM 3036 C C . GLN A 1 379 ? 20.782 -3.310 -48.333 1.00 92.19 379 GLN A C 1
ATOM 3038 O O . GLN A 1 379 ? 20.050 -3.524 -49.298 1.00 92.19 379 GLN A O 1
ATOM 3043 N N . SER A 1 380 ? 20.772 -4.071 -47.236 1.00 88.75 380 SER A N 1
ATOM 3044 C CA . SER A 1 380 ? 19.952 -5.282 -47.105 1.00 88.75 380 SER A CA 1
ATOM 3045 C C . SER A 1 380 ? 18.456 -4.987 -47.292 1.00 88.75 380 SER A C 1
ATOM 3047 O O . SER A 1 380 ? 17.736 -5.743 -47.945 1.00 88.75 380 SER A O 1
ATOM 3049 N N . GLN A 1 381 ? 17.970 -3.857 -46.765 1.00 86.69 381 GLN A N 1
ATOM 3050 C CA . GLN A 1 381 ? 16.569 -3.460 -46.916 1.00 86.69 381 GLN A CA 1
ATOM 3051 C C . GLN A 1 381 ? 16.225 -3.004 -48.343 1.00 86.69 381 GLN A C 1
ATOM 3053 O O . GLN A 1 381 ? 15.139 -3.308 -48.841 1.00 86.69 381 GLN A O 1
ATOM 3058 N N . LEU A 1 382 ? 17.143 -2.316 -49.028 1.00 86.50 382 LEU A N 1
ATOM 3059 C CA . LEU A 1 382 ? 16.971 -1.940 -50.434 1.00 86.50 382 LEU A CA 1
ATOM 3060 C C . LEU A 1 382 ? 16.924 -3.166 -51.356 1.00 86.50 382 LEU A C 1
ATOM 3062 O O . LEU A 1 382 ? 16.119 -3.191 -52.285 1.00 86.50 382 LEU A O 1
ATOM 3066 N N . GLU A 1 383 ? 17.726 -4.196 -51.084 1.00 87.44 383 GLU A N 1
ATOM 3067 C CA . GLU A 1 383 ? 17.698 -5.460 -51.832 1.00 87.44 383 GLU A CA 1
ATOM 3068 C C . GLU A 1 383 ? 16.361 -6.201 -51.668 1.00 87.44 383 GLU A C 1
ATOM 3070 O O . GLU A 1 383 ? 15.796 -6.698 -52.646 1.00 87.44 383 GLU A O 1
ATOM 3075 N N . LEU A 1 384 ? 15.797 -6.218 -50.456 1.00 82.69 384 LEU A N 1
ATOM 3076 C CA . LEU A 1 384 ? 14.467 -6.782 -50.187 1.00 82.69 384 LEU A CA 1
ATOM 3077 C C . LEU A 1 384 ? 13.353 -6.041 -50.949 1.00 82.69 384 LEU A C 1
ATOM 3079 O O . LEU A 1 384 ? 12.465 -6.669 -51.533 1.00 82.69 384 LEU A O 1
ATOM 3083 N N . LEU A 1 385 ? 13.411 -4.707 -50.990 1.00 79.94 385 LEU A N 1
ATOM 3084 C CA . LEU A 1 385 ? 12.460 -3.885 -51.749 1.00 79.94 385 LEU A CA 1
ATOM 3085 C C . LEU A 1 385 ? 12.622 -4.067 -53.269 1.00 79.94 385 LEU A C 1
ATOM 3087 O O . LEU A 1 385 ? 11.630 -4.145 -53.991 1.00 79.94 385 LEU A O 1
ATOM 3091 N N . GLY A 1 386 ? 13.857 -4.198 -53.758 1.00 73.56 386 GLY A N 1
ATOM 3092 C CA . GLY A 1 386 ? 14.142 -4.470 -55.170 1.00 73.56 386 GLY A CA 1
ATOM 3093 C C . GLY A 1 386 ? 13.650 -5.845 -55.637 1.00 73.56 386 GLY A C 1
ATOM 3094 O O . GLY A 1 386 ? 13.171 -5.979 -56.761 1.00 73.56 386 GLY A O 1
ATOM 3095 N N . ASN A 1 387 ? 13.695 -6.858 -54.767 1.00 60.53 387 ASN A N 1
ATOM 3096 C CA . ASN A 1 387 ? 13.230 -8.213 -55.084 1.00 60.53 387 ASN A CA 1
ATOM 3097 C C . ASN A 1 387 ? 11.702 -8.374 -55.018 1.00 60.53 387 ASN A C 1
ATOM 3099 O O . ASN A 1 387 ? 11.141 -9.174 -55.764 1.00 60.53 387 ASN A O 1
ATOM 3103 N N . THR A 1 388 ? 11.007 -7.603 -54.177 1.00 57.50 388 THR A N 1
ATOM 3104 C CA . THR A 1 388 ? 9.531 -7.611 -54.120 1.00 57.50 388 THR A CA 1
ATOM 3105 C C . THR A 1 388 ? 8.888 -6.881 -55.307 1.00 57.50 388 THR A C 1
ATOM 3107 O O . THR A 1 388 ? 7.793 -7.252 -55.727 1.00 57.50 388 THR A O 1
ATOM 3110 N N . GLY A 1 389 ? 9.591 -5.922 -55.923 1.00 51.03 389 GLY A N 1
ATOM 3111 C CA . GLY A 1 389 ? 9.160 -5.237 -57.149 1.00 51.03 389 GLY A CA 1
ATOM 3112 C C . GLY A 1 389 ? 9.204 -6.080 -58.434 1.00 51.03 389 GLY A C 1
ATOM 3113 O O . GLY A 1 389 ? 8.554 -5.713 -59.405 1.00 51.03 389 GLY A O 1
ATOM 3114 N N . ASN A 1 390 ? 9.904 -7.221 -58.436 1.00 51.25 390 ASN A N 1
ATOM 3115 C CA . ASN A 1 390 ? 10.067 -8.106 -59.604 1.00 51.25 390 ASN A CA 1
ATOM 3116 C C . ASN A 1 390 ? 9.093 -9.307 -59.621 1.00 51.25 390 ASN A C 1
ATOM 3118 O O . ASN A 1 390 ? 9.331 -10.280 -60.330 1.00 51.25 390 ASN A O 1
ATOM 3122 N N . THR A 1 391 ? 8.016 -9.278 -58.824 1.00 45.22 391 THR A N 1
ATOM 3123 C CA . THR A 1 391 ? 7.011 -10.368 -58.763 1.00 45.22 391 THR A CA 1
ATOM 3124 C C . THR A 1 391 ? 5.654 -10.021 -59.389 1.00 45.22 391 THR A C 1
ATOM 3126 O O . THR A 1 391 ? 4.707 -10.793 -59.266 1.00 45.22 391 THR A O 1
ATOM 3129 N N . TYR A 1 392 ? 5.570 -8.903 -60.115 1.00 45.47 392 TYR A N 1
ATOM 3130 C CA . TYR A 1 392 ? 4.454 -8.586 -61.010 1.00 45.47 392 TYR A CA 1
ATOM 3131 C C . TYR A 1 392 ? 4.957 -8.531 -62.458 1.00 45.47 392 TYR A C 1
ATOM 3133 O O . TYR A 1 392 ? 5.123 -7.444 -63.001 1.00 45.47 392 TYR A O 1
ATOM 3141 N N . ASP A 1 393 ? 5.202 -9.698 -63.049 1.00 41.22 393 ASP A N 1
ATOM 3142 C CA . ASP A 1 393 ? 5.256 -9.900 -64.505 1.00 41.22 393 ASP A CA 1
ATOM 3143 C C . ASP A 1 393 ? 4.448 -11.152 -64.872 1.00 41.22 393 ASP A C 1
ATOM 3145 O O . ASP A 1 393 ? 4.650 -12.204 -64.213 1.00 41.22 393 ASP A O 1
#

Secondary structure (DSSP, 8-state):
-HHHHHHHHHHHHHHHHHHHHHHTT-HHHHHHHHHHH--S---HHHHHHH-TTS-HHHHHHHHHHHHHHHHHHHHHHTSTTTGGGEETTEES-HHHHHHHHHHHHHHTT---SHHHHHHHHTT---HHHHHHHHH-TTSSTTS--HHHHHHHHHHIIIIIIHHHTTTS-HHHHHHHHHHHHHHHHHHHHHH--GGGHHHHHHHHHHHHHHTS-HHHHHHHSHHHHHHHHHHHHHTT-HHHHHHHHHTT--TT---TT-S--HHHHHHHTT-HHHHHHHHHTT----S----SSHHHHHHHHHHHHHHHTTHHHH-S---HHHHHHHHHHHHHHHS-GGGHHHHHHHHHHHS-HHHHHHHHHHHTTT-GGGHHHHHHHHHHHHHHHHHHTTS--

InterPro domains:
  IPR036770 Ankyrin repeat-containing domain superfamily [G3DSA:1.25.40.20] (133-292)
  IPR036770 Ankyrin repeat-containing domain superfamily [SSF48403] (151-285)

Radius of gyration: 31.97 Å; chains: 1; bounding box: 74×39×110 Å

Foldseek 3Di:
DVVVVVVLVVLLVLLLVLLVLLVLLQLLVSVVSCVPPNPDDDDPVSNCVSPVVDDPVRVVVSVVLSVLQLVLLVVLCPDPVNVVQDDVSHGNDLAVVLLVQLVVCVVVVNQQALSSCSSHSRLRACLVVLLVVLQDVPPPVPDDCLSSNLSSLLCNLRRNLCVVCVVPDPVVSLLVLLVSLLVSLLSNLVRDALVCLVSSQSSNVSSCVSSVQNQCSLVSDLVSNQSSLLSCLLRVSLNNNVSSVVSHHPQQDDDPPDPFHSLRSNLVSVVLSVNLVCLQQLRDGRDQDPDPDLQSQLSSLLSCLCVVVVVVVPDRGDDPQLSVLSSLLSSLLRDDLVCNVVCVVVNCVRHDLVSNLSSLVVCCVVPVSSVVVNVVSVVVVVVVVVVVVPPPD

pLDDT: mean 90.59, std 8.93, range [41.22, 98.62]